Protein AF-A0A975G8X7-F1 (afdb_monomer_lite)

Secondary structure (DSSP, 8-state):
-PPPPPPP-----------------EEEEE-TT-TT-GGGSTTHHHHHHHHHHHHHHHB------B-GGGS-TT-EEEEEEE-TTT--EEEEET--B-TTEEEEEEEEE--SS-SEEEEE-EEEEES-HHHHHHHHHTT-HHHHSSS-------EEEEEEETTS-EE--SS---TTSEEHHHHHHHHHHHHTTTTTSHHHHTTEETTEE--HHHHHHHSSPEEB-TTSSSB---S---TTTS--TT-SSS-EEEB-SBTTBPTT-EEE-TTSSS----TTSPPPPBHHHHHHHHHTT--B-----EEEET--SSSS-EEEEEE--TT-EEEEEEESSSSTT-PEEEEEEE--SSEEEEEESSPPSS--EEEEEEESPPPGGG-------S---------------------

Foldseek 3Di:
DDDDDDDDDDPPPPPPPPPDQQDFQAAAEDAPLQPVPLVVDPLLVVLLVQLRVVCSLWFRDKFAKDACVVDDPQKWKWWWALRQAPRHIDTHTRDTQHISYAYEHEHEEAPPPAQKAAAFIDMDMDDDPVNVCCQQARPPPQSVDVQRFAGHGSYYYMYGHSVFAADSQLAWDDPVGQDSNLVSNLRVLRHLPQLNGSLQVVQDDPQFGNQPLLCQQQVHTFGHPPSSRAGFDPQDQPPDFSDDVVPPRFRKFFAPDTSNHHFRDIWGASRHSYPRGGPTGRRHHGLSSSSSSVRSHTDTDWQQDKDWPPPDLDWFKIKIKTFFRQNKKKWKWKAQDPDPPRIDTPDIGRHRRGIDMDIPGTADRDGMDIGMAMVVGDPPSSPDPPPPDPDPPPPDDDDPDDDDDDDDDDD

Organism: NCBI:txid2824561

Radius of gyration: 26.36 Å; chains: 1; bounding box: 58×77×92 Å

InterPro domains:
  IPR024079 Metallopeptidase, catalytic domain superfamily [G3DSA:3.40.390.10] (116-296)

Structure (mmCIF, N/CA/C/O backbone):
data_AF-A0A975G8X7-F1
#
_entry.id   AF-A0A975G8X7-F1
#
loop_
_atom_site.group_PDB
_atom_site.id
_atom_site.type_symbol
_atom_site.label_atom_id
_atom_site.label_alt_id
_atom_site.label_comp_id
_atom_site.label_asym_id
_atom_site.label_entity_id
_atom_site.label_seq_id
_atom_site.pdbx_PDB_ins_code
_atom_site.Cartn_x
_atom_site.Cartn_y
_atom_site.Cartn_z
_atom_site.occupancy
_atom_site.B_iso_or_equiv
_atom_site.auth_seq_id
_atom_site.auth_comp_id
_atom_site.auth_asym_id
_atom_site.auth_atom_id
_atom_site.pdbx_PDB_model_num
ATOM 1 N N . MET A 1 1 ? 13.993 -31.970 72.430 1.00 41.78 1 MET A N 1
ATOM 2 C CA . MET A 1 1 ? 15.033 -31.721 71.409 1.00 41.78 1 MET A CA 1
ATOM 3 C C . MET A 1 1 ? 14.487 -32.218 70.080 1.00 41.78 1 MET A C 1
ATOM 5 O O . MET A 1 1 ? 14.297 -33.414 69.926 1.00 41.78 1 MET A O 1
ATOM 9 N N . HIS A 1 2 ? 14.051 -31.298 69.218 1.00 37.53 2 HIS A N 1
ATOM 10 C CA . HIS A 1 2 ? 13.406 -31.596 67.932 1.00 37.53 2 HIS A CA 1
ATOM 11 C C . HIS A 1 2 ? 14.463 -31.815 66.835 1.00 37.53 2 HIS A C 1
ATOM 13 O O . HIS A 1 2 ? 15.456 -31.085 66.831 1.00 37.53 2 HIS A O 1
ATOM 19 N N . PRO A 1 3 ? 14.273 -32.768 65.904 1.00 41.47 3 PRO A N 1
ATOM 20 C CA . PRO A 1 3 ? 15.209 -32.988 64.812 1.00 41.47 3 PRO A CA 1
ATOM 21 C C . PRO A 1 3 ? 15.055 -31.927 63.711 1.00 41.47 3 PRO A C 1
ATOM 23 O O . PRO A 1 3 ? 13.951 -31.579 63.290 1.00 41.47 3 PRO A O 1
ATOM 26 N N . TYR A 1 4 ? 16.205 -31.433 63.259 1.00 29.48 4 TYR A N 1
ATOM 27 C CA . TYR A 1 4 ? 16.406 -30.526 62.130 1.00 29.48 4 TYR A CA 1
ATOM 28 C C . TYR A 1 4 ? 15.891 -31.152 60.818 1.00 29.48 4 TYR A C 1
ATOM 30 O O . TYR A 1 4 ? 16.275 -32.269 60.474 1.00 29.48 4 TYR A O 1
ATOM 38 N N . LYS A 1 5 ? 15.065 -30.422 60.056 1.00 35.03 5 LYS A N 1
ATOM 39 C CA . LYS A 1 5 ? 14.773 -30.717 58.639 1.00 35.03 5 LYS A CA 1
ATOM 40 C C . LYS A 1 5 ? 15.732 -29.904 57.756 1.00 35.03 5 LYS A C 1
ATOM 42 O O . LYS A 1 5 ? 15.833 -28.699 57.982 1.00 35.03 5 LYS A O 1
ATOM 47 N N . PRO A 1 6 ? 16.405 -30.496 56.753 1.00 35.22 6 PRO A N 1
ATOM 48 C CA . PRO A 1 6 ? 17.194 -29.725 55.801 1.00 35.22 6 PRO A CA 1
ATOM 49 C C . PRO A 1 6 ? 16.273 -29.009 54.802 1.00 35.22 6 PRO A C 1
ATOM 51 O O . PRO A 1 6 ? 15.314 -29.590 54.289 1.00 35.22 6 PRO A O 1
ATOM 54 N N . ALA A 1 7 ? 16.563 -27.734 54.547 1.00 34.34 7 ALA A N 1
ATOM 55 C CA . ALA A 1 7 ? 15.899 -26.927 53.533 1.00 34.34 7 ALA A CA 1
ATOM 56 C C . ALA A 1 7 ? 16.358 -27.361 52.132 1.00 34.34 7 ALA A C 1
ATOM 58 O O . ALA A 1 7 ? 17.554 -27.406 51.850 1.00 34.34 7 ALA A O 1
ATOM 59 N N . VAL A 1 8 ? 15.403 -27.671 51.255 1.00 35.44 8 VAL A N 1
ATOM 60 C CA . VAL A 1 8 ? 15.646 -27.875 49.822 1.00 35.44 8 VAL A CA 1
ATOM 61 C C . VAL A 1 8 ? 15.748 -26.492 49.166 1.00 35.44 8 VAL A C 1
ATOM 63 O O . VAL A 1 8 ? 14.810 -25.705 49.310 1.00 35.44 8 VAL A O 1
ATOM 66 N N . PRO A 1 9 ? 16.842 -26.154 48.462 1.00 35.00 9 PRO A N 1
ATOM 67 C CA . PRO A 1 9 ? 16.932 -24.890 47.746 1.00 35.00 9 PRO A CA 1
ATOM 68 C C . PRO A 1 9 ? 16.003 -24.938 46.528 1.00 35.00 9 PRO A C 1
ATOM 70 O O . PRO A 1 9 ? 16.197 -25.727 45.604 1.00 35.00 9 PRO A O 1
ATOM 73 N N . GLY A 1 10 ? 14.962 -24.105 46.546 1.00 32.22 10 GLY A N 1
ATOM 74 C CA . GLY A 1 10 ? 14.088 -23.893 45.398 1.00 32.22 10 GLY A CA 1
ATOM 75 C C . GLY A 1 10 ? 14.862 -23.206 44.277 1.00 32.22 10 GLY A C 1
ATOM 76 O O . GLY A 1 10 ? 15.321 -22.077 44.436 1.00 32.22 10 GLY A O 1
ATOM 77 N N . ILE A 1 11 ? 15.009 -23.894 43.147 1.00 31.52 11 ILE A N 1
ATOM 78 C CA . ILE A 1 11 ? 15.525 -23.317 41.907 1.00 31.52 11 ILE A CA 1
ATOM 79 C C . ILE A 1 11 ? 14.488 -22.302 41.417 1.00 31.52 11 ILE A C 1
ATOM 81 O O . ILE A 1 11 ? 13.421 -22.667 40.923 1.00 31.52 11 ILE A O 1
ATOM 85 N N . LEU A 1 12 ? 14.796 -21.016 41.579 1.00 30.45 12 LEU A N 1
ATOM 86 C CA . LEU A 1 12 ? 14.077 -19.929 40.929 1.00 30.45 12 LEU A CA 1
ATOM 87 C C . LEU A 1 12 ? 14.455 -19.964 39.442 1.00 30.45 12 LEU A C 1
ATOM 89 O O . LEU A 1 12 ? 15.479 -19.419 39.035 1.00 30.45 12 LEU A O 1
ATOM 93 N N . ALA A 1 13 ? 13.655 -20.658 38.635 1.00 28.09 13 ALA A N 1
ATOM 94 C CA . ALA A 1 13 ? 13.765 -20.599 37.186 1.00 28.09 13 ALA A CA 1
ATOM 95 C C . ALA A 1 13 ? 13.314 -19.206 36.725 1.00 28.09 13 ALA A C 1
ATOM 97 O O . ALA A 1 13 ? 12.130 -18.951 36.508 1.00 28.09 13 ALA A O 1
ATOM 98 N N . VAL A 1 14 ? 14.266 -18.281 36.609 1.00 29.86 14 VAL A N 1
ATOM 99 C CA . VAL A 1 14 ? 14.056 -17.031 35.883 1.00 29.86 14 VAL A CA 1
ATOM 100 C C . VAL A 1 14 ? 14.011 -17.397 34.402 1.00 29.86 14 VAL A C 1
ATOM 102 O O . VAL A 1 14 ? 15.040 -17.559 33.752 1.00 29.86 14 VAL A O 1
ATOM 105 N N . LEU A 1 15 ? 12.800 -17.563 33.872 1.00 28.48 15 LEU A N 1
ATOM 106 C CA . LEU A 1 15 ? 12.552 -17.499 32.436 1.00 28.48 15 LEU A CA 1
ATOM 107 C C . LEU A 1 15 ? 12.853 -16.062 31.988 1.00 28.48 15 LEU A C 1
ATOM 109 O O . LEU A 1 15 ? 11.967 -15.210 31.952 1.00 28.48 15 LEU A O 1
ATOM 113 N N . LEU A 1 16 ? 14.120 -15.782 31.662 1.00 33.28 16 LEU A N 1
ATOM 114 C CA . LEU A 1 16 ? 14.447 -14.701 30.739 1.00 33.28 16 LEU A CA 1
ATOM 115 C C . LEU A 1 16 ? 13.831 -15.097 29.393 1.00 33.28 16 LEU A C 1
ATOM 117 O O . LEU A 1 16 ? 14.442 -15.806 28.596 1.00 33.28 16 LEU A O 1
ATOM 121 N N . GLY A 1 17 ? 12.591 -14.674 29.154 1.00 29.55 17 GLY A N 1
ATOM 122 C CA . GLY A 1 17 ? 12.087 -14.573 27.797 1.00 29.55 17 GLY A CA 1
ATOM 123 C C . GLY A 1 17 ? 12.971 -13.562 27.085 1.00 29.55 17 GLY A C 1
ATOM 124 O O . GLY A 1 17 ? 12.869 -12.367 27.352 1.00 29.55 17 GLY A O 1
ATOM 125 N N . ALA A 1 18 ? 13.881 -14.034 26.235 1.00 30.86 18 ALA A N 1
ATOM 126 C CA . ALA A 1 18 ? 14.530 -13.168 25.271 1.00 30.86 18 ALA A CA 1
ATOM 127 C C . ALA A 1 18 ? 13.408 -12.565 24.420 1.00 30.86 18 ALA A C 1
ATOM 129 O O . ALA A 1 18 ? 12.797 -13.260 23.609 1.00 30.86 18 ALA A O 1
ATOM 130 N N . ALA A 1 19 ? 13.078 -11.296 24.661 1.00 34.66 19 ALA A N 1
ATOM 131 C CA . ALA A 1 19 ? 12.323 -10.522 23.699 1.00 34.66 19 ALA A CA 1
ATOM 132 C C . ALA A 1 19 ? 13.203 -10.474 22.448 1.00 34.66 19 ALA A C 1
ATOM 134 O O . ALA A 1 19 ? 14.216 -9.774 22.428 1.00 34.66 19 ALA A O 1
ATOM 135 N N . LEU A 1 20 ? 12.883 -11.305 21.454 1.00 36.19 20 LEU A N 1
ATOM 136 C CA . LEU A 1 20 ? 13.474 -11.164 20.132 1.00 36.19 20 LEU A CA 1
ATOM 137 C C . LEU A 1 20 ? 13.218 -9.716 19.695 1.00 36.19 20 LEU A C 1
ATOM 139 O O . LEU A 1 20 ? 12.106 -9.222 19.922 1.00 36.19 20 LEU A O 1
ATOM 143 N N . PRO A 1 21 ? 14.216 -9.011 19.135 1.00 36.91 21 PRO A N 1
ATOM 144 C CA . PRO A 1 21 ? 13.961 -7.706 18.558 1.00 36.91 21 PRO A CA 1
ATOM 145 C C . PRO A 1 21 ? 12.833 -7.871 17.539 1.00 36.91 21 PRO A C 1
ATOM 147 O O . PRO A 1 21 ? 12.926 -8.672 16.611 1.00 36.91 21 PRO A O 1
ATOM 150 N N . SER A 1 22 ? 11.732 -7.162 17.771 1.00 45.69 22 SER A N 1
ATOM 151 C CA . SER A 1 22 ? 10.729 -6.944 16.741 1.00 45.69 22 SER A CA 1
ATOM 152 C C . SER A 1 22 ? 11.396 -6.101 15.668 1.00 45.69 22 SER A C 1
ATOM 154 O O . SER A 1 22 ? 11.611 -4.905 15.871 1.00 45.69 22 SER A O 1
ATOM 156 N N . HIS A 1 23 ? 11.819 -6.728 14.577 1.00 54.19 23 HIS A N 1
ATOM 157 C CA . HIS A 1 23 ? 12.183 -5.988 13.385 1.00 54.19 23 HIS A CA 1
ATOM 158 C C . HIS A 1 23 ? 10.885 -5.723 12.627 1.00 54.19 23 HIS A C 1
ATOM 160 O O . HIS A 1 23 ? 10.213 -6.649 12.183 1.00 54.19 23 HIS A O 1
ATOM 166 N N . ALA A 1 24 ? 10.485 -4.454 12.581 1.00 74.12 24 ALA A N 1
ATOM 167 C CA . ALA A 1 24 ? 9.399 -4.017 11.719 1.00 74.12 24 ALA A CA 1
ATOM 168 C C . ALA A 1 24 ? 9.864 -4.099 10.261 1.00 74.12 24 ALA A C 1
ATOM 170 O O . ALA A 1 24 ? 11.036 -3.833 9.980 1.00 74.12 24 ALA A O 1
ATOM 171 N N . LEU A 1 25 ? 8.941 -4.424 9.354 1.00 88.94 25 LEU A N 1
ATOM 172 C CA . LEU A 1 25 ? 9.177 -4.359 7.915 1.00 88.94 25 LEU A CA 1
ATOM 173 C C . LEU A 1 25 ? 9.788 -2.992 7.547 1.00 88.94 25 LEU A C 1
ATOM 175 O O . LEU A 1 25 ? 9.277 -1.946 7.947 1.00 88.94 25 LEU A O 1
ATOM 179 N N . GLU A 1 26 ? 10.867 -2.992 6.771 1.00 94.56 26 GLU A N 1
ATOM 180 C CA . GLU A 1 26 ? 11.534 -1.809 6.237 1.00 94.56 26 GLU A CA 1
ATOM 181 C C . GLU A 1 26 ? 11.259 -1.692 4.736 1.00 94.56 26 GLU A C 1
ATOM 183 O O . GLU A 1 26 ? 11.665 -2.532 3.939 1.00 94.56 26 GLU A O 1
ATOM 188 N N . ILE A 1 27 ? 10.636 -0.599 4.318 1.00 97.75 27 ILE A N 1
ATOM 189 C CA . ILE A 1 27 ? 10.619 -0.158 2.928 1.00 97.75 27 ILE A CA 1
ATOM 190 C C . ILE A 1 27 ? 11.823 0.766 2.741 1.00 97.75 27 ILE A C 1
ATOM 192 O O . ILE A 1 27 ? 11.816 1.941 3.130 1.00 97.75 27 ILE A O 1
ATOM 196 N N . LYS A 1 28 ? 12.886 0.210 2.159 1.00 98.44 28 LYS A N 1
ATOM 197 C CA . LYS A 1 28 ? 14.140 0.909 1.895 1.00 98.44 28 LYS A CA 1
ATOM 198 C C . LYS A 1 28 ? 14.052 1.640 0.560 1.00 98.44 28 LYS A C 1
ATOM 200 O O . LYS A 1 28 ? 14.126 1.023 -0.502 1.00 98.44 28 LYS A O 1
ATOM 205 N N . LEU A 1 29 ? 13.938 2.962 0.630 1.00 98.81 29 LEU A N 1
ATOM 206 C CA . LEU A 1 29 ? 13.933 3.839 -0.539 1.00 98.81 29 LEU A CA 1
ATOM 207 C C . LEU A 1 29 ? 15.363 4.047 -1.052 1.00 98.81 29 LEU A C 1
ATOM 209 O O . LEU A 1 29 ? 16.228 4.528 -0.318 1.00 98.81 29 LEU A O 1
ATOM 213 N N . ASP A 1 30 ? 15.598 3.702 -2.313 1.00 98.75 30 ASP A N 1
ATOM 214 C CA . ASP A 1 30 ? 16.886 3.830 -2.988 1.00 98.75 30 ASP A CA 1
ATOM 215 C C . ASP A 1 30 ? 16.751 4.743 -4.215 1.00 98.75 30 ASP A C 1
ATOM 217 O O . ASP A 1 30 ? 15.988 4.470 -5.138 1.00 98.75 30 ASP A O 1
ATOM 221 N N . TYR A 1 31 ? 17.501 5.845 -4.226 1.00 98.81 31 TYR A N 1
ATOM 222 C CA . TYR A 1 31 ? 17.433 6.872 -5.273 1.00 98.81 31 TYR A CA 1
ATOM 223 C C . TYR A 1 31 ? 18.543 6.733 -6.327 1.00 98.81 31 TYR A C 1
ATOM 225 O O . TYR A 1 31 ? 18.760 7.651 -7.113 1.00 98.81 31 TYR A O 1
ATOM 233 N N . THR A 1 32 ? 19.261 5.603 -6.360 1.00 98.50 32 THR A N 1
ATOM 234 C CA . THR A 1 32 ? 20.384 5.365 -7.290 1.00 98.50 32 THR A CA 1
ATOM 235 C C . THR A 1 32 ? 19.989 5.559 -8.759 1.00 98.50 32 THR A C 1
ATOM 237 O O . THR A 1 32 ? 20.817 5.969 -9.570 1.00 98.50 32 THR A O 1
ATOM 240 N N . TYR A 1 33 ? 18.724 5.304 -9.104 1.00 98.50 33 TYR A N 1
ATOM 241 C CA . TYR A 1 33 ? 18.202 5.396 -10.471 1.00 98.50 33 TYR A CA 1
ATOM 242 C C . TYR A 1 33 ? 17.322 6.633 -10.730 1.00 98.50 33 TYR A C 1
ATOM 244 O O . TYR A 1 33 ? 16.646 6.705 -11.763 1.00 98.50 33 TYR A O 1
ATOM 252 N N . ASP A 1 34 ? 17.347 7.632 -9.842 1.00 98.62 34 ASP A N 1
ATOM 253 C CA . ASP A 1 34 ? 16.718 8.940 -10.064 1.00 98.62 34 ASP A CA 1
ATOM 254 C C . ASP A 1 34 ? 17.572 9.827 -10.992 1.00 98.62 34 ASP A C 1
ATOM 256 O O . ASP A 1 34 ? 18.060 10.895 -10.623 1.00 98.62 34 ASP A O 1
ATOM 260 N N . THR A 1 35 ? 17.796 9.368 -12.225 1.00 98.44 35 THR A N 1
ATOM 261 C CA . THR A 1 35 ? 18.725 10.009 -13.173 1.00 98.44 35 THR A CA 1
ATOM 262 C C . THR A 1 35 ? 18.259 11.375 -13.675 1.00 98.44 35 THR A C 1
ATOM 264 O O . THR A 1 35 ? 19.078 12.133 -14.186 1.00 98.44 35 THR A O 1
ATOM 267 N N . ASN A 1 36 ? 16.972 11.702 -13.519 1.00 98.25 36 ASN A N 1
ATOM 268 C CA . ASN A 1 36 ? 16.422 13.021 -13.850 1.00 98.25 36 ASN A CA 1
ATOM 269 C C . ASN A 1 36 ? 16.327 13.950 -12.628 1.00 98.25 36 ASN A C 1
ATOM 271 O O . ASN A 1 36 ? 15.884 15.087 -12.767 1.00 98.25 36 ASN A O 1
ATOM 275 N N . GLY A 1 37 ? 16.730 13.488 -11.438 1.00 98.06 37 GLY A N 1
ATOM 276 C CA . GLY A 1 37 ? 16.732 14.292 -10.219 1.00 98.06 37 GLY A CA 1
ATOM 277 C C . GLY A 1 37 ? 15.341 14.695 -9.727 1.00 98.06 37 GLY A C 1
ATOM 278 O O . GLY A 1 37 ? 15.212 15.758 -9.120 1.00 98.06 37 GLY A O 1
ATOM 279 N N . PHE A 1 38 ? 14.311 13.875 -9.965 1.00 98.62 38 PHE A N 1
ATOM 280 C CA . PHE A 1 38 ? 12.948 14.140 -9.494 1.00 98.62 38 PHE A CA 1
ATOM 281 C C . PHE A 1 38 ? 12.920 14.374 -7.978 1.00 98.62 38 PHE A C 1
ATOM 283 O O . PHE A 1 38 ? 12.264 15.294 -7.492 1.00 98.62 38 PHE A O 1
ATOM 290 N N . PHE A 1 39 ? 13.696 13.592 -7.226 1.00 98.62 39 PHE A N 1
ATOM 291 C CA . PHE A 1 39 ? 13.783 13.662 -5.770 1.00 98.62 39 PHE A CA 1
ATOM 292 C C . PHE A 1 39 ? 14.786 14.701 -5.252 1.00 98.62 39 PHE A C 1
ATOM 294 O O . PHE A 1 39 ? 15.063 14.742 -4.050 1.00 98.62 39 PHE A O 1
ATOM 301 N N . ASN A 1 40 ? 15.319 15.560 -6.125 1.00 98.06 40 ASN A N 1
ATOM 302 C CA . ASN A 1 40 ? 16.018 16.777 -5.708 1.00 98.06 40 ASN A CA 1
ATOM 303 C C . ASN A 1 40 ? 15.045 17.926 -5.407 1.00 98.06 40 ASN A C 1
ATOM 305 O O . ASN A 1 40 ? 15.453 18.932 -4.827 1.00 98.06 40 ASN A O 1
ATOM 309 N N . GLN A 1 41 ? 13.767 17.774 -5.767 1.00 97.69 41 GLN A N 1
ATOM 310 C CA . GLN A 1 41 ? 12.724 18.733 -5.425 1.00 97.69 41 GLN A CA 1
ATOM 311 C C . GLN A 1 41 ? 12.533 18.825 -3.899 1.00 97.69 41 GLN A C 1
ATOM 313 O O . GLN A 1 41 ? 12.544 17.795 -3.209 1.00 97.69 41 GLN A O 1
ATOM 318 N N . PRO A 1 42 ? 12.341 20.037 -3.345 1.00 97.31 42 PRO A N 1
ATOM 319 C CA . PRO A 1 42 ? 12.062 20.211 -1.925 1.00 97.31 42 PRO A CA 1
ATOM 320 C C . PRO A 1 42 ? 10.838 19.400 -1.484 1.00 97.31 42 PRO A C 1
ATOM 322 O O . PRO A 1 42 ? 9.785 19.453 -2.106 1.00 97.31 42 PRO A O 1
ATOM 325 N N . GLY A 1 43 ? 10.974 18.639 -0.397 1.00 96.94 43 GLY A N 1
ATOM 326 C CA . GLY A 1 43 ? 9.879 17.847 0.174 1.00 96.94 43 GLY A CA 1
ATOM 327 C C . GLY A 1 43 ? 9.664 16.464 -0.452 1.00 96.94 43 GLY A C 1
ATOM 328 O O . GLY A 1 43 ? 9.208 15.574 0.259 1.00 96.94 43 GLY A O 1
ATOM 329 N N . ALA A 1 44 ? 10.084 16.212 -1.698 1.00 98.44 44 ALA A N 1
ATOM 330 C CA . ALA A 1 44 ? 9.793 14.957 -2.410 1.00 98.44 44 ALA A CA 1
ATOM 331 C C . ALA A 1 44 ? 10.248 13.687 -1.666 1.00 98.44 44 ALA A C 1
ATOM 333 O O . ALA A 1 44 ? 9.478 12.744 -1.483 1.00 98.44 44 ALA A O 1
ATOM 334 N N . LYS A 1 45 ? 11.491 13.671 -1.162 1.00 98.62 45 LYS A N 1
ATOM 335 C CA . LYS A 1 45 ? 12.016 12.534 -0.377 1.00 98.62 45 LYS A CA 1
ATOM 336 C C . LYS A 1 45 ? 11.278 12.346 0.947 1.00 98.62 45 LYS A C 1
ATOM 338 O O . LYS A 1 45 ? 11.075 11.212 1.371 1.00 98.62 45 LYS A O 1
ATOM 343 N N . ALA A 1 46 ? 10.896 13.444 1.601 1.00 98.50 46 ALA A N 1
ATOM 344 C CA . ALA A 1 46 ? 10.164 13.399 2.863 1.00 98.50 46 ALA A CA 1
ATOM 345 C C . ALA A 1 46 ? 8.742 12.864 2.652 1.00 98.50 46 ALA A C 1
ATOM 347 O O . ALA A 1 46 ? 8.285 12.033 3.431 1.00 98.50 46 ALA A O 1
ATOM 348 N N . ALA A 1 47 ? 8.085 13.271 1.565 1.00 98.50 47 ALA A N 1
ATOM 349 C CA . ALA A 1 47 ? 6.766 12.782 1.198 1.00 98.50 47 ALA A CA 1
ATOM 350 C C . ALA A 1 47 ? 6.788 11.274 0.881 1.00 98.50 47 ALA A C 1
ATOM 352 O O . ALA A 1 47 ? 6.010 10.516 1.459 1.00 98.50 47 ALA A O 1
ATOM 353 N N . LEU A 1 48 ? 7.734 10.797 0.057 1.00 98.81 48 LEU A N 1
ATOM 354 C CA . LEU A 1 48 ? 7.825 9.361 -0.251 1.00 98.81 48 LEU A CA 1
ATOM 355 C C . LEU A 1 48 ? 8.183 8.529 0.988 1.00 98.81 48 LEU A C 1
ATOM 357 O O . LEU A 1 48 ? 7.624 7.453 1.192 1.00 98.81 48 LEU A O 1
ATOM 361 N N . ARG A 1 49 ? 9.075 9.039 1.850 1.00 98.50 49 ARG A N 1
ATOM 362 C CA . ARG A 1 49 ? 9.380 8.419 3.148 1.00 98.50 49 ARG A CA 1
ATOM 363 C C . ARG A 1 49 ? 8.131 8.315 4.021 1.00 98.50 49 ARG A C 1
ATOM 365 O O . ARG A 1 49 ? 7.905 7.254 4.585 1.00 98.50 49 ARG A O 1
ATOM 372 N N . ALA A 1 50 ? 7.300 9.354 4.080 1.00 97.94 50 ALA A N 1
ATOM 373 C CA . ALA A 1 50 ? 6.069 9.331 4.864 1.00 97.94 50 ALA A CA 1
ATOM 374 C C . ALA A 1 50 ? 5.061 8.290 4.335 1.00 97.94 50 ALA A C 1
ATOM 376 O O . ALA A 1 50 ? 4.475 7.552 5.128 1.00 97.94 50 ALA A O 1
ATOM 377 N N . ALA A 1 51 ? 4.908 8.163 3.011 1.00 98.38 51 ALA A N 1
ATOM 378 C CA . ALA A 1 51 ? 4.091 7.109 2.398 1.00 98.38 51 ALA A CA 1
ATOM 379 C C . ALA A 1 51 ? 4.638 5.698 2.698 1.00 98.38 51 ALA A C 1
ATOM 381 O O . ALA A 1 51 ? 3.880 4.790 3.029 1.00 98.38 51 ALA A O 1
ATOM 382 N N . ALA A 1 52 ? 5.959 5.510 2.655 1.00 97.75 52 ALA A N 1
ATOM 383 C CA . ALA A 1 52 ? 6.593 4.250 3.035 1.00 97.75 52 ALA A CA 1
ATOM 384 C C . ALA A 1 52 ? 6.423 3.941 4.537 1.00 97.75 52 ALA A C 1
ATOM 386 O O . ALA A 1 52 ? 6.108 2.810 4.903 1.00 97.75 52 ALA A O 1
ATOM 387 N N . ASP A 1 53 ? 6.568 4.942 5.411 1.00 95.00 53 ASP A N 1
ATOM 388 C CA . ASP A 1 53 ? 6.365 4.805 6.858 1.00 95.00 53 ASP A CA 1
ATOM 389 C C . ASP A 1 53 ? 4.942 4.371 7.189 1.00 95.00 53 ASP A C 1
ATOM 391 O O . ASP A 1 53 ? 4.762 3.515 8.051 1.00 95.00 53 ASP A O 1
ATOM 395 N N . PHE A 1 54 ? 3.937 4.886 6.473 1.00 94.44 54 PHE A N 1
ATOM 396 C CA . PHE A 1 54 ? 2.562 4.415 6.613 1.00 94.44 54 PHE A CA 1
ATOM 397 C C . PHE A 1 54 ? 2.484 2.886 6.487 1.00 94.44 54 PHE A C 1
ATOM 399 O O . PHE A 1 54 ? 2.009 2.223 7.410 1.00 94.44 54 PHE A O 1
ATOM 406 N N . TYR A 1 55 ? 3.029 2.313 5.410 1.00 95.19 55 TYR A N 1
ATOM 407 C CA . TYR A 1 55 ? 3.017 0.864 5.209 1.00 95.19 55 TYR A CA 1
ATOM 408 C C . TYR A 1 55 ? 3.803 0.111 6.283 1.00 95.19 55 TYR A C 1
ATOM 410 O O . TYR A 1 55 ? 3.314 -0.886 6.801 1.00 95.19 55 TYR A O 1
ATOM 418 N N . GLN A 1 56 ? 4.966 0.616 6.696 1.00 91.44 56 GLN A N 1
ATOM 419 C CA . GLN A 1 56 ? 5.741 0.001 7.779 1.00 91.44 56 GLN A CA 1
ATOM 420 C C . GLN A 1 56 ? 5.017 0.016 9.135 1.00 91.44 56 GLN A C 1
ATOM 422 O O . GLN A 1 56 ? 5.296 -0.819 9.990 1.00 91.44 56 GLN A O 1
ATOM 427 N N . THR A 1 57 ? 4.097 0.961 9.366 1.00 85.50 57 THR A N 1
ATOM 428 C CA . THR A 1 57 ? 3.290 0.962 10.598 1.00 85.50 57 THR A CA 1
ATOM 429 C C . THR A 1 57 ? 2.179 -0.084 10.571 1.00 85.50 57 THR A C 1
ATOM 431 O O . THR A 1 57 ? 1.830 -0.633 11.621 1.00 85.50 57 THR A O 1
ATOM 434 N N . VAL A 1 58 ? 1.619 -0.369 9.392 1.00 87.38 58 VAL A N 1
ATOM 435 C CA . VAL A 1 58 ? 0.471 -1.274 9.245 1.00 87.38 58 VAL A CA 1
ATOM 436 C C . VAL A 1 58 ? 0.872 -2.705 8.897 1.00 87.38 58 VAL A C 1
ATOM 438 O O . VAL A 1 58 ? 0.118 -3.606 9.245 1.00 87.38 58 VAL A O 1
ATOM 441 N N . LEU A 1 59 ? 2.026 -2.933 8.263 1.00 89.69 59 LEU A N 1
ATOM 442 C CA . LEU A 1 59 ? 2.518 -4.247 7.835 1.00 89.69 59 LEU A CA 1
ATOM 443 C C . LEU A 1 59 ? 3.584 -4.799 8.780 1.00 89.69 59 LEU A C 1
ATOM 445 O O . LEU A 1 59 ? 4.467 -4.074 9.230 1.00 89.69 59 LEU A O 1
ATOM 449 N N . HIS A 1 60 ? 3.517 -6.102 9.043 1.00 84.50 60 HIS A N 1
ATOM 450 C CA . HIS A 1 60 ? 4.366 -6.775 10.032 1.00 84.50 60 HIS A CA 1
ATOM 451 C C . HIS A 1 60 ? 4.737 -8.203 9.620 1.00 84.50 60 HIS A C 1
ATOM 453 O O . HIS A 1 60 ? 4.910 -9.083 10.466 1.00 84.50 60 HIS A O 1
ATOM 459 N N . ASP A 1 61 ? 4.824 -8.441 8.318 1.00 88.38 61 ASP A N 1
ATOM 460 C CA . ASP A 1 61 ? 5.373 -9.683 7.788 1.00 88.38 61 ASP A CA 1
ATOM 461 C C . ASP A 1 61 ? 6.821 -9.898 8.221 1.00 88.38 61 ASP A C 1
ATOM 463 O O . ASP A 1 61 ? 7.576 -8.945 8.417 1.00 88.38 61 ASP A O 1
ATOM 467 N N . ASN A 1 62 ? 7.212 -11.171 8.296 1.00 90.69 62 ASN A N 1
ATOM 468 C CA . ASN A 1 62 ? 8.610 -11.565 8.407 1.00 90.69 62 ASN A CA 1
ATOM 469 C C . ASN A 1 62 ? 9.109 -12.048 7.043 1.00 90.69 62 ASN A C 1
ATOM 471 O O . ASN A 1 62 ? 8.617 -13.043 6.511 1.00 90.69 62 ASN A O 1
ATOM 475 N N . LEU A 1 63 ? 10.091 -11.359 6.471 1.00 95.56 63 LEU A N 1
ATOM 476 C CA . LEU A 1 63 ? 10.637 -11.692 5.161 1.00 95.56 63 LEU A CA 1
ATOM 477 C C . LEU A 1 63 ? 12.064 -12.215 5.293 1.00 95.56 63 LEU A C 1
ATOM 479 O O . LEU A 1 63 ? 12.980 -11.519 5.720 1.00 95.56 63 LEU A O 1
ATOM 483 N N . SER A 1 64 ? 12.298 -13.430 4.811 1.00 97.06 64 SER A N 1
ATOM 484 C CA . SER A 1 64 ? 13.628 -14.042 4.807 1.00 97.06 64 SER A CA 1
ATOM 485 C C . SER A 1 64 ? 14.606 -13.255 3.934 1.00 97.06 64 SER A C 1
ATOM 487 O O . SER A 1 64 ? 14.268 -12.818 2.831 1.00 97.06 64 SER A O 1
ATOM 489 N N . ARG A 1 65 ? 15.843 -13.093 4.406 1.00 97.44 65 ARG A N 1
ATOM 490 C CA . ARG A 1 65 ? 16.953 -12.474 3.665 1.00 97.44 65 ARG A CA 1
ATOM 491 C C . ARG A 1 65 ? 17.207 -13.181 2.325 1.00 97.44 65 ARG A C 1
ATOM 493 O O . ARG A 1 65 ? 17.159 -14.405 2.260 1.00 97.44 65 ARG A O 1
ATOM 500 N N . ILE A 1 66 ? 17.545 -12.423 1.281 1.00 98.38 66 ILE A N 1
ATOM 501 C CA . ILE A 1 66 ? 18.103 -12.949 0.026 1.00 98.38 66 ILE A CA 1
ATOM 502 C C . ILE A 1 66 ? 19.565 -12.514 -0.064 1.00 98.38 66 ILE A C 1
ATOM 504 O O . ILE A 1 66 ? 19.865 -11.340 -0.275 1.00 98.38 66 ILE A O 1
ATOM 508 N N . ASP A 1 67 ? 20.481 -13.467 0.066 1.00 97.50 67 ASP A N 1
ATOM 509 C CA . ASP A 1 67 ? 21.903 -13.266 -0.201 1.00 97.50 67 ASP A CA 1
ATOM 510 C C . ASP A 1 67 ? 22.475 -14.518 -0.866 1.00 97.50 67 ASP A C 1
ATOM 512 O O . ASP A 1 67 ? 22.547 -15.593 -0.272 1.00 97.50 67 ASP A O 1
ATOM 516 N N . LYS A 1 68 ? 22.900 -14.386 -2.127 1.00 95.50 68 LYS A N 1
ATOM 517 C CA . LYS A 1 68 ? 23.465 -15.509 -2.880 1.00 95.50 68 LYS A CA 1
ATOM 518 C C . LYS A 1 68 ? 24.756 -16.040 -2.246 1.00 95.50 68 LYS A C 1
ATOM 520 O O . LYS A 1 68 ? 25.061 -17.222 -2.426 1.00 95.50 68 LYS A O 1
ATOM 525 N N . SER A 1 69 ? 25.521 -15.219 -1.531 1.00 95.62 69 SER A N 1
ATOM 526 C CA . SER A 1 69 ? 26.774 -15.654 -0.902 1.00 95.62 69 SER A CA 1
ATOM 527 C C . SER A 1 69 ? 26.564 -16.714 0.188 1.00 95.62 69 SER A C 1
ATOM 529 O O . SER A 1 69 ? 27.460 -17.517 0.428 1.00 95.62 69 SER A O 1
ATOM 531 N N . GLU A 1 70 ? 25.357 -16.803 0.756 1.00 95.56 70 GLU A N 1
ATOM 532 C CA . GLU A 1 70 ? 24.970 -17.812 1.753 1.00 95.56 70 GLU A CA 1
ATOM 533 C C . GLU A 1 70 ? 24.587 -19.170 1.138 1.00 95.56 70 GLU A C 1
ATOM 535 O O . GLU A 1 70 ? 24.289 -20.127 1.851 1.00 95.56 70 GLU A O 1
ATOM 540 N N . TRP A 1 71 ? 24.583 -19.275 -0.193 1.00 94.56 71 TRP A N 1
ATOM 541 C CA . TRP A 1 71 ? 24.123 -20.455 -0.924 1.00 94.56 71 TRP A CA 1
ATOM 542 C C . TRP A 1 71 ? 25.232 -21.075 -1.789 1.00 94.56 71 TRP A C 1
ATOM 544 O O . TRP A 1 71 ? 26.148 -20.368 -2.215 1.00 94.56 71 TRP A O 1
ATOM 554 N N . PRO A 1 72 ? 25.146 -22.374 -2.149 1.00 92.44 72 PRO A N 1
ATOM 555 C CA . PRO A 1 72 ? 26.137 -23.038 -3.003 1.00 92.44 72 PRO A CA 1
ATOM 556 C C . PRO A 1 72 ? 26.414 -22.301 -4.322 1.00 92.44 72 PRO A C 1
ATOM 558 O O . PRO A 1 72 ? 25.532 -21.638 -4.874 1.00 92.44 72 PRO A O 1
ATOM 561 N N . ALA A 1 73 ? 27.633 -22.428 -4.856 1.00 85.00 73 ALA A N 1
ATOM 562 C CA . ALA A 1 73 ? 28.094 -21.685 -6.038 1.00 85.00 73 ALA A CA 1
ATOM 563 C C . ALA A 1 73 ? 27.254 -21.913 -7.314 1.00 85.00 73 ALA A C 1
ATOM 565 O O . ALA A 1 73 ? 27.245 -21.053 -8.184 1.00 85.00 73 ALA A O 1
ATOM 566 N N . GLY A 1 74 ? 26.522 -23.030 -7.412 1.00 90.50 74 GLY A N 1
ATOM 567 C CA . GLY A 1 74 ? 25.658 -23.346 -8.558 1.00 90.50 74 GLY A CA 1
ATOM 568 C C . GLY A 1 74 ? 24.332 -22.576 -8.624 1.00 90.50 74 GLY A C 1
ATOM 569 O O . GLY A 1 74 ? 23.604 -22.735 -9.597 1.00 90.50 74 GLY A O 1
ATOM 570 N N . ASN A 1 75 ? 23.999 -21.766 -7.615 1.00 95.44 75 ASN A N 1
ATOM 571 C CA . ASN A 1 75 ? 22.805 -20.918 -7.655 1.00 95.44 75 ASN A CA 1
ATOM 572 C C . ASN A 1 75 ? 23.115 -19.567 -8.325 1.00 95.44 75 ASN A C 1
ATOM 574 O O . ASN A 1 75 ? 24.232 -19.061 -8.240 1.00 95.44 75 ASN A O 1
ATOM 578 N N . SER A 1 76 ? 22.121 -18.931 -8.933 1.00 96.31 76 SER A N 1
ATOM 579 C CA . SER A 1 76 ? 22.226 -17.564 -9.446 1.00 96.31 76 SER A CA 1
ATOM 580 C C . SER A 1 76 ? 20.919 -16.811 -9.249 1.00 96.31 76 SER A C 1
ATOM 582 O O . SER A 1 76 ? 19.843 -17.416 -9.194 1.00 96.31 76 SER A O 1
ATOM 584 N N . TRP A 1 77 ? 21.010 -15.487 -9.141 1.00 98.00 77 TRP A N 1
ATOM 585 C CA . TRP A 1 77 ? 19.846 -14.630 -9.292 1.00 98.00 77 TRP A CA 1
ATOM 586 C C . TRP A 1 77 ? 20.211 -13.229 -9.768 1.00 98.00 77 TRP A C 1
ATOM 588 O O . TRP A 1 77 ? 21.344 -12.758 -9.636 1.00 98.00 77 TRP A O 1
ATOM 598 N N . THR A 1 78 ? 19.233 -12.560 -10.354 1.00 98.62 78 THR A N 1
ATOM 599 C CA . THR A 1 78 ? 19.329 -11.176 -10.801 1.00 98.62 78 THR A CA 1
ATOM 600 C C . THR A 1 78 ? 17.966 -10.540 -10.611 1.00 98.62 78 THR A C 1
ATOM 602 O O . THR A 1 78 ? 16.988 -11.033 -11.172 1.00 98.62 78 THR A O 1
ATOM 605 N N . ALA A 1 79 ? 17.912 -9.479 -9.808 1.00 98.75 79 ALA A N 1
ATOM 606 C CA . ALA A 1 79 ? 16.735 -8.627 -9.706 1.00 98.75 79 ALA A CA 1
ATOM 607 C C . ALA A 1 79 ? 16.569 -7.839 -11.006 1.00 98.75 79 ALA A C 1
ATOM 609 O O . ALA A 1 79 ? 17.556 -7.452 -11.637 1.00 98.75 79 ALA A O 1
ATOM 610 N N . VAL A 1 80 ? 15.324 -7.603 -11.402 1.00 98.75 80 VAL A N 1
ATOM 611 C CA . VAL A 1 80 ? 14.988 -6.876 -12.624 1.00 98.75 80 VAL A CA 1
ATOM 612 C C . VAL A 1 80 ? 13.990 -5.779 -12.289 1.00 98.75 80 VAL A C 1
ATOM 614 O O . VAL A 1 80 ? 12.944 -6.039 -11.699 1.00 98.75 80 VAL A O 1
ATOM 617 N N . ILE A 1 81 ? 14.301 -4.554 -12.696 1.00 98.62 81 ILE A N 1
ATOM 618 C CA . ILE A 1 81 ? 13.396 -3.407 -12.599 1.00 98.62 81 ILE A CA 1
ATOM 619 C C . ILE A 1 81 ? 13.222 -2.759 -13.965 1.00 98.62 81 ILE A C 1
ATOM 621 O O . ILE A 1 81 ? 14.085 -2.870 -14.834 1.00 98.62 81 ILE A O 1
ATOM 625 N N . VAL A 1 82 ? 12.137 -2.013 -14.131 1.00 98.50 82 VAL A N 1
ATOM 626 C CA . VAL A 1 82 ? 12.079 -0.953 -15.138 1.00 98.50 82 VAL A CA 1
ATOM 627 C C . VAL A 1 82 ? 12.713 0.281 -14.505 1.00 98.50 82 VAL A C 1
ATOM 629 O O . VAL A 1 82 ? 12.264 0.738 -13.460 1.00 98.50 82 VAL A O 1
ATOM 632 N N . HIS A 1 83 ? 13.793 0.793 -15.088 1.00 98.56 83 HIS A N 1
ATOM 633 C CA . HIS A 1 83 ? 14.562 1.888 -14.506 1.00 98.56 83 HIS A CA 1
ATOM 634 C C . HIS A 1 83 ? 13.684 3.138 -14.338 1.00 98.56 83 HIS A C 1
ATOM 636 O O . HIS A 1 83 ? 13.205 3.674 -15.344 1.00 98.56 83 HIS A O 1
ATOM 642 N N . PRO A 1 84 ? 13.507 3.674 -13.117 1.00 98.62 84 PRO A N 1
ATOM 643 C CA . PRO A 1 84 ? 12.525 4.727 -12.875 1.00 98.62 84 PRO A CA 1
ATOM 644 C C . PRO A 1 84 ? 12.835 6.018 -13.649 1.00 98.62 84 PRO A C 1
ATOM 646 O O . PRO A 1 84 ? 11.921 6.631 -14.188 1.00 98.62 84 PRO A O 1
ATOM 649 N N . GLY A 1 85 ? 14.110 6.383 -13.825 1.00 98.38 85 GLY A N 1
ATOM 650 C CA . GLY A 1 85 ? 14.501 7.550 -14.628 1.00 98.38 85 GLY A CA 1
ATOM 651 C C . GLY A 1 85 ? 14.516 7.390 -16.161 1.00 98.38 85 GLY A C 1
ATOM 652 O O . GLY A 1 85 ? 14.600 8.394 -16.860 1.00 98.38 85 GLY A O 1
ATOM 653 N N . THR A 1 86 ? 14.446 6.177 -16.728 1.00 98.19 86 THR A N 1
ATOM 654 C CA . THR A 1 86 ? 14.618 5.983 -18.192 1.00 98.19 86 THR A CA 1
ATOM 655 C C . THR A 1 86 ? 13.565 5.089 -18.839 1.00 98.19 86 THR A C 1
ATOM 657 O O . THR A 1 86 ? 13.417 5.116 -20.055 1.00 98.19 86 THR A O 1
ATOM 660 N N . GLY A 1 87 ? 12.828 4.294 -18.060 1.00 97.75 87 GLY A N 1
ATOM 661 C CA . GLY A 1 87 ? 11.859 3.326 -18.575 1.00 97.75 87 GLY A CA 1
ATOM 662 C C . GLY A 1 87 ? 12.487 2.060 -19.168 1.00 97.75 87 GLY A C 1
ATOM 663 O O . GLY A 1 87 ? 11.765 1.204 -19.668 1.00 97.75 87 GLY A O 1
ATOM 664 N N . VAL A 1 88 ? 13.814 1.909 -19.115 1.00 98.00 88 VAL A N 1
ATOM 665 C CA . VAL A 1 88 ? 14.525 0.754 -19.684 1.00 98.00 88 VAL A CA 1
ATOM 666 C C . VAL A 1 88 ? 14.702 -0.344 -18.637 1.00 98.00 88 VAL A C 1
ATOM 668 O O . VAL A 1 88 ? 15.026 -0.067 -17.482 1.00 98.00 88 VAL A O 1
ATOM 671 N N . GLN A 1 89 ? 14.531 -1.607 -19.033 1.00 98.50 89 GLN A N 1
ATOM 672 C CA . GLN A 1 89 ? 14.798 -2.740 -18.147 1.00 98.50 89 GLN A CA 1
ATOM 673 C C . GLN A 1 89 ? 16.255 -2.723 -17.658 1.00 98.50 89 GLN A C 1
ATOM 675 O O . GLN A 1 89 ? 17.192 -2.646 -18.449 1.00 98.50 89 GLN A O 1
ATOM 680 N N . THR A 1 90 ? 16.440 -2.825 -16.345 1.00 98.50 90 THR A N 1
ATOM 681 C CA . THR A 1 90 ? 17.742 -2.833 -15.677 1.00 98.50 90 THR A CA 1
ATOM 682 C C . THR A 1 90 ? 17.880 -4.074 -14.810 1.00 98.50 90 THR A C 1
ATOM 684 O O . THR A 1 90 ? 16.983 -4.419 -14.040 1.00 98.50 90 THR A O 1
ATOM 687 N N . ASN A 1 91 ? 19.031 -4.731 -14.940 1.00 98.56 91 ASN A N 1
ATOM 688 C CA . ASN A 1 91 ? 19.376 -5.952 -14.225 1.00 98.56 91 ASN A CA 1
ATOM 689 C C . ASN A 1 91 ? 20.331 -5.631 -13.072 1.00 98.56 91 ASN A C 1
ATOM 691 O O . ASN A 1 91 ? 21.349 -4.971 -13.275 1.00 98.56 91 ASN A O 1
ATOM 695 N N . ILE A 1 92 ? 20.032 -6.150 -11.885 1.00 98.56 92 ILE A N 1
ATOM 696 C CA . ILE A 1 92 ? 20.813 -5.954 -10.663 1.00 98.56 92 ILE A CA 1
ATOM 697 C C . ILE A 1 92 ? 21.298 -7.336 -10.198 1.00 98.56 92 ILE A C 1
ATOM 699 O O . ILE A 1 92 ? 20.585 -8.049 -9.479 1.00 98.56 92 ILE A O 1
ATOM 703 N N . PRO A 1 93 ? 22.468 -7.790 -10.685 1.00 97.94 93 PRO A N 1
ATOM 704 C CA . PRO A 1 93 ? 22.962 -9.131 -10.405 1.00 97.94 93 PRO A CA 1
ATOM 705 C C . PRO A 1 93 ? 23.353 -9.270 -8.935 1.00 97.94 93 PRO A C 1
ATOM 707 O O . PRO A 1 93 ? 24.015 -8.394 -8.382 1.00 97.94 93 PRO A O 1
ATOM 710 N N . ASN A 1 94 ? 22.989 -10.400 -8.321 1.00 96.06 94 ASN A N 1
ATOM 711 C CA . ASN A 1 94 ? 23.332 -10.724 -6.933 1.00 96.06 94 ASN A CA 1
ATOM 712 C C . ASN A 1 94 ? 22.987 -9.612 -5.928 1.00 96.06 94 ASN A C 1
ATOM 714 O O . ASN A 1 94 ? 23.742 -9.387 -4.980 1.00 96.06 94 ASN A O 1
ATOM 718 N N . LEU A 1 95 ? 21.853 -8.929 -6.124 1.00 98.56 95 LEU A N 1
ATOM 719 C CA . LEU A 1 95 ? 21.338 -7.994 -5.129 1.00 98.56 95 LEU A CA 1
ATOM 720 C C . LEU A 1 95 ? 21.263 -8.703 -3.760 1.00 98.56 95 LEU A C 1
ATOM 722 O O . LEU A 1 95 ? 20.959 -9.895 -3.666 1.00 98.56 95 LEU A O 1
ATOM 726 N N . VAL A 1 96 ? 21.600 -7.979 -2.698 1.00 98.44 96 VAL A N 1
ATOM 727 C CA . VAL A 1 96 ? 21.449 -8.457 -1.322 1.00 98.44 96 VAL A CA 1
ATOM 728 C C . VAL A 1 96 ? 20.235 -7.760 -0.739 1.00 98.44 96 VAL A C 1
ATOM 730 O O . VAL A 1 96 ? 20.210 -6.534 -0.636 1.00 98.44 96 VAL A O 1
ATOM 733 N N . VAL A 1 97 ? 19.237 -8.546 -0.354 1.00 98.56 97 VAL A N 1
ATOM 734 C CA . VAL A 1 97 ? 17.991 -8.060 0.240 1.00 98.56 97 VAL A CA 1
ATOM 735 C C . VAL A 1 97 ? 17.990 -8.494 1.700 1.00 98.56 97 VAL A C 1
ATOM 737 O O . VAL A 1 97 ? 17.913 -9.697 1.961 1.00 98.56 97 VAL A O 1
ATOM 740 N N . PRO A 1 98 ? 18.134 -7.570 2.665 1.00 97.81 98 PRO A N 1
ATOM 741 C CA . PRO A 1 98 ? 18.110 -7.923 4.080 1.00 97.81 98 PRO A CA 1
ATOM 742 C C . PRO A 1 98 ? 16.786 -8.583 4.493 1.00 97.81 98 PRO A C 1
ATOM 744 O O . PRO A 1 98 ? 15.776 -8.485 3.787 1.00 97.81 98 PRO A O 1
ATOM 747 N N . ALA A 1 99 ? 16.805 -9.286 5.628 1.00 96.19 99 ALA A N 1
ATOM 748 C CA . ALA A 1 99 ? 15.568 -9.766 6.235 1.00 96.19 99 ALA A CA 1
ATOM 749 C C . ALA A 1 99 ? 14.638 -8.580 6.526 1.00 96.19 99 ALA A C 1
ATOM 751 O O . ALA A 1 99 ? 15.121 -7.485 6.798 1.00 96.19 99 ALA A O 1
ATOM 752 N N . ASP A 1 100 ? 13.331 -8.801 6.410 1.00 95.31 100 ASP A N 1
ATOM 753 C CA . ASP A 1 100 ? 12.292 -7.807 6.694 1.00 95.31 100 ASP A CA 1
ATOM 754 C C . ASP A 1 100 ? 12.424 -6.508 5.880 1.00 95.31 100 ASP A C 1
ATOM 756 O O . ASP A 1 100 ? 11.861 -5.490 6.249 1.00 95.31 100 ASP A O 1
ATOM 760 N N . THR A 1 101 ? 13.138 -6.516 4.747 1.00 97.38 101 THR A N 1
ATOM 761 C CA . THR A 1 101 ? 13.323 -5.327 3.897 1.00 97.38 101 THR A CA 1
ATOM 762 C C . THR A 1 101 ? 12.711 -5.505 2.514 1.00 97.38 101 THR A C 1
ATOM 764 O O . THR A 1 101 ? 12.998 -6.486 1.833 1.00 97.38 101 THR A O 1
ATOM 767 N N . ILE A 1 102 ? 11.957 -4.515 2.048 1.00 98.56 102 ILE A N 1
ATOM 768 C CA . ILE A 1 102 ? 11.526 -4.319 0.663 1.00 98.56 102 ILE A CA 1
ATOM 769 C C . ILE A 1 102 ? 12.333 -3.156 0.080 1.00 98.56 102 ILE A C 1
ATOM 771 O O . ILE A 1 102 ? 12.258 -2.033 0.575 1.00 98.56 102 ILE A O 1
ATOM 775 N N . ILE A 1 103 ? 13.119 -3.410 -0.967 1.00 98.88 103 ILE A N 1
ATOM 776 C CA . ILE A 1 103 ? 13.918 -2.364 -1.629 1.00 98.88 103 ILE A CA 1
ATOM 777 C C . ILE A 1 103 ? 13.085 -1.703 -2.727 1.00 98.88 103 ILE A C 1
ATOM 779 O O . ILE A 1 103 ? 12.581 -2.388 -3.613 1.00 98.88 103 ILE A O 1
ATOM 783 N N . VAL A 1 104 ? 12.972 -0.378 -2.705 1.00 98.94 104 VAL A N 1
ATOM 784 C CA . VAL A 1 104 ? 12.212 0.389 -3.698 1.00 98.94 104 VAL A CA 1
ATOM 785 C C . VAL A 1 104 ? 13.138 1.373 -4.393 1.00 98.94 104 VAL A C 1
ATOM 787 O O . VAL A 1 104 ? 13.569 2.358 -3.795 1.00 98.94 104 VAL A O 1
ATOM 790 N N . TYR A 1 105 ? 13.424 1.117 -5.668 1.00 98.94 105 TYR A N 1
ATOM 791 C CA . TYR A 1 105 ? 14.174 2.048 -6.503 1.00 98.94 105 TYR A CA 1
ATOM 792 C C . TYR A 1 105 ? 13.262 3.169 -7.001 1.00 98.94 105 TYR A C 1
ATOM 794 O O . TYR A 1 105 ? 12.343 2.922 -7.781 1.00 98.94 105 TYR A O 1
ATOM 802 N N . ALA A 1 106 ? 13.518 4.393 -6.553 1.00 98.88 106 ALA A N 1
ATOM 803 C CA . ALA A 1 106 ? 12.686 5.556 -6.825 1.00 98.88 106 ALA A CA 1
ATOM 804 C C . ALA A 1 106 ? 13.334 6.499 -7.850 1.00 98.88 106 ALA A C 1
ATOM 806 O O . ALA A 1 106 ? 14.552 6.680 -7.865 1.00 98.88 106 ALA A O 1
ATOM 807 N N . GLY A 1 107 ? 12.516 7.129 -8.691 1.00 98.75 107 GLY A N 1
ATOM 808 C CA . GLY A 1 107 ? 12.938 8.206 -9.590 1.00 98.75 107 GLY A CA 1
ATOM 809 C C . GLY A 1 107 ? 11.755 8.871 -10.289 1.00 98.75 107 GLY A C 1
ATOM 810 O O . GLY A 1 107 ? 10.606 8.629 -9.932 1.00 98.75 107 GLY A O 1
ATOM 811 N N . GLY A 1 108 ? 12.017 9.669 -11.318 1.00 98.50 108 GLY A N 1
ATOM 812 C CA . GLY A 1 108 ? 10.962 10.231 -12.164 1.00 98.50 108 GLY A CA 1
ATOM 813 C C . GLY A 1 108 ? 11.400 10.399 -13.610 1.00 98.50 108 GLY A C 1
ATOM 814 O O . GLY A 1 108 ? 12.594 10.517 -13.892 1.00 98.50 108 GLY A O 1
ATOM 815 N N . ARG A 1 109 ? 10.438 10.373 -14.530 1.00 98.50 109 ARG A N 1
ATOM 816 C CA . ARG A 1 109 ? 10.620 10.576 -15.977 1.00 98.50 109 ARG A CA 1
ATOM 817 C C . ARG A 1 109 ? 9.277 10.981 -16.603 1.00 98.50 109 ARG A C 1
ATOM 819 O O . ARG A 1 109 ? 8.264 10.758 -15.953 1.00 98.50 109 ARG A O 1
ATOM 826 N N . PRO A 1 110 ? 9.229 11.468 -17.852 1.00 98.12 110 PRO A N 1
ATOM 827 C CA . PRO A 1 110 ? 7.952 11.693 -18.526 1.00 98.12 110 PRO A CA 1
ATOM 828 C C . PRO A 1 110 ? 7.196 10.369 -18.702 1.00 98.12 110 PRO A C 1
ATOM 830 O O . PRO A 1 110 ? 7.781 9.400 -19.202 1.00 98.12 110 PRO A O 1
ATOM 833 N N . LEU A 1 111 ? 5.924 10.306 -18.293 1.00 97.38 111 LEU A N 1
ATOM 834 C CA . LEU A 1 111 ? 5.125 9.070 -18.332 1.00 97.38 111 LEU A CA 1
ATOM 835 C C . LEU A 1 111 ? 4.027 9.083 -19.398 1.00 97.38 111 LEU A C 1
ATOM 837 O O . LEU A 1 111 ? 3.532 8.016 -19.762 1.00 97.38 111 LEU A O 1
ATOM 841 N N . GLY A 1 112 ? 3.690 10.251 -19.949 1.00 90.00 112 GLY A N 1
ATOM 842 C CA . GLY A 1 112 ? 2.829 10.357 -21.131 1.00 90.00 112 GLY A CA 1
ATOM 843 C C . GLY A 1 112 ? 1.371 9.963 -20.882 1.00 90.00 112 GLY A C 1
ATOM 844 O O . GLY A 1 112 ? 0.705 9.515 -21.813 1.00 90.00 112 GLY A O 1
ATOM 845 N N . GLY A 1 113 ? 0.891 10.109 -19.643 1.00 87.50 113 GLY A N 1
ATOM 846 C CA . GLY A 1 113 ? -0.522 9.930 -19.293 1.00 87.50 113 GLY A CA 1
ATOM 847 C C . GLY A 1 113 ? -0.769 9.499 -17.847 1.00 87.50 113 GLY A C 1
ATOM 848 O O . GLY A 1 113 ? -1.762 9.913 -17.262 1.00 87.50 113 GLY A O 1
ATOM 849 N N . ALA A 1 114 ? 0.133 8.712 -17.257 1.00 93.94 114 ALA A N 1
ATOM 850 C CA . ALA A 1 114 ? 0.051 8.322 -15.848 1.00 93.94 114 ALA A CA 1
ATOM 851 C C . ALA A 1 114 ? 0.819 9.306 -14.959 1.00 93.94 114 ALA A C 1
ATOM 853 O O . ALA A 1 114 ? 1.871 9.794 -15.359 1.00 93.94 114 ALA A O 1
ATOM 854 N N . ALA A 1 115 ? 0.345 9.552 -13.737 1.00 96.31 115 ALA A N 1
ATOM 855 C CA . ALA A 1 115 ? 1.078 10.378 -12.774 1.00 96.31 115 ALA A CA 1
ATOM 856 C C . ALA A 1 115 ? 2.201 9.597 -12.065 1.00 96.31 115 ALA A C 1
ATOM 858 O O . ALA A 1 115 ? 3.209 10.177 -11.654 1.00 96.31 115 ALA A O 1
ATOM 859 N N . GLY A 1 116 ? 2.062 8.276 -11.963 1.00 97.69 116 GLY A N 1
ATOM 860 C CA . GLY A 1 116 ? 3.065 7.384 -11.403 1.00 97.69 116 GLY A CA 1
ATOM 861 C C . GLY A 1 116 ? 2.978 5.977 -11.984 1.00 97.69 116 GLY A C 1
ATOM 862 O O . GLY A 1 116 ? 2.016 5.629 -12.660 1.00 97.69 116 GLY A O 1
ATOM 863 N N . TYR A 1 117 ? 4.028 5.193 -11.749 1.00 97.88 117 TYR A N 1
ATOM 864 C CA . TYR A 1 117 ? 3.986 3.736 -11.844 1.00 97.88 117 TYR A CA 1
ATOM 865 C C . TYR A 1 117 ? 4.799 3.134 -10.702 1.00 97.88 117 TYR A C 1
ATOM 867 O O . TYR A 1 117 ? 5.952 3.510 -10.480 1.00 97.88 117 TYR A O 1
ATOM 875 N N . GLY A 1 118 ? 4.242 2.139 -10.034 1.00 97.88 118 GLY A N 1
ATOM 876 C CA . GLY A 1 118 ? 4.892 1.329 -9.023 1.00 97.88 118 GLY A CA 1
ATOM 877 C C . GLY A 1 118 ? 4.564 -0.138 -9.214 1.00 97.88 118 GLY A C 1
ATOM 878 O O . GLY A 1 118 ? 3.557 -0.523 -9.803 1.00 97.88 118 GLY A O 1
ATOM 879 N N . GLY A 1 119 ? 5.459 -0.992 -8.741 1.00 98.06 119 GLY A N 1
ATOM 880 C CA . GLY A 1 119 ? 5.228 -2.421 -8.838 1.00 98.06 119 GLY A CA 1
ATOM 881 C C . GLY A 1 119 ? 6.394 -3.251 -8.331 1.00 98.06 119 GLY A C 1
ATOM 882 O O . GLY A 1 119 ? 7.517 -2.744 -8.196 1.00 98.06 119 GLY A O 1
ATOM 883 N N . PRO A 1 120 ? 6.139 -4.539 -8.054 1.00 98.44 120 PRO A N 1
ATOM 884 C CA . PRO A 1 120 ? 7.192 -5.465 -7.697 1.00 98.44 120 PRO A CA 1
ATOM 885 C C . PRO A 1 120 ? 8.139 -5.652 -8.883 1.00 98.44 120 PRO A C 1
ATOM 887 O O . PRO A 1 120 ? 7.734 -5.701 -10.046 1.00 98.44 120 PRO A O 1
ATOM 890 N N . GLY A 1 121 ? 9.425 -5.771 -8.584 1.00 98.06 121 GLY A N 1
ATOM 891 C CA . GLY A 1 121 ? 10.432 -6.073 -9.584 1.00 98.06 121 GLY A CA 1
ATOM 892 C C . GLY A 1 121 ? 10.409 -7.549 -9.973 1.00 98.06 121 GLY A C 1
ATOM 893 O O . GLY A 1 121 ? 10.132 -8.436 -9.162 1.00 98.06 121 GLY A O 1
ATOM 894 N N . GLY A 1 122 ? 10.755 -7.823 -11.227 1.00 98.19 122 GLY A N 1
ATOM 895 C CA . GLY A 1 122 ? 10.977 -9.180 -11.707 1.00 98.19 122 GLY A CA 1
ATOM 896 C C . GLY A 1 122 ? 12.300 -9.758 -11.205 1.00 98.19 122 GLY A C 1
ATOM 897 O O . GLY A 1 122 ? 13.075 -9.113 -10.493 1.00 98.19 122 GLY A O 1
ATOM 898 N N . TYR A 1 123 ? 12.583 -10.991 -11.606 1.00 98.38 123 TYR A N 1
ATOM 899 C CA . TYR A 1 123 ? 13.885 -11.615 -11.409 1.00 98.38 123 TYR A CA 1
ATOM 900 C C . TYR A 1 123 ? 14.103 -12.748 -12.411 1.00 98.38 123 TYR A C 1
ATOM 902 O O . TYR A 1 123 ? 13.160 -13.336 -12.938 1.00 98.38 123 TYR A O 1
ATOM 910 N N . SER A 1 124 ? 15.367 -13.095 -12.625 1.00 98.00 124 SER A N 1
ATOM 911 C CA . SER A 1 124 ? 15.771 -14.381 -13.196 1.00 98.00 124 SER A CA 1
ATOM 912 C C . SER A 1 124 ? 16.594 -15.141 -12.165 1.00 98.00 124 SER A C 1
ATOM 914 O O . SER A 1 124 ? 17.429 -14.531 -11.492 1.00 98.00 124 SER A O 1
ATOM 916 N N . LEU A 1 125 ? 16.401 -16.454 -12.053 1.00 97.12 125 LEU A N 1
ATOM 917 C CA . LEU A 1 125 ? 17.153 -17.302 -11.128 1.00 97.12 125 LEU A CA 1
ATOM 918 C C . LEU A 1 125 ? 17.460 -18.670 -11.735 1.00 97.12 125 LEU A C 1
ATOM 920 O O . LEU A 1 125 ? 16.764 -19.138 -12.634 1.00 97.12 125 LEU A O 1
ATOM 924 N N . SER A 1 126 ? 18.487 -19.327 -11.206 1.00 97.06 126 SER A N 1
ATOM 925 C CA . SER A 1 126 ? 18.754 -20.752 -11.416 1.00 97.06 126 SER A CA 1
ATOM 926 C C . SER A 1 126 ? 19.363 -21.350 -10.149 1.00 97.06 126 SER A C 1
ATOM 928 O O . SER A 1 126 ? 19.883 -20.615 -9.307 1.00 97.06 126 SER A O 1
ATOM 930 N N . GLY A 1 127 ? 19.285 -22.669 -9.978 1.00 95.50 127 GLY A N 1
ATOM 931 C CA . GLY A 1 127 ? 19.868 -23.340 -8.819 1.00 95.50 127 GLY A CA 1
ATOM 932 C C . GLY A 1 127 ? 18.961 -24.390 -8.191 1.00 95.50 127 GLY A C 1
ATOM 933 O O . GLY A 1 127 ? 18.080 -24.949 -8.842 1.00 95.50 127 GLY A O 1
ATOM 934 N N . SER A 1 128 ? 19.197 -24.669 -6.910 1.00 96.69 128 SER A N 1
ATOM 935 C CA . SER A 1 128 ? 18.424 -25.644 -6.140 1.00 96.69 128 SER A CA 1
ATOM 936 C C . SER A 1 128 ? 16.969 -25.212 -5.915 1.00 96.69 128 SER A C 1
ATOM 938 O O . SER A 1 128 ? 16.639 -24.026 -5.907 1.00 96.69 128 SER A O 1
ATOM 940 N N . SER A 1 129 ? 16.092 -26.183 -5.645 1.00 96.50 129 SER A N 1
ATOM 941 C CA . SER A 1 129 ? 14.689 -25.922 -5.289 1.00 96.50 129 SER A CA 1
ATOM 942 C C . SER A 1 129 ? 14.552 -25.055 -4.034 1.00 96.50 129 SER A C 1
ATOM 944 O O . SER A 1 129 ? 13.698 -24.176 -3.991 1.00 96.50 129 SER A O 1
ATOM 946 N N . GLY A 1 130 ? 15.421 -25.244 -3.035 1.00 96.81 130 GLY A N 1
ATOM 947 C CA . GLY A 1 130 ? 15.454 -24.400 -1.839 1.00 96.81 130 GLY A CA 1
ATOM 948 C C . GLY A 1 130 ? 15.754 -22.932 -2.156 1.00 96.81 130 GLY A C 1
ATOM 949 O O . GLY A 1 130 ? 15.117 -22.048 -1.592 1.00 96.81 130 GLY A O 1
ATOM 950 N N . TRP A 1 131 ? 16.667 -22.671 -3.097 1.00 97.44 131 TRP A N 1
ATOM 951 C CA . TRP A 1 131 ? 16.989 -21.312 -3.537 1.00 97.44 131 TRP A CA 1
ATOM 952 C C . TRP A 1 131 ? 15.831 -20.669 -4.292 1.00 97.44 131 TRP A C 1
ATOM 954 O O . TRP A 1 131 ? 15.450 -19.542 -3.986 1.00 97.44 131 TRP A O 1
ATOM 964 N N . ALA A 1 132 ? 15.228 -21.409 -5.225 1.00 97.19 132 ALA A N 1
ATOM 965 C CA . ALA A 1 132 ? 14.038 -20.949 -5.931 1.00 97.19 132 ALA A CA 1
ATOM 966 C C . ALA A 1 132 ? 12.902 -20.624 -4.946 1.00 97.19 132 ALA A C 1
ATOM 968 O O . ALA A 1 132 ? 12.299 -19.561 -5.031 1.00 97.19 132 ALA A O 1
ATOM 969 N N . ASN A 1 133 ? 12.660 -21.490 -3.958 1.00 97.75 133 ASN A N 1
ATOM 970 C CA . ASN A 1 133 ? 11.650 -21.255 -2.930 1.00 97.75 133 ASN A CA 1
ATOM 971 C C . ASN A 1 133 ? 11.942 -19.991 -2.113 1.00 97.75 133 ASN A C 1
ATOM 973 O O . ASN A 1 133 ? 11.024 -19.202 -1.898 1.00 97.75 133 ASN A O 1
ATOM 977 N N . LEU A 1 134 ? 13.193 -19.765 -1.695 1.00 97.94 134 LEU A N 1
ATOM 978 C CA . LEU A 1 134 ? 13.578 -18.554 -0.967 1.00 97.94 134 LEU A CA 1
ATOM 979 C C . LEU A 1 134 ? 13.301 -17.288 -1.789 1.00 97.94 134 LEU A C 1
ATOM 981 O O . LEU A 1 134 ? 12.642 -16.385 -1.285 1.00 97.94 134 LEU A O 1
ATOM 985 N N . VAL A 1 135 ? 13.765 -17.222 -3.040 1.00 97.62 135 VAL A N 1
ATOM 986 C CA . VAL A 1 135 ? 13.593 -16.025 -3.886 1.00 97.62 135 VAL A CA 1
ATOM 987 C C . VAL A 1 135 ? 12.116 -15.781 -4.218 1.00 97.62 135 VAL A C 1
ATOM 989 O O . VAL A 1 135 ? 11.671 -14.639 -4.205 1.00 97.62 135 VAL A O 1
ATOM 992 N N . ASN A 1 136 ? 11.342 -16.844 -4.457 1.00 96.75 136 ASN A N 1
ATOM 993 C CA . ASN A 1 136 ? 9.931 -16.738 -4.840 1.00 96.75 136 ASN A CA 1
ATOM 994 C C . ASN A 1 136 ? 8.994 -16.363 -3.683 1.00 96.75 136 ASN A C 1
ATOM 996 O O . ASN A 1 136 ? 7.890 -15.888 -3.936 1.00 96.75 136 ASN A O 1
ATOM 1000 N N . SER A 1 137 ? 9.373 -16.664 -2.438 1.00 97.19 137 SER A N 1
ATOM 1001 C CA . SER A 1 137 ? 8.455 -16.568 -1.292 1.00 97.19 137 SER A CA 1
ATOM 1002 C C . SER A 1 137 ? 8.968 -15.759 -0.124 1.00 97.19 137 SER A C 1
ATOM 1004 O O . SER A 1 137 ? 8.179 -15.340 0.712 1.00 97.19 137 SER A O 1
ATOM 1006 N N . ARG A 1 138 ? 10.287 -15.614 -0.000 1.00 97.25 138 ARG A N 1
ATOM 1007 C CA . ARG A 1 138 ? 10.936 -15.037 1.177 1.00 97.25 138 ARG A CA 1
ATOM 1008 C C . ARG A 1 138 ? 10.450 -15.640 2.498 1.00 97.25 138 ARG A C 1
ATOM 1010 O O . ARG A 1 138 ? 10.351 -14.947 3.501 1.00 97.25 138 ARG A O 1
ATOM 1017 N N . GLY A 1 139 ? 10.185 -16.946 2.502 1.00 95.75 139 GLY A N 1
ATOM 1018 C CA . GLY A 1 139 ? 9.719 -17.678 3.684 1.00 95.75 139 GLY A CA 1
ATOM 1019 C C . GLY A 1 139 ? 8.197 -17.731 3.835 1.00 95.75 139 GLY A C 1
ATOM 1020 O O . GLY A 1 139 ? 7.710 -18.467 4.690 1.00 95.75 139 GLY A O 1
ATOM 1021 N N . GLN A 1 140 ? 7.445 -17.042 2.973 1.00 95.25 140 GLN A N 1
ATOM 1022 C CA . GLN A 1 140 ? 5.985 -17.039 2.994 1.00 95.25 140 GLN A CA 1
ATOM 1023 C C . GLN A 1 140 ? 5.420 -18.312 2.360 1.00 95.25 140 GLN A C 1
ATOM 1025 O O . GLN A 1 140 ? 5.406 -18.485 1.138 1.00 95.25 140 GLN A O 1
ATOM 1030 N N . ALA A 1 141 ? 4.928 -19.236 3.185 1.00 95.56 141 ALA A N 1
ATOM 1031 C CA . ALA A 1 141 ? 4.439 -20.531 2.707 1.00 95.56 141 ALA A CA 1
ATOM 1032 C C . ALA A 1 141 ? 3.314 -20.390 1.660 1.00 95.56 141 ALA A C 1
ATOM 1034 O O . ALA A 1 141 ? 3.295 -21.123 0.667 1.00 95.56 141 ALA A O 1
ATOM 1035 N N . GLY A 1 142 ? 2.412 -19.416 1.825 1.00 97.12 142 GLY A N 1
ATOM 1036 C CA . GLY A 1 142 ? 1.323 -19.184 0.874 1.00 97.12 142 GLY A CA 1
ATOM 1037 C C . GLY A 1 142 ? 1.775 -18.612 -0.479 1.00 97.12 142 GLY A C 1
ATOM 1038 O O . GLY A 1 142 ? 1.072 -18.783 -1.477 1.00 97.12 142 GLY A O 1
ATOM 1039 N N . ALA A 1 143 ? 2.984 -18.045 -0.567 1.00 97.56 143 ALA A N 1
ATOM 1040 C CA . ALA A 1 143 ? 3.586 -17.602 -1.824 1.00 97.56 143 ALA A CA 1
ATOM 1041 C C . ALA A 1 143 ? 4.144 -18.794 -2.623 1.00 97.56 143 ALA A C 1
ATOM 1043 O O . ALA A 1 143 ? 4.413 -18.692 -3.821 1.00 97.56 143 ALA A O 1
ATOM 1044 N N . LEU A 1 144 ? 4.263 -19.974 -2.003 1.00 97.31 144 LEU A N 1
ATOM 1045 C CA . LEU A 1 144 ? 4.575 -21.238 -2.675 1.00 97.31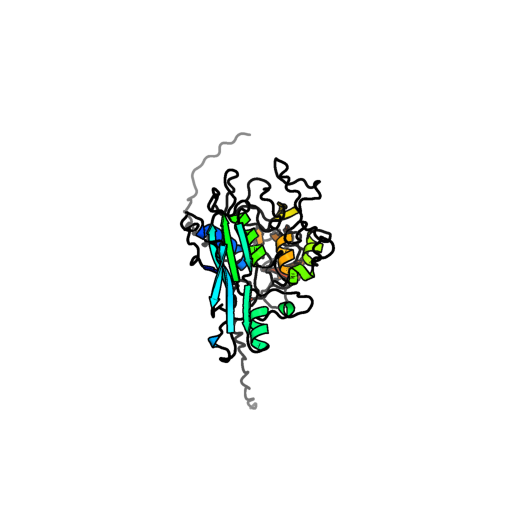 144 LEU A CA 1
ATOM 1046 C C . LEU A 1 144 ? 3.324 -22.071 -2.991 1.00 97.31 144 LEU A C 1
ATOM 1048 O O . LEU A 1 144 ? 3.399 -22.930 -3.867 1.00 97.31 144 LEU A O 1
ATOM 1052 N N . ALA A 1 145 ? 2.175 -21.767 -2.383 1.00 97.69 145 ALA A N 1
ATOM 1053 C CA . ALA A 1 145 ? 0.924 -22.505 -2.563 1.00 97.69 145 ALA A CA 1
ATOM 1054 C C . ALA A 1 145 ? 0.355 -22.454 -4.000 1.00 97.69 145 ALA A C 1
ATOM 1056 O O . ALA A 1 145 ? 0.800 -21.680 -4.855 1.00 97.69 145 ALA A O 1
ATOM 1057 N N . SER A 1 146 ? -0.635 -23.311 -4.266 1.00 96.38 146 SER A N 1
ATOM 1058 C CA . SER A 1 146 ? -1.435 -23.318 -5.494 1.00 96.38 146 SER A CA 1
ATOM 1059 C C . SER A 1 146 ? -2.918 -23.540 -5.136 1.00 96.38 146 SER A C 1
ATOM 1061 O O . SER A 1 146 ? -3.250 -24.622 -4.649 1.00 96.38 146 SER A O 1
ATOM 1063 N N . PRO A 1 147 ? -3.806 -22.542 -5.326 1.00 96.75 147 PRO A N 1
ATOM 1064 C CA . PRO A 1 147 ? -3.491 -21.170 -5.729 1.00 96.75 147 PRO A CA 1
ATOM 1065 C C . PRO A 1 147 ? -2.634 -20.438 -4.682 1.00 96.75 147 PRO A C 1
ATOM 1067 O O . PRO A 1 147 ? -2.525 -20.864 -3.534 1.00 96.75 147 PRO A O 1
ATOM 1070 N N . LYS A 1 148 ? -2.000 -19.340 -5.099 1.00 98.19 148 LYS A N 1
ATOM 1071 C CA . LYS A 1 148 ? -1.175 -18.497 -4.226 1.00 98.19 148 LYS A CA 1
ATOM 1072 C C . LYS A 1 148 ? -2.077 -17.778 -3.227 1.00 98.19 148 LYS A C 1
ATOM 1074 O O . LYS A 1 148 ? -3.138 -17.288 -3.602 1.00 98.19 148 LYS A O 1
ATOM 1079 N N . THR A 1 149 ? -1.659 -17.714 -1.971 1.00 97.88 149 THR A N 1
ATOM 1080 C CA . THR A 1 149 ? -2.411 -17.041 -0.894 1.00 97.88 149 THR A CA 1
ATOM 1081 C C . THR A 1 149 ? -1.574 -16.014 -0.149 1.00 97.88 149 THR A C 1
ATOM 1083 O O . THR A 1 149 ? -2.052 -15.448 0.825 1.00 97.88 149 THR A O 1
ATOM 1086 N N . ASP A 1 150 ? -0.323 -15.831 -0.567 1.00 97.38 150 ASP A N 1
ATOM 1087 C CA . ASP A 1 150 ? 0.626 -14.941 0.084 1.00 97.38 150 ASP A CA 1
ATOM 1088 C C . ASP A 1 150 ? 1.579 -14.312 -0.931 1.00 97.38 150 ASP A C 1
ATOM 1090 O O . ASP A 1 150 ? 1.683 -14.789 -2.071 1.00 97.38 150 ASP A O 1
ATOM 1094 N N . PHE A 1 151 ? 2.277 -13.261 -0.514 1.00 97.19 151 PHE A N 1
ATOM 1095 C CA . PHE A 1 151 ? 3.177 -12.492 -1.353 1.00 97.19 151 PHE A CA 1
ATOM 1096 C C . PHE A 1 151 ? 4.413 -12.034 -0.573 1.00 97.19 151 PHE A C 1
ATOM 1098 O O . PHE A 1 151 ? 4.317 -11.323 0.416 1.00 97.19 151 PHE A O 1
ATOM 1105 N N . GLY A 1 152 ? 5.598 -12.423 -1.050 1.00 96.25 152 GLY A N 1
ATOM 1106 C CA . GLY A 1 152 ? 6.878 -12.050 -0.443 1.00 96.25 152 GLY A CA 1
ATOM 1107 C C . GLY A 1 152 ? 7.827 -11.445 -1.474 1.00 96.25 152 GLY A C 1
ATOM 1108 O O . GLY A 1 152 ? 8.747 -12.138 -1.913 1.00 96.25 152 GLY A O 1
ATOM 1109 N N . PRO A 1 153 ? 7.621 -10.190 -1.913 1.00 97.56 153 PRO A N 1
ATOM 1110 C CA . PRO A 1 153 ? 8.482 -9.563 -2.906 1.00 97.56 153 PRO A CA 1
ATOM 1111 C C . PRO A 1 153 ? 9.868 -9.251 -2.323 1.00 97.56 153 PRO A C 1
ATOM 1113 O O . PRO A 1 153 ? 10.040 -8.968 -1.134 1.00 97.56 153 PRO A O 1
ATOM 1116 N N . TRP A 1 154 ? 10.888 -9.258 -3.181 1.00 98.50 154 TRP A N 1
ATOM 1117 C CA . TRP A 1 154 ? 12.206 -8.727 -2.821 1.00 98.50 154 TRP A CA 1
ATOM 1118 C C . TRP A 1 154 ? 12.205 -7.191 -2.769 1.00 98.50 154 TRP A C 1
ATOM 1120 O O . TRP A 1 154 ? 12.978 -6.577 -2.031 1.00 98.50 154 TRP A O 1
ATOM 1130 N N . GLY A 1 155 ? 11.341 -6.575 -3.572 1.00 98.56 155 GLY A N 1
ATOM 1131 C CA . GLY A 1 155 ? 11.324 -5.148 -3.828 1.00 98.56 155 GLY A CA 1
ATOM 1132 C C . GLY A 1 155 ? 10.844 -4.840 -5.236 1.00 98.56 155 GLY A C 1
ATOM 1133 O O . GLY A 1 155 ? 10.205 -5.677 -5.874 1.00 98.56 155 GLY A O 1
ATOM 1134 N N . GLY A 1 156 ? 11.143 -3.641 -5.716 1.00 98.75 156 GLY A N 1
ATOM 1135 C CA . GLY A 1 156 ? 10.713 -3.175 -7.023 1.00 98.75 156 GLY A CA 1
ATOM 1136 C C . GLY A 1 156 ? 11.125 -1.740 -7.296 1.00 98.75 156 GLY A C 1
ATOM 1137 O O . GLY A 1 156 ? 12.196 -1.292 -6.878 1.00 98.75 156 GLY A O 1
ATOM 1138 N N . MET A 1 157 ? 10.278 -1.027 -8.026 1.00 98.75 157 MET A N 1
ATOM 1139 C CA . MET A 1 157 ? 10.527 0.359 -8.401 1.00 98.75 157 MET A CA 1
ATOM 1140 C C . MET A 1 157 ? 9.269 1.205 -8.266 1.00 98.75 157 MET A C 1
ATOM 1142 O O . MET A 1 157 ? 8.154 0.683 -8.275 1.00 98.75 157 MET A O 1
ATOM 1146 N N . ILE A 1 158 ? 9.486 2.509 -8.153 1.00 98.88 158 ILE A N 1
ATOM 1147 C CA . ILE A 1 158 ? 8.448 3.527 -8.228 1.00 98.88 158 ILE A CA 1
ATOM 1148 C C . ILE A 1 158 ? 8.961 4.702 -9.060 1.00 98.88 158 ILE A C 1
ATOM 1150 O O . ILE A 1 158 ? 10.110 5.136 -8.930 1.00 98.88 158 ILE A O 1
ATOM 1154 N N . THR A 1 159 ? 8.122 5.209 -9.949 1.00 98.88 159 THR A N 1
ATOM 1155 C CA . THR A 1 159 ? 8.433 6.335 -10.822 1.00 98.88 159 THR A CA 1
ATOM 1156 C C . THR A 1 159 ? 7.276 7.318 -10.841 1.00 98.88 159 THR A C 1
ATOM 1158 O O . THR A 1 159 ? 6.123 6.907 -10.773 1.00 98.88 159 THR A O 1
ATOM 1161 N N . PHE A 1 160 ? 7.593 8.603 -10.939 1.00 98.81 160 PHE A N 1
ATOM 1162 C CA . PHE A 1 160 ? 6.617 9.685 -11.002 1.00 98.81 160 PHE A CA 1
ATOM 1163 C C . PHE A 1 160 ? 6.822 10.507 -12.269 1.00 98.81 160 PHE A C 1
ATOM 1165 O O . PHE A 1 160 ? 7.960 10.650 -12.740 1.00 98.81 160 PHE A O 1
ATOM 1172 N N . ASP A 1 161 ? 5.731 11.046 -12.812 1.00 98.50 161 ASP A N 1
ATOM 1173 C CA . ASP A 1 161 ? 5.804 11.923 -13.973 1.00 98.50 161 ASP A CA 1
ATOM 1174 C C . ASP A 1 161 ? 6.494 13.239 -13.597 1.00 98.50 161 ASP A C 1
ATOM 1176 O O . ASP A 1 161 ? 5.993 14.040 -12.807 1.00 98.50 161 ASP A O 1
ATOM 1180 N N . ASN A 1 162 ? 7.679 13.468 -14.157 1.00 97.69 162 ASN A N 1
ATOM 1181 C CA . ASN A 1 162 ? 8.452 14.680 -13.897 1.00 97.69 162 ASN A CA 1
ATOM 1182 C C . ASN A 1 162 ? 7.996 15.896 -14.727 1.00 97.69 162 ASN A C 1
ATOM 1184 O O . ASN A 1 162 ? 8.672 16.922 -14.700 1.00 97.69 162 ASN A O 1
ATOM 1188 N N . THR A 1 163 ? 6.890 15.774 -15.465 1.00 97.31 163 THR A N 1
ATOM 1189 C CA . THR A 1 163 ? 6.244 16.865 -16.211 1.00 97.31 163 THR A CA 1
ATOM 1190 C C . THR A 1 163 ? 5.042 17.470 -15.482 1.00 97.31 163 THR A C 1
ATOM 1192 O O . THR A 1 163 ? 4.521 18.486 -15.935 1.00 97.31 163 THR A O 1
ATOM 1195 N N . LEU A 1 164 ? 4.619 16.879 -14.359 1.00 96.50 164 LEU A N 1
ATOM 1196 C CA . LEU A 1 164 ? 3.546 17.401 -13.514 1.00 96.50 164 LEU A CA 1
ATOM 1197 C C . LEU A 1 164 ? 4.086 18.352 -12.441 1.00 96.50 164 LEU A C 1
ATOM 1199 O O . LEU A 1 164 ? 5.208 18.186 -11.958 1.00 96.50 164 LEU A O 1
ATOM 1203 N N . ASP A 1 165 ? 3.243 19.293 -12.019 1.00 95.88 165 ASP A N 1
ATOM 1204 C CA . ASP A 1 165 ? 3.470 20.097 -10.821 1.00 95.88 165 ASP A CA 1
ATOM 1205 C C . ASP A 1 165 ? 2.949 19.340 -9.591 1.00 95.88 165 ASP A C 1
ATOM 1207 O O . ASP A 1 165 ? 1.814 18.857 -9.578 1.00 95.88 165 ASP A O 1
ATOM 1211 N N . TRP A 1 166 ? 3.788 19.204 -8.561 1.00 97.38 166 TRP A N 1
ATOM 1212 C CA . TRP A 1 166 ? 3.554 18.291 -7.438 1.00 97.38 166 TRP A CA 1
ATOM 1213 C C . TRP A 1 166 ? 3.332 19.007 -6.109 1.00 97.38 166 TRP A C 1
ATOM 1215 O O . TRP A 1 166 ? 4.116 19.866 -5.704 1.00 97.38 166 TRP A O 1
ATOM 1225 N N . ASN A 1 167 ? 2.333 18.543 -5.360 1.00 96.00 167 ASN A N 1
ATOM 1226 C CA . ASN A 1 167 ? 2.176 18.849 -3.947 1.00 96.00 167 ASN A CA 1
ATOM 1227 C C . ASN A 1 167 ? 2.856 17.771 -3.090 1.00 96.00 167 ASN A C 1
ATOM 1229 O O . ASN A 1 167 ? 2.355 16.653 -2.962 1.00 96.00 167 ASN A O 1
ATOM 1233 N N . PHE A 1 168 ? 3.981 18.129 -2.464 1.00 97.56 168 PHE A N 1
ATOM 1234 C CA . PHE A 1 168 ? 4.726 17.264 -1.537 1.00 97.56 168 PHE A CA 1
ATOM 1235 C C . PHE A 1 168 ? 4.332 17.439 -0.061 1.00 97.56 168 PHE A C 1
ATOM 1237 O O . PHE A 1 168 ? 4.993 16.884 0.823 1.00 97.56 168 PHE A O 1
ATOM 1244 N N . SER A 1 169 ? 3.292 18.222 0.239 1.00 95.25 169 SER A N 1
ATOM 1245 C CA . SER A 1 169 ? 2.742 18.302 1.590 1.00 95.25 169 SER A CA 1
ATOM 1246 C C . SER A 1 169 ? 2.290 16.921 2.059 1.00 95.25 169 SER A C 1
ATOM 1248 O O . SER A 1 169 ? 1.805 16.101 1.286 1.00 95.25 169 SER A O 1
ATOM 1250 N N . THR A 1 170 ? 2.464 16.657 3.353 1.00 93.44 170 THR A N 1
ATOM 1251 C CA . THR A 1 170 ? 2.005 15.407 3.979 1.00 93.44 170 THR A CA 1
ATOM 1252 C C . THR A 1 170 ? 0.682 15.575 4.710 1.00 93.44 170 THR A C 1
ATOM 1254 O O . THR A 1 170 ? 0.178 14.610 5.270 1.00 93.44 170 THR A O 1
ATOM 1257 N N . THR A 1 171 ? 0.124 16.784 4.760 1.00 89.62 171 THR A N 1
ATOM 1258 C CA . THR A 1 171 ? -1.052 17.092 5.591 1.00 89.62 171 THR A CA 1
ATOM 1259 C C . THR A 1 171 ? -2.109 17.924 4.888 1.00 89.62 171 THR A C 1
ATOM 1261 O O . THR A 1 171 ? -3.235 17.982 5.373 1.00 89.62 171 THR A O 1
ATOM 1264 N N . THR A 1 172 ? -1.746 18.603 3.803 1.00 89.25 172 THR A N 1
ATOM 1265 C CA . THR A 1 172 ? -2.595 19.604 3.158 1.00 89.25 172 THR A CA 1
ATOM 1266 C C . THR A 1 172 ? -2.656 19.296 1.680 1.00 89.25 172 THR A C 1
ATOM 1268 O O . THR A 1 172 ? -1.633 19.389 1.000 1.00 89.25 172 THR A O 1
ATOM 1271 N N . ASN A 1 173 ? -3.848 18.963 1.194 1.00 87.06 173 ASN A N 1
ATOM 1272 C CA . ASN A 1 173 ? -4.077 18.859 -0.233 1.00 87.06 173 ASN A CA 1
ATOM 1273 C C . ASN A 1 173 ? -4.120 20.260 -0.851 1.00 87.06 173 ASN A C 1
ATOM 1275 O O . ASN A 1 173 ? -4.633 21.196 -0.241 1.00 87.06 173 ASN A O 1
ATOM 1279 N N . ASP A 1 174 ? -3.561 20.379 -2.044 1.00 88.94 174 ASP A N 1
ATOM 1280 C CA . ASP A 1 174 ? -3.579 21.586 -2.861 1.00 88.94 174 ASP A CA 1
ATOM 1281 C C . ASP A 1 174 ? -4.158 21.128 -4.192 1.00 88.94 174 ASP A C 1
ATOM 1283 O O . ASP A 1 174 ? -3.542 20.308 -4.870 1.00 88.94 174 ASP A O 1
ATOM 1287 N N . GLU A 1 175 ? -5.390 21.544 -4.474 1.00 83.75 175 GLU A N 1
ATOM 1288 C CA . GLU A 1 175 ? -6.180 21.043 -5.602 1.00 83.75 175 GLU A CA 1
ATOM 1289 C C . GLU A 1 175 ? -5.636 21.521 -6.955 1.00 83.75 175 GLU A C 1
ATOM 1291 O O . GLU A 1 175 ? -5.942 20.912 -7.979 1.00 83.75 175 GLU A O 1
ATOM 1296 N N . ASP A 1 176 ? -4.784 22.552 -6.958 1.00 87.81 176 ASP A N 1
ATOM 1297 C CA . ASP A 1 176 ? -4.118 23.057 -8.162 1.00 87.81 176 ASP A CA 1
ATOM 1298 C C . ASP A 1 176 ? -2.865 22.236 -8.529 1.00 87.81 176 ASP A C 1
ATOM 1300 O O . ASP A 1 176 ? -2.270 22.436 -9.591 1.00 87.81 176 ASP A O 1
ATOM 1304 N N . LEU A 1 177 ? -2.445 21.307 -7.662 1.00 92.56 177 LEU A N 1
ATOM 1305 C CA . LEU A 1 177 ? -1.226 20.515 -7.802 1.00 92.56 177 LEU A CA 1
ATOM 1306 C C . LEU A 1 177 ? -1.518 19.009 -7.756 1.00 92.56 177 LEU A C 1
ATOM 1308 O O . LEU A 1 177 ? -2.470 18.535 -7.141 1.00 92.56 177 LEU A O 1
ATOM 1312 N N . SER A 1 178 ? -0.628 18.213 -8.346 1.00 93.81 178 SER A N 1
ATOM 1313 C CA . SER A 1 178 ? -0.743 16.751 -8.317 1.00 93.81 178 SER A CA 1
ATOM 1314 C C . SER A 1 178 ? -0.485 16.211 -6.899 1.00 93.81 178 SER A C 1
ATOM 1316 O O . SER A 1 178 ? 0.566 16.511 -6.316 1.00 93.81 178 SER A O 1
ATOM 1318 N N . PRO A 1 179 ? -1.383 15.386 -6.321 1.00 94.06 179 PRO A N 1
ATOM 1319 C CA . PRO A 1 179 ? -1.295 14.957 -4.924 1.00 94.06 179 PRO A CA 1
ATOM 1320 C C . PRO A 1 179 ? -0.268 13.827 -4.745 1.00 94.06 179 PRO A C 1
ATOM 1322 O O . PRO A 1 179 ? -0.610 12.641 -4.752 1.00 94.06 179 PRO A O 1
ATOM 1325 N N . PHE A 1 180 ? 1.008 14.184 -4.550 1.00 97.19 180 PHE A N 1
ATOM 1326 C CA . PHE A 1 180 ? 2.118 13.223 -4.517 1.00 97.19 180 PHE A CA 1
ATOM 1327 C C . PHE A 1 180 ? 1.905 12.088 -3.514 1.00 97.19 180 PHE A C 1
ATOM 1329 O O . PHE A 1 180 ? 2.150 10.931 -3.838 1.00 97.19 180 PHE A O 1
ATOM 1336 N N . ILE A 1 181 ? 1.443 12.400 -2.300 1.00 96.50 181 ILE A N 1
ATOM 1337 C CA . ILE A 1 181 ? 1.243 11.396 -1.246 1.00 96.50 181 ILE A CA 1
ATOM 1338 C C . ILE A 1 181 ? 0.207 10.346 -1.640 1.00 96.50 181 ILE A C 1
ATOM 1340 O O . ILE A 1 181 ? 0.450 9.159 -1.436 1.00 96.50 181 ILE A O 1
ATOM 1344 N N . SER A 1 182 ? -0.919 10.761 -2.218 1.00 96.12 182 SER A N 1
ATOM 1345 C CA . SER A 1 182 ? -1.972 9.837 -2.643 1.00 96.12 182 SER A CA 1
ATOM 1346 C C . SER A 1 182 ? -1.472 8.899 -3.737 1.00 96.12 182 SER A C 1
ATOM 1348 O O . SER A 1 182 ? -1.661 7.690 -3.637 1.00 96.12 182 SER A O 1
ATOM 1350 N N . ILE A 1 183 ? -0.747 9.438 -4.721 1.00 97.50 183 ILE A N 1
ATOM 1351 C CA . ILE A 1 183 ? -0.160 8.644 -5.807 1.00 97.50 183 ILE A CA 1
ATOM 1352 C C . ILE A 1 183 ? 0.938 7.721 -5.262 1.00 97.50 183 ILE A C 1
ATOM 1354 O O . ILE A 1 183 ? 0.951 6.533 -5.553 1.00 97.50 183 ILE A O 1
ATOM 1358 N N . ALA A 1 184 ? 1.826 8.207 -4.393 1.00 98.62 184 ALA A N 1
ATOM 1359 C CA . ALA A 1 184 ? 2.876 7.385 -3.796 1.00 98.62 184 ALA A CA 1
ATOM 1360 C C . ALA A 1 184 ? 2.311 6.218 -2.970 1.00 98.62 184 ALA A C 1
ATOM 1362 O O . ALA A 1 184 ? 2.833 5.107 -3.039 1.00 98.62 184 ALA A O 1
ATOM 1363 N N . LEU A 1 185 ? 1.246 6.452 -2.199 1.00 98.44 185 LEU A N 1
ATOM 1364 C CA . LEU A 1 185 ? 0.549 5.398 -1.465 1.00 98.44 185 LEU A CA 1
ATOM 1365 C C . LEU A 1 185 ? -0.079 4.368 -2.415 1.00 98.44 185 LEU A C 1
ATOM 1367 O O . LEU A 1 185 ? 0.069 3.174 -2.159 1.00 98.44 185 LEU A O 1
ATOM 1371 N N . HIS A 1 186 ? -0.725 4.819 -3.494 1.00 98.44 186 HIS A N 1
ATOM 1372 C CA . HIS A 1 186 ? -1.313 3.964 -4.530 1.00 98.44 186 HIS A CA 1
ATOM 1373 C C . HIS A 1 186 ? -0.251 3.066 -5.187 1.00 98.44 186 HIS A C 1
ATOM 1375 O O . HIS A 1 186 ? -0.344 1.840 -5.155 1.00 98.44 186 HIS A O 1
ATOM 1381 N N . GLU A 1 187 ? 0.833 3.661 -5.686 1.00 98.75 187 GLU A N 1
ATOM 1382 C CA . GLU A 1 187 ? 1.904 2.930 -6.370 1.00 98.75 187 GLU A CA 1
ATOM 1383 C C . GLU A 1 187 ? 2.664 1.969 -5.442 1.00 98.75 187 GLU A C 1
ATOM 1385 O O . GLU A 1 187 ? 3.079 0.879 -5.849 1.00 98.75 187 GLU A O 1
ATOM 1390 N N . LEU A 1 188 ? 2.830 2.329 -4.165 1.00 98.81 188 LEU A N 1
ATOM 1391 C CA . LEU A 1 188 ? 3.347 1.400 -3.159 1.00 98.81 188 LEU A CA 1
ATOM 1392 C C . LEU A 1 188 ? 2.360 0.253 -2.885 1.00 98.81 188 LEU A C 1
ATOM 1394 O O . LEU A 1 188 ? 2.803 -0.866 -2.640 1.00 98.81 188 LEU A O 1
ATOM 1398 N N . GLY A 1 189 ? 1.048 0.483 -2.988 1.00 98.62 189 GLY A N 1
ATOM 1399 C CA . GLY A 1 189 ? 0.026 -0.565 -2.924 1.00 98.62 189 GLY A CA 1
ATOM 1400 C C . GLY A 1 189 ? 0.181 -1.591 -4.050 1.00 98.62 189 GLY A C 1
ATOM 1401 O O . GLY A 1 189 ? 0.158 -2.799 -3.793 1.00 98.62 189 GLY A O 1
ATOM 1402 N N . HIS A 1 190 ? 0.456 -1.130 -5.275 1.00 98.81 190 HIS A N 1
ATOM 1403 C CA . HIS A 1 190 ? 0.823 -2.010 -6.388 1.00 98.81 190 HIS A CA 1
ATOM 1404 C C . HIS A 1 190 ? 2.129 -2.755 -6.149 1.00 98.81 190 HIS A C 1
ATOM 1406 O O . HIS A 1 190 ? 2.199 -3.958 -6.405 1.00 98.81 190 HIS A O 1
ATOM 1412 N N . LEU A 1 191 ? 3.157 -2.086 -5.622 1.00 98.75 191 LEU A N 1
ATOM 1413 C CA . LEU A 1 191 ? 4.424 -2.727 -5.262 1.00 98.75 191 LEU A CA 1
ATOM 1414 C C . LEU A 1 191 ? 4.234 -3.845 -4.229 1.00 98.75 191 LEU A C 1
ATOM 1416 O O . LEU A 1 191 ? 4.886 -4.887 -4.311 1.00 98.75 191 LEU A O 1
ATOM 1420 N N . LEU A 1 192 ? 3.306 -3.642 -3.296 1.00 98.62 192 LEU A N 1
ATOM 1421 C CA . LEU A 1 192 ? 2.929 -4.595 -2.259 1.00 98.62 192 LEU A CA 1
ATOM 1422 C C . LEU A 1 192 ? 1.928 -5.655 -2.737 1.00 98.62 192 LEU A C 1
ATOM 1424 O O . LEU A 1 192 ? 1.583 -6.541 -1.964 1.00 98.62 192 LEU A O 1
ATOM 1428 N N . GLY A 1 193 ? 1.500 -5.648 -3.998 1.00 98.44 193 GLY A N 1
ATOM 1429 C CA . GLY A 1 193 ? 0.787 -6.784 -4.581 1.00 98.44 193 GLY A CA 1
ATOM 1430 C C . GLY A 1 193 ? -0.682 -6.559 -4.917 1.00 98.44 193 GLY A C 1
ATOM 1431 O O . GLY A 1 193 ? -1.284 -7.448 -5.520 1.00 98.44 193 GLY A O 1
ATOM 1432 N N . ILE A 1 194 ? -1.275 -5.411 -4.576 1.00 98.69 194 ILE A N 1
ATOM 1433 C CA . ILE A 1 194 ? -2.633 -5.089 -5.036 1.00 98.69 194 ILE A CA 1
ATOM 1434 C C . ILE A 1 194 ? -2.589 -4.957 -6.561 1.00 98.69 194 ILE A C 1
ATOM 1436 O O . ILE A 1 194 ? -1.733 -4.260 -7.103 1.00 98.69 194 ILE A O 1
ATOM 1440 N N . GLY A 1 195 ? -3.436 -5.695 -7.273 1.00 98.31 195 GLY A N 1
ATOM 1441 C CA . GLY A 1 195 ? -3.399 -5.778 -8.737 1.00 98.31 195 GLY A CA 1
ATOM 1442 C C . GLY A 1 195 ? -2.270 -6.647 -9.305 1.00 98.31 195 GLY A C 1
ATOM 1443 O O . GLY A 1 195 ? -2.449 -7.304 -10.327 1.00 98.31 195 GLY A O 1
ATOM 1444 N N . THR A 1 196 ? -1.109 -6.710 -8.654 1.00 98.31 196 THR A N 1
ATOM 1445 C CA . THR A 1 196 ? 0.117 -7.262 -9.260 1.00 98.31 196 THR A CA 1
ATOM 1446 C C . THR A 1 196 ? 0.501 -8.655 -8.755 1.00 98.31 196 THR A C 1
ATOM 1448 O O . THR A 1 196 ? 1.149 -9.412 -9.482 1.00 98.31 196 THR A O 1
ATOM 1451 N N . ALA A 1 197 ? 0.119 -9.031 -7.529 1.00 98.38 197 ALA A N 1
ATOM 1452 C CA . ALA A 1 197 ? 0.570 -10.278 -6.922 1.00 98.38 197 ALA A CA 1
ATOM 1453 C C . ALA A 1 197 ? -0.149 -11.510 -7.500 1.00 98.38 197 ALA A C 1
ATOM 1455 O O . ALA A 1 197 ? -1.353 -11.483 -7.762 1.00 98.38 197 ALA A O 1
ATOM 1456 N N . PRO A 1 198 ? 0.529 -12.667 -7.582 1.00 98.25 198 PRO A N 1
ATOM 1457 C CA . PRO A 1 198 ? -0.140 -13.929 -7.892 1.00 98.25 198 PRO A CA 1
ATOM 1458 C C . PRO A 1 198 ? -1.271 -14.291 -6.912 1.00 98.25 198 PRO A C 1
ATOM 1460 O O . PRO A 1 198 ? -2.257 -14.909 -7.312 1.00 98.25 198 PRO A O 1
ATOM 1463 N N . SER A 1 199 ? -1.153 -13.910 -5.634 1.00 98.62 199 SER A N 1
ATOM 1464 C CA . SER A 1 199 ? -2.208 -14.095 -4.628 1.00 98.62 199 SER A CA 1
ATOM 1465 C C . SER A 1 199 ? -3.406 -13.166 -4.841 1.00 98.62 199 SER A C 1
ATOM 1467 O O . SER A 1 199 ? -4.528 -13.571 -4.545 1.00 98.62 199 SER A O 1
ATOM 1469 N N . TRP A 1 200 ? -3.208 -11.980 -5.430 1.00 98.75 200 TRP A N 1
ATOM 1470 C CA . TRP A 1 200 ? -4.303 -11.139 -5.923 1.00 98.75 200 TRP A CA 1
ATOM 1471 C C . TRP A 1 200 ? -5.027 -11.818 -7.084 1.00 98.75 200 TRP A C 1
ATOM 1473 O O . TRP A 1 200 ? -6.236 -12.025 -7.025 1.00 98.75 200 TRP A O 1
ATOM 1483 N N . GLN A 1 201 ? -4.285 -12.238 -8.112 1.00 98.25 201 GLN A N 1
ATOM 1484 C CA . GLN A 1 201 ? -4.854 -12.874 -9.308 1.00 98.25 201 GLN A CA 1
ATOM 1485 C C . GLN A 1 201 ? -5.654 -14.137 -8.971 1.00 98.25 201 GLN A C 1
ATOM 1487 O O . GLN A 1 201 ? -6.707 -14.379 -9.553 1.00 98.25 201 GLN A O 1
ATOM 1492 N N . ALA A 1 202 ? -5.209 -14.908 -7.975 1.00 98.25 202 ALA A N 1
ATOM 1493 C CA . ALA A 1 202 ? -5.938 -16.062 -7.452 1.00 98.25 202 ALA A CA 1
ATOM 1494 C C . ALA A 1 202 ? -7.336 -15.732 -6.888 1.00 98.25 202 ALA A C 1
ATOM 1496 O O . ALA A 1 202 ? -8.147 -16.639 -6.691 1.00 98.25 202 ALA A O 1
ATOM 1497 N N . LYS A 1 203 ? -7.609 -14.458 -6.595 1.00 98.44 203 LYS A N 1
ATOM 1498 C CA . LYS A 1 203 ? -8.883 -13.945 -6.081 1.00 98.44 203 LYS A CA 1
ATOM 1499 C C . LYS A 1 203 ? -9.679 -13.175 -7.130 1.00 98.44 203 LYS A C 1
ATOM 1501 O O . LYS A 1 203 ? -10.803 -12.779 -6.831 1.00 98.44 203 LYS A O 1
ATOM 1506 N N . VAL A 1 204 ? -9.154 -12.987 -8.337 1.00 98.50 204 VAL A N 1
ATOM 1507 C CA . VAL A 1 204 ? -9.885 -12.339 -9.427 1.00 98.50 204 VAL A CA 1
ATOM 1508 C C . VAL A 1 204 ? -10.708 -13.382 -10.176 1.00 98.50 204 VAL A C 1
ATOM 1510 O O . VAL A 1 204 ? -10.183 -14.381 -10.668 1.00 98.50 204 VAL A O 1
ATOM 1513 N N . SER A 1 205 ? -12.015 -13.161 -10.278 1.00 97.62 205 SER A N 1
ATOM 1514 C CA . SER A 1 205 ? -12.909 -14.019 -11.055 1.00 97.62 205 SER A CA 1
ATOM 1515 C C . SER A 1 205 ? -14.092 -13.214 -11.576 1.00 97.62 205 SER A C 1
ATOM 1517 O O . SER A 1 205 ? -14.715 -12.489 -10.813 1.00 97.62 205 SER A O 1
ATOM 1519 N N . GLY A 1 206 ? -14.408 -13.319 -12.870 1.00 96.31 206 GLY A N 1
ATOM 1520 C CA . GLY A 1 206 ? -15.594 -12.673 -13.448 1.00 96.31 206 GLY A CA 1
ATOM 1521 C C . GLY A 1 206 ? -15.636 -11.143 -13.317 1.00 96.31 206 GLY A C 1
ATOM 1522 O O . GLY A 1 206 ? -16.719 -10.593 -13.156 1.00 96.31 206 GLY A O 1
ATOM 1523 N N . GLY A 1 207 ? -14.482 -10.464 -13.351 1.00 96.38 207 GLY A N 1
ATOM 1524 C CA . GLY A 1 207 ? -14.399 -8.999 -13.219 1.00 96.38 207 GLY A CA 1
ATOM 1525 C C . GLY A 1 207 ? -14.552 -8.475 -11.786 1.00 96.38 207 GLY A C 1
ATOM 1526 O O . GLY A 1 207 ? -14.741 -7.278 -11.589 1.00 96.38 207 GLY A O 1
ATOM 1527 N N . VAL A 1 208 ? -14.481 -9.354 -10.782 1.00 98.12 208 VAL A N 1
ATOM 1528 C CA . VAL A 1 208 ? -14.528 -8.977 -9.365 1.00 98.12 208 VAL A CA 1
ATOM 1529 C C . VAL A 1 208 ? -13.371 -9.597 -8.580 1.00 98.12 208 VAL A C 1
ATOM 1531 O O . VAL A 1 208 ? -12.848 -10.658 -8.933 1.00 98.12 208 VAL A O 1
ATOM 1534 N N . PHE A 1 209 ? -13.001 -8.953 -7.479 1.00 98.62 209 PHE A N 1
ATOM 1535 C CA . PHE A 1 209 ? -12.099 -9.465 -6.459 1.00 98.62 209 PHE A CA 1
ATOM 1536 C C . PHE A 1 209 ? -12.890 -10.172 -5.354 1.00 98.62 209 PHE A C 1
ATOM 1538 O O . PHE A 1 209 ? -13.823 -9.621 -4.770 1.00 98.62 209 PHE A O 1
ATOM 1545 N N . THR A 1 210 ? -12.502 -11.410 -5.061 1.00 98.44 210 THR A N 1
ATOM 1546 C CA . THR A 1 210 ? -13.228 -12.349 -4.183 1.00 98.44 210 THR A CA 1
ATOM 1547 C C . THR A 1 210 ? -12.515 -12.596 -2.849 1.00 98.44 210 THR A C 1
ATOM 1549 O O . THR A 1 210 ? -12.720 -13.618 -2.191 1.00 98.44 210 THR A O 1
ATOM 1552 N N . GLY A 1 211 ? -11.630 -11.681 -2.446 1.00 98.19 211 GLY A N 1
ATOM 1553 C CA . GLY A 1 211 ? -10.973 -11.725 -1.142 1.00 98.19 211 GLY A CA 1
ATOM 1554 C C . GLY A 1 211 ? -11.989 -11.660 0.002 1.00 98.19 211 GLY A C 1
ATOM 1555 O O . GLY A 1 211 ? -12.939 -10.878 -0.048 1.00 98.19 211 GLY A O 1
ATOM 1556 N N . THR A 1 212 ? -11.831 -12.508 1.021 1.00 97.31 212 THR A N 1
ATOM 1557 C CA . THR A 1 212 ? -12.809 -12.645 2.111 1.00 97.31 212 THR A CA 1
ATOM 1558 C C . THR A 1 212 ? -12.902 -11.375 2.951 1.00 97.31 212 THR A C 1
ATOM 1560 O O . THR A 1 212 ? -13.999 -10.986 3.350 1.00 97.31 212 THR A O 1
ATOM 1563 N N . ASN A 1 213 ? -11.766 -10.733 3.236 1.00 96.75 213 ASN A N 1
ATOM 1564 C CA . ASN A 1 213 ? -11.729 -9.506 4.021 1.00 96.75 213 ASN A CA 1
ATOM 1565 C C . ASN A 1 213 ? -12.326 -8.350 3.210 1.00 96.75 213 ASN A C 1
ATOM 1567 O O . ASN A 1 213 ? -13.259 -7.718 3.691 1.00 96.75 213 ASN A O 1
ATOM 1571 N N . SER A 1 214 ? -11.881 -8.134 1.969 1.00 98.00 214 SER A N 1
ATOM 1572 C CA . SER A 1 214 ? -12.421 -7.103 1.077 1.00 98.00 214 SER A CA 1
ATOM 1573 C C . SER A 1 214 ? -13.918 -7.280 0.833 1.00 98.00 214 SER A C 1
ATOM 1575 O O . SER A 1 214 ? -14.662 -6.305 0.879 1.00 98.00 214 SER A O 1
ATOM 1577 N N . THR A 1 215 ? -14.388 -8.521 0.667 1.00 97.38 215 THR A N 1
ATOM 1578 C CA . THR A 1 215 ? -15.820 -8.828 0.517 1.00 97.38 215 THR A CA 1
ATOM 1579 C C . THR A 1 215 ? -16.616 -8.450 1.761 1.00 97.38 215 THR A C 1
ATOM 1581 O O . THR A 1 215 ? -17.705 -7.888 1.658 1.00 97.38 215 THR A O 1
ATOM 1584 N N . ALA A 1 216 ? -16.079 -8.725 2.952 1.00 95.19 216 ALA A N 1
ATOM 1585 C CA . ALA A 1 216 ? -16.717 -8.338 4.206 1.00 95.19 216 ALA A CA 1
ATOM 1586 C C . ALA A 1 216 ? -16.721 -6.813 4.412 1.00 95.19 216 ALA A C 1
ATOM 1588 O O . ALA A 1 216 ? -17.701 -6.276 4.925 1.00 95.19 216 ALA A O 1
ATOM 1589 N N . THR A 1 217 ? -15.653 -6.121 4.003 1.00 95.25 217 THR A N 1
ATOM 1590 C CA . THR A 1 217 ? -15.529 -4.659 4.094 1.00 95.25 217 THR A CA 1
ATOM 1591 C C . THR A 1 217 ? -16.472 -3.941 3.130 1.00 95.25 217 THR A C 1
ATOM 1593 O O . THR A 1 217 ? -17.147 -2.996 3.532 1.00 95.25 217 THR A O 1
ATOM 1596 N N . TYR A 1 218 ? -16.533 -4.392 1.875 1.00 94.56 218 TYR A N 1
ATOM 1597 C CA . TYR A 1 218 ? -17.355 -3.786 0.824 1.00 94.56 218 TYR A CA 1
ATOM 1598 C C . TYR A 1 218 ? -18.829 -4.221 0.896 1.00 94.56 218 TYR A C 1
ATOM 1600 O O . TYR A 1 218 ? -19.724 -3.489 0.484 1.00 94.56 218 TYR A O 1
ATOM 1608 N N . GLY A 1 219 ? -19.102 -5.409 1.444 1.00 94.06 219 GLY A N 1
ATOM 1609 C CA . GLY A 1 219 ? -20.438 -6.009 1.536 1.00 94.06 219 GLY A CA 1
ATOM 1610 C C . GLY A 1 219 ? -20.785 -6.958 0.382 1.00 94.06 219 GLY A C 1
ATOM 1611 O O . GLY A 1 219 ? -21.828 -7.611 0.417 1.00 94.06 219 GLY A O 1
ATOM 1612 N N . SER A 1 220 ? -19.918 -7.069 -0.624 1.00 95.25 220 SER A N 1
ATOM 1613 C CA . SER A 1 220 ? -19.998 -8.027 -1.734 1.00 95.25 220 SER A CA 1
ATOM 1614 C C . SER A 1 220 ? -18.612 -8.214 -2.367 1.00 95.25 220 SER A C 1
ATOM 1616 O O . SER A 1 220 ? -17.662 -7.560 -1.941 1.00 95.25 220 SER A O 1
ATOM 1618 N N . ASN A 1 221 ? -18.461 -9.108 -3.351 1.00 97.69 221 ASN A N 1
ATOM 1619 C CA . ASN A 1 221 ? -17.205 -9.183 -4.109 1.00 97.69 221 ASN A CA 1
ATOM 1620 C C . ASN A 1 221 ? -16.941 -7.826 -4.774 1.00 97.69 221 ASN A C 1
ATOM 1622 O O . ASN A 1 221 ? -17.851 -7.257 -5.377 1.00 97.69 221 ASN A O 1
ATOM 1626 N N . VAL A 1 222 ? -15.714 -7.320 -4.673 1.00 97.56 222 VAL A N 1
ATOM 1627 C CA . VAL A 1 222 ? -15.395 -5.946 -5.082 1.00 97.56 222 VAL A CA 1
ATOM 1628 C C . VAL A 1 222 ? -15.243 -5.882 -6.597 1.00 97.56 222 VAL A C 1
ATOM 1630 O O . VAL A 1 222 ? -14.425 -6.622 -7.145 1.00 97.56 222 VAL A O 1
ATOM 1633 N N . PRO A 1 223 ? -15.983 -5.024 -7.302 1.00 96.69 223 PRO A N 1
ATOM 1634 C CA . PRO A 1 223 ? -15.784 -4.845 -8.726 1.00 96.69 223 PRO A CA 1
ATOM 1635 C C . PRO A 1 223 ? -14.415 -4.280 -9.083 1.00 96.69 223 PRO A C 1
ATOM 1637 O O . PRO A 1 223 ? -13.874 -3.422 -8.385 1.00 96.69 223 PRO A O 1
ATOM 1640 N N . LEU A 1 224 ? -13.881 -4.765 -10.197 1.00 96.75 224 LEU A N 1
ATOM 1641 C CA . LEU A 1 224 ? -12.608 -4.331 -10.748 1.00 96.75 224 LEU A CA 1
ATOM 1642 C C . LEU A 1 224 ? -12.823 -3.613 -12.075 1.00 96.75 224 LEU A C 1
ATOM 1644 O O . LEU A 1 224 ? -13.813 -3.846 -12.775 1.00 96.75 224 LEU A O 1
ATOM 1648 N N . GLU A 1 225 ? -11.863 -2.771 -12.437 1.00 93.94 225 GLU A N 1
ATOM 1649 C CA . GLU A 1 225 ? -11.747 -2.298 -13.812 1.00 93.94 225 GLU A CA 1
ATOM 1650 C C . GLU A 1 225 ? -11.389 -3.456 -14.772 1.00 93.94 225 GLU A C 1
ATOM 1652 O O . GLU A 1 225 ? -11.055 -4.567 -14.352 1.00 93.94 225 GLU A O 1
ATOM 1657 N N . SER A 1 226 ? -11.494 -3.218 -16.081 1.00 91.62 226 SER A N 1
ATOM 1658 C CA . SER A 1 226 ? -11.383 -4.248 -17.129 1.00 91.62 226 SER A CA 1
ATOM 1659 C C . SER A 1 226 ? -10.095 -5.094 -17.118 1.00 91.62 226 SER A C 1
ATOM 1661 O O . SER A 1 226 ? -10.137 -6.272 -17.474 1.00 91.62 226 SER A O 1
ATOM 1663 N N . GLY A 1 227 ? -8.965 -4.515 -16.717 1.00 92.12 227 GLY A N 1
ATOM 1664 C CA . GLY A 1 227 ? -7.662 -5.154 -16.556 1.00 92.12 227 GLY A CA 1
ATOM 1665 C C . GLY A 1 227 ? -7.516 -5.946 -15.256 1.00 92.12 227 GLY A C 1
ATOM 1666 O O . GLY A 1 227 ? -6.639 -6.804 -15.160 1.00 92.12 227 GLY A O 1
ATOM 1667 N N . GLY A 1 228 ? -8.400 -5.735 -14.278 1.00 96.12 228 GLY A N 1
ATOM 1668 C CA . GLY A 1 228 ? -8.388 -6.439 -12.999 1.00 96.12 228 GLY A CA 1
ATOM 1669 C C . GLY A 1 228 ? -7.277 -5.999 -12.039 1.00 96.12 228 GLY A C 1
ATOM 1670 O O . GLY A 1 228 ? -6.984 -6.732 -11.088 1.00 96.12 228 GLY A O 1
ATOM 1671 N N . TYR A 1 229 ? -6.641 -4.851 -12.285 1.00 95.88 229 TYR A N 1
ATOM 1672 C CA . TYR A 1 229 ? -5.501 -4.354 -11.506 1.00 95.88 229 TYR A CA 1
ATOM 1673 C C . TYR A 1 229 ? -5.900 -3.335 -10.440 1.00 95.88 229 TYR A C 1
ATOM 1675 O O . TYR A 1 229 ? -5.197 -3.187 -9.442 1.00 95.88 229 TYR A O 1
ATOM 1683 N N . HIS A 1 230 ? -7.040 -2.684 -10.639 1.00 97.12 230 HIS A N 1
ATOM 1684 C CA . HIS A 1 230 ? -7.556 -1.639 -9.769 1.00 97.12 230 HIS A CA 1
ATOM 1685 C C . HIS A 1 230 ? -8.995 -1.939 -9.374 1.00 97.12 230 HIS A C 1
ATOM 1687 O O . HIS A 1 230 ? -9.693 -2.731 -10.022 1.00 97.12 230 HIS A O 1
ATOM 1693 N N . TRP A 1 231 ? -9.459 -1.252 -8.336 1.00 96.50 231 TRP A N 1
ATOM 1694 C CA . TRP A 1 231 ? -10.892 -1.125 -8.120 1.00 96.50 231 TRP A CA 1
ATOM 1695 C C . TRP A 1 231 ? -11.555 -0.484 -9.337 1.00 96.50 231 TRP A C 1
ATOM 1697 O O . TRP A 1 231 ? -10.913 0.243 -10.096 1.00 96.50 231 TRP A O 1
ATOM 1707 N N . ARG A 1 232 ? -12.827 -0.814 -9.560 1.00 93.06 232 ARG A N 1
ATOM 1708 C CA . ARG A 1 232 ? -13.582 -0.204 -10.652 1.00 93.06 232 ARG A CA 1
ATOM 1709 C C . ARG A 1 232 ? -13.674 1.315 -10.457 1.00 93.06 232 ARG A C 1
ATOM 1711 O O . ARG A 1 232 ? -13.882 1.775 -9.339 1.00 93.06 232 ARG A O 1
ATOM 1718 N N . ASP A 1 233 ? -13.545 2.011 -11.576 1.00 87.06 233 ASP A N 1
ATOM 1719 C CA . ASP A 1 233 ? -13.677 3.455 -11.745 1.00 87.06 233 ASP A CA 1
ATOM 1720 C C . ASP A 1 233 ? -14.424 3.694 -13.060 1.00 87.06 233 ASP A C 1
ATOM 1722 O O . ASP A 1 233 ? -14.261 2.923 -14.019 1.00 87.06 233 ASP A O 1
ATOM 1726 N N . ASP A 1 234 ? -15.249 4.733 -13.110 1.00 77.00 234 ASP A N 1
ATOM 1727 C CA . ASP A 1 234 ? -15.916 5.188 -14.333 1.00 77.00 234 ASP A CA 1
ATOM 1728 C C . ASP A 1 234 ? -15.246 6.400 -14.988 1.00 77.00 234 ASP A C 1
ATOM 1730 O O . ASP A 1 234 ? -15.721 6.892 -16.015 1.00 77.00 234 ASP A O 1
ATOM 1734 N N . ALA A 1 235 ? -14.123 6.853 -14.427 1.00 70.44 235 ALA A N 1
ATOM 1735 C CA . ALA A 1 235 ? -13.357 8.015 -14.846 1.00 70.44 235 ALA A CA 1
ATOM 1736 C C . ALA A 1 235 ? -14.147 9.336 -14.790 1.00 70.44 235 ALA A C 1
ATOM 1738 O O . ALA A 1 235 ? -13.742 10.328 -15.410 1.00 70.44 235 ALA A O 1
ATOM 1739 N N . THR A 1 236 ? -15.261 9.385 -14.051 1.00 69.81 236 THR A N 1
ATOM 1740 C CA . THR A 1 236 ? -16.045 10.602 -13.844 1.00 69.81 236 THR A CA 1
ATOM 1741 C C . THR A 1 236 ? -15.832 11.153 -12.436 1.00 69.81 236 THR A C 1
ATOM 1743 O O . THR A 1 236 ? -16.270 10.605 -11.427 1.00 69.81 236 THR A O 1
ATOM 1746 N N . CYS A 1 237 ? -15.165 12.307 -12.355 1.00 68.75 237 CYS A N 1
ATOM 1747 C CA . CYS A 1 237 ? -15.125 13.079 -11.119 1.00 68.75 237 CYS A CA 1
ATOM 1748 C C . CYS A 1 237 ? -16.371 13.977 -11.065 1.00 68.75 237 CYS A C 1
ATOM 17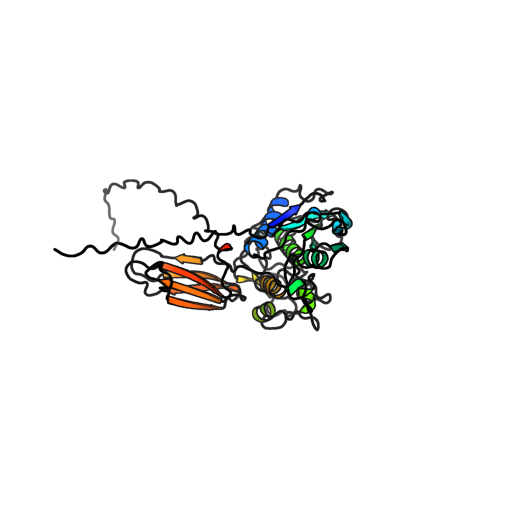50 O O . CYS A 1 237 ? -16.348 15.100 -11.577 1.00 68.75 237 CYS A O 1
ATOM 1752 N N . GLU A 1 238 ? -17.476 13.510 -10.479 1.00 60.09 238 GLU A N 1
ATOM 1753 C CA . GLU A 1 238 ? -18.620 14.394 -10.229 1.00 60.09 238 GLU A CA 1
ATOM 1754 C C . GLU A 1 238 ? -18.302 15.373 -9.081 1.00 60.09 238 GLU A C 1
ATOM 1756 O O . GLU A 1 238 ? -18.148 15.011 -7.911 1.00 60.09 238 GLU A O 1
ATOM 1761 N N . TYR A 1 239 ? -18.158 16.650 -9.442 1.00 48.75 239 TYR A N 1
ATOM 1762 C CA . TYR A 1 239 ? -18.038 17.791 -8.529 1.00 48.75 239 TYR A CA 1
ATOM 1763 C C . TYR A 1 239 ? -19.315 17.931 -7.665 1.00 48.75 239 TYR A C 1
ATOM 1765 O O . TYR A 1 239 ? -20.408 17.750 -8.208 1.00 48.75 239 TYR A O 1
ATOM 1773 N N . PRO A 1 240 ? -19.245 18.305 -6.365 1.00 49.16 240 PRO A N 1
ATOM 1774 C CA . PRO A 1 240 ? -18.124 18.972 -5.688 1.00 49.16 240 PRO A CA 1
ATOM 1775 C C . PRO A 1 240 ? -17.131 18.069 -4.974 1.00 49.16 240 PRO A C 1
ATOM 1777 O O . PRO A 1 240 ? -16.066 18.545 -4.609 1.00 49.16 240 PRO A O 1
ATOM 1780 N N . ASP A 1 241 ? -17.461 16.797 -4.773 1.00 53.12 241 ASP A N 1
ATOM 1781 C CA . ASP A 1 241 ? -16.760 15.999 -3.773 1.00 53.12 241 ASP A CA 1
ATOM 1782 C C . ASP A 1 241 ? -16.463 14.567 -4.216 1.00 53.12 241 ASP A C 1
ATOM 1784 O O . ASP A 1 241 ? -16.059 13.803 -3.361 1.00 53.12 241 ASP A O 1
ATOM 1788 N N . GLY A 1 242 ? -16.692 14.121 -5.460 1.00 55.56 242 GLY A N 1
ATOM 1789 C CA . GLY A 1 242 ? -16.378 12.741 -5.899 1.00 55.56 242 GLY A CA 1
ATOM 1790 C C . GLY A 1 242 ? -17.055 11.608 -5.093 1.00 55.56 242 GLY A C 1
ATOM 1791 O O . GLY A 1 242 ? -16.885 10.428 -5.386 1.00 55.56 242 GLY A O 1
ATOM 1792 N N . TYR A 1 243 ? -17.822 11.957 -4.062 1.00 55.25 243 TYR A N 1
ATOM 1793 C CA . TYR A 1 243 ? -18.626 11.100 -3.218 1.00 55.25 243 TYR A CA 1
ATOM 1794 C C . TYR A 1 243 ? -20.049 11.179 -3.748 1.00 55.25 243 TYR A C 1
ATOM 1796 O O . TYR A 1 243 ? -20.890 11.913 -3.229 1.00 55.25 243 TYR A O 1
ATOM 1804 N N . ASP A 1 244 ? -20.308 10.420 -4.803 1.00 62.00 244 ASP A N 1
ATOM 1805 C CA . ASP A 1 244 ? -21.668 10.051 -5.144 1.00 62.00 244 ASP A CA 1
ATOM 1806 C C . ASP A 1 244 ? -21.924 8.627 -4.623 1.00 62.00 244 ASP A C 1
ATOM 1808 O O . ASP A 1 244 ? -21.507 7.656 -5.252 1.00 62.00 244 ASP A O 1
ATOM 1812 N N . PRO A 1 245 ? -22.604 8.455 -3.472 1.00 59.69 245 PRO A N 1
ATOM 1813 C CA . PRO A 1 245 ? -22.961 7.129 -2.974 1.00 59.69 245 PRO A CA 1
ATOM 1814 C C . PRO A 1 245 ? -23.990 6.420 -3.869 1.00 59.69 245 PRO A C 1
ATOM 1816 O O . PRO A 1 245 ? -24.316 5.260 -3.616 1.00 59.69 245 PRO A O 1
ATOM 1819 N N . THR A 1 246 ? -24.550 7.121 -4.860 1.00 64.56 246 THR A N 1
ATOM 1820 C CA . THR A 1 246 ? -25.484 6.581 -5.846 1.00 64.56 246 THR A CA 1
ATOM 1821 C C . THR A 1 246 ? -24.807 6.165 -7.144 1.00 64.56 246 THR A C 1
ATOM 1823 O O . THR A 1 246 ? -25.409 5.381 -7.877 1.00 64.56 246 THR A O 1
ATOM 1826 N N . ASN A 1 247 ? -23.560 6.590 -7.380 1.00 69.06 247 ASN A N 1
ATOM 1827 C CA . ASN A 1 247 ? -22.747 6.120 -8.487 1.00 69.06 247 ASN A CA 1
ATOM 1828 C C . ASN A 1 247 ? -22.196 4.726 -8.139 1.00 69.06 247 ASN A C 1
ATOM 1830 O O . ASN A 1 247 ? -21.317 4.597 -7.281 1.00 69.06 247 ASN A O 1
ATOM 1834 N N . PRO A 1 248 ? -22.714 3.652 -8.762 1.00 66.69 248 PRO A N 1
ATOM 1835 C CA . PRO A 1 248 ? -22.274 2.302 -8.450 1.00 66.69 248 PRO A CA 1
ATOM 1836 C C . PRO A 1 248 ? -20.869 2.012 -8.987 1.00 66.69 248 PRO A C 1
ATOM 1838 O O . PRO A 1 248 ? -20.298 0.980 -8.625 1.00 66.69 248 PRO A O 1
ATOM 1841 N N . ASP A 1 249 ? -20.330 2.854 -9.867 1.00 74.25 249 ASP A N 1
ATOM 1842 C CA . ASP A 1 249 ? -19.131 2.554 -10.629 1.00 74.25 249 ASP A CA 1
ATOM 1843 C C . ASP A 1 249 ? -17.839 2.984 -9.924 1.00 74.25 249 ASP A C 1
ATOM 1845 O O . ASP A 1 249 ? -16.824 2.328 -10.150 1.00 74.25 249 ASP A O 1
ATOM 1849 N N . ASN A 1 250 ? -17.910 3.908 -8.956 1.00 79.88 250 ASN A N 1
ATOM 1850 C CA . ASN A 1 250 ? -16.795 4.267 -8.074 1.00 79.88 250 ASN A CA 1
ATOM 1851 C C . ASN A 1 250 ? -16.791 3.434 -6.785 1.00 79.88 250 ASN A C 1
ATOM 1853 O O . ASN A 1 250 ? -17.749 3.419 -6.004 1.00 79.88 250 ASN A O 1
ATOM 1857 N N . ILE A 1 251 ? -15.684 2.740 -6.516 1.00 89.19 251 ILE A N 1
ATOM 1858 C CA . ILE A 1 251 ? -15.563 1.914 -5.310 1.00 89.19 251 ILE A CA 1
ATOM 1859 C C . ILE A 1 251 ? -15.259 2.791 -4.094 1.00 89.19 251 ILE A C 1
ATOM 1861 O O . ILE A 1 251 ? -14.144 3.267 -3.891 1.00 89.19 251 ILE A O 1
ATOM 1865 N N . LEU A 1 252 ? -16.268 2.982 -3.243 1.00 88.50 252 LEU A N 1
ATOM 1866 C CA . LEU A 1 252 ? -16.168 3.790 -2.028 1.00 88.50 252 LEU A CA 1
ATOM 1867 C C . LEU A 1 252 ? -15.734 2.976 -0.807 1.00 88.50 252 LEU A C 1
ATOM 1869 O O . LEU A 1 252 ? -16.075 1.803 -0.640 1.00 88.50 252 LEU A O 1
ATOM 1873 N N . SER A 1 253 ? -15.013 3.639 0.095 1.00 93.12 253 SER A N 1
ATOM 1874 C CA . SER A 1 253 ? -14.530 3.057 1.343 1.00 93.12 253 SER A CA 1
ATOM 1875 C C . SER A 1 253 ? -14.204 4.153 2.369 1.00 93.12 253 SER A C 1
ATOM 1877 O O . SER A 1 253 ? -14.411 5.346 2.142 1.00 93.12 253 SER A O 1
ATOM 1879 N N . LYS A 1 254 ? -13.737 3.750 3.550 1.00 93.69 254 LYS A N 1
ATOM 1880 C CA . LYS A 1 254 ? -13.421 4.645 4.668 1.00 93.69 254 LYS A CA 1
ATOM 1881 C C . LYS A 1 254 ? -11.920 4.819 4.815 1.00 93.69 254 LYS A C 1
ATOM 1883 O O . LYS A 1 254 ? -11.206 3.830 4.954 1.00 93.69 254 LYS A O 1
ATOM 1888 N N . ALA A 1 255 ? -11.451 6.058 4.837 1.00 93.56 255 ALA A N 1
ATOM 1889 C CA . ALA A 1 255 ? -10.050 6.408 5.001 1.00 93.56 255 ALA A CA 1
ATOM 1890 C C . ALA A 1 255 ? -9.470 5.826 6.297 1.00 93.56 255 ALA A C 1
ATOM 1892 O O . ALA A 1 255 ? -10.020 6.005 7.392 1.00 93.56 255 ALA A O 1
ATOM 1893 N N . TYR A 1 256 ? -8.306 5.191 6.187 1.00 93.50 256 TYR A N 1
ATOM 1894 C CA . TYR A 1 256 ? -7.454 4.924 7.329 1.00 93.50 256 TYR A CA 1
ATOM 1895 C C . TYR A 1 256 ? -6.722 6.217 7.686 1.00 93.50 256 TYR A C 1
ATOM 1897 O O . TYR A 1 256 ? -5.794 6.638 6.996 1.00 93.50 256 TYR A O 1
ATOM 1905 N N . GLY A 1 257 ? -7.171 6.855 8.769 1.00 92.50 257 GLY A N 1
ATOM 1906 C CA . GLY A 1 257 ? -6.766 8.216 9.124 1.00 92.50 257 GLY A CA 1
ATOM 1907 C C . GLY A 1 257 ? -5.257 8.450 9.084 1.00 92.50 257 GLY A C 1
ATOM 1908 O O . GLY A 1 257 ? -4.514 7.928 9.917 1.00 92.50 257 GLY A O 1
ATOM 1909 N N . SER A 1 258 ? -4.831 9.233 8.100 1.00 93.06 258 SER A N 1
ATOM 1910 C CA . SER A 1 258 ? -3.444 9.552 7.780 1.00 93.06 258 SER A CA 1
ATOM 1911 C C . SER A 1 258 ? -3.416 10.740 6.814 1.00 93.06 258 SER A C 1
ATOM 1913 O O . SER A 1 258 ? -4.422 11.064 6.192 1.00 93.06 258 SER A O 1
ATOM 1915 N N . PHE A 1 259 ? -2.279 11.430 6.733 1.00 93.38 259 PHE A N 1
ATOM 1916 C CA . PHE A 1 259 ? -2.043 12.516 5.773 1.00 93.38 259 PHE A CA 1
ATOM 1917 C C . PHE A 1 259 ? -3.115 13.623 5.728 1.00 93.38 259 PHE A C 1
ATOM 1919 O O . PHE A 1 259 ? -3.501 14.109 4.671 1.00 93.38 259 PHE A O 1
ATOM 1926 N N . GLY A 1 260 ? -3.634 14.004 6.897 1.00 90.62 260 GLY A N 1
ATOM 1927 C CA . GLY A 1 260 ? -4.707 14.995 7.032 1.00 90.62 260 GLY A CA 1
ATOM 1928 C C . GLY A 1 260 ? -6.121 14.411 6.945 1.00 90.62 260 GLY A C 1
ATOM 1929 O O . GLY A 1 260 ? -7.017 14.955 7.586 1.00 90.62 260 GLY A O 1
ATOM 1930 N N . ALA A 1 261 ? -6.320 13.274 6.267 1.00 91.06 261 ALA A N 1
ATOM 1931 C CA . ALA A 1 261 ? -7.615 12.603 6.189 1.00 91.06 261 ALA A CA 1
ATOM 1932 C C . ALA A 1 261 ? -8.029 12.018 7.558 1.00 91.06 261 ALA A C 1
ATOM 1934 O O . ALA A 1 261 ? -7.271 11.243 8.160 1.00 91.06 261 ALA A O 1
ATOM 1935 N N . PRO A 1 262 ? -9.225 12.345 8.083 1.00 92.44 262 PRO A N 1
ATOM 1936 C CA . PRO A 1 262 ? -9.730 11.751 9.318 1.00 92.44 262 PRO A CA 1
ATOM 1937 C C . PRO A 1 262 ? -10.016 10.252 9.167 1.00 92.44 262 PRO A C 1
ATOM 1939 O O . PRO A 1 262 ? -10.523 9.797 8.144 1.00 92.44 262 PRO A O 1
ATOM 1942 N N . HIS A 1 263 ? -9.766 9.469 10.219 1.00 93.25 263 HIS A N 1
ATOM 1943 C CA . HIS A 1 263 ? -10.113 8.046 10.205 1.00 93.25 263 HIS A CA 1
ATOM 1944 C C . HIS A 1 263 ? -11.633 7.860 10.118 1.00 93.25 263 HIS A C 1
ATOM 1946 O O . HIS A 1 263 ? -12.373 8.396 10.945 1.00 93.25 263 HIS A O 1
ATOM 1952 N N . GLY A 1 264 ? -12.094 7.074 9.148 1.00 92.50 264 GLY A N 1
ATOM 1953 C CA . GLY A 1 264 ? -13.518 6.885 8.878 1.00 92.50 264 GLY A CA 1
ATOM 1954 C C . GLY A 1 264 ? -14.139 7.896 7.919 1.00 92.50 264 GLY A C 1
ATOM 1955 O O . GLY A 1 264 ? -15.334 7.779 7.650 1.00 92.50 264 GLY A O 1
ATOM 1956 N N . PHE A 1 265 ? -13.364 8.855 7.402 1.00 91.19 265 PHE A N 1
ATOM 1957 C CA . PHE A 1 265 ? -13.813 9.740 6.330 1.00 91.19 265 PHE A CA 1
ATOM 1958 C C . PHE A 1 265 ? -14.136 8.922 5.074 1.00 91.19 265 PHE A C 1
ATOM 1960 O O . PHE A 1 265 ? -13.364 8.040 4.704 1.00 91.19 265 PHE A O 1
ATOM 1967 N N . ALA A 1 266 ? -15.285 9.166 4.448 1.00 89.00 266 ALA A N 1
ATOM 1968 C CA . ALA A 1 266 ? -15.665 8.454 3.234 1.00 89.00 266 ALA A CA 1
ATOM 1969 C C . ALA A 1 266 ? -14.930 9.051 2.02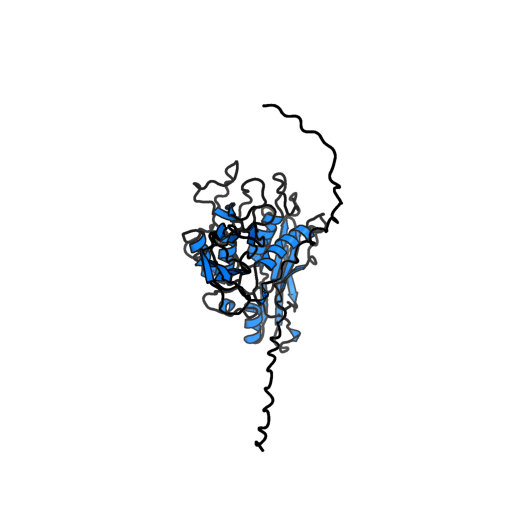9 1.00 89.00 266 ALA A C 1
ATOM 1971 O O . ALA A 1 266 ? -14.923 10.265 1.860 1.00 89.00 266 ALA A O 1
ATOM 1972 N N . GLN A 1 267 ? -14.323 8.202 1.206 1.00 88.94 267 GLN A N 1
ATOM 1973 C CA . GLN A 1 267 ? -13.652 8.595 -0.033 1.00 88.94 267 GLN A CA 1
ATOM 1974 C C . GLN A 1 267 ? -13.737 7.459 -1.058 1.00 88.94 267 GLN A C 1
ATOM 1976 O O . GLN A 1 267 ? -14.044 6.314 -0.708 1.00 88.94 267 GLN A O 1
ATOM 1981 N N . ILE A 1 268 ? -13.396 7.762 -2.308 1.00 89.56 268 ILE A N 1
ATOM 1982 C CA . ILE A 1 268 ? -13.045 6.738 -3.295 1.00 89.56 268 ILE A CA 1
ATOM 1983 C C . ILE A 1 268 ? -11.841 5.950 -2.755 1.00 89.56 268 ILE A C 1
ATOM 1985 O O . ILE A 1 268 ? -10.891 6.540 -2.217 1.00 89.56 268 ILE A O 1
ATOM 1989 N N . ALA A 1 269 ? -11.909 4.619 -2.834 1.00 93.44 269 ALA A N 1
ATOM 1990 C CA . ALA A 1 269 ? -10.830 3.727 -2.426 1.00 93.44 269 ALA A CA 1
ATOM 1991 C C . ALA A 1 269 ? -9.525 4.127 -3.125 1.00 93.44 269 ALA A C 1
ATOM 1993 O O . ALA A 1 269 ? -9.538 4.606 -4.256 1.00 93.44 269 ALA A O 1
ATOM 1994 N N . LEU A 1 270 ? -8.384 4.012 -2.442 1.00 95.31 270 LEU A N 1
ATOM 1995 C CA . LEU A 1 270 ? -7.159 4.586 -2.988 1.00 95.31 270 LEU A CA 1
ATOM 1996 C C . LEU A 1 270 ? -6.677 3.827 -4.217 1.00 95.31 270 LEU A C 1
ATOM 1998 O O . LEU A 1 270 ? -6.124 4.455 -5.109 1.00 95.31 270 LEU A O 1
ATOM 2002 N N . MET A 1 271 ? -6.904 2.512 -4.273 1.00 96.81 271 MET A N 1
ATOM 2003 C CA . MET A 1 271 ? -6.479 1.663 -5.394 1.00 96.81 271 MET A CA 1
ATOM 2004 C C . MET A 1 271 ? -7.429 1.729 -6.598 1.00 96.81 271 MET A C 1
ATOM 2006 O O . MET A 1 271 ? -7.433 0.834 -7.436 1.00 96.81 271 MET A O 1
ATOM 2010 N N . ASP A 1 272 ? -8.250 2.769 -6.651 1.00 91.81 272 ASP A N 1
ATOM 2011 C CA . ASP A 1 272 ? -8.932 3.266 -7.840 1.00 91.81 272 ASP A CA 1
ATOM 2012 C C . ASP A 1 272 ? -7.911 3.970 -8.766 1.00 91.81 272 ASP A C 1
ATOM 2014 O O . ASP A 1 272 ? -7.038 4.679 -8.253 1.00 91.81 272 ASP A O 1
ATOM 2018 N N . PRO A 1 273 ? -7.957 3.767 -10.097 1.00 88.00 273 PRO A N 1
ATOM 2019 C CA . PRO A 1 273 ? -6.992 4.341 -11.038 1.00 88.00 273 PRO A CA 1
ATOM 2020 C C . PRO A 1 273 ? -7.175 5.855 -11.267 1.00 88.00 273 PRO A C 1
ATOM 2022 O O . PRO A 1 273 ? -6.285 6.508 -11.817 1.00 88.00 273 PRO A O 1
ATOM 2025 N N . GLY A 1 274 ? -8.310 6.425 -10.864 1.00 84.62 274 GLY A N 1
ATOM 2026 C CA . GLY A 1 274 ? -8.646 7.829 -11.006 1.00 84.62 274 GLY A CA 1
ATOM 2027 C C . GLY A 1 274 ? -8.046 8.716 -9.909 1.00 84.62 274 GLY A C 1
ATOM 2028 O O . GLY A 1 274 ? -7.994 8.394 -8.714 1.00 84.62 274 GLY A O 1
ATOM 2029 N N . LEU A 1 275 ? -7.657 9.931 -10.305 1.00 78.50 275 LEU A N 1
ATOM 2030 C CA . LEU A 1 275 ? -7.183 10.977 -9.387 1.00 78.50 275 LEU A CA 1
ATOM 2031 C C . LEU A 1 275 ? -8.327 11.790 -8.754 1.00 78.50 275 LEU A C 1
ATOM 2033 O O . LEU A 1 275 ? -8.072 12.782 -8.068 1.00 78.50 275 LEU A O 1
ATOM 2037 N N . CYS A 1 276 ? -9.584 11.370 -8.951 1.00 77.38 276 CYS A N 1
ATOM 2038 C CA . CYS A 1 276 ? -10.745 12.021 -8.351 1.00 77.38 276 CYS A CA 1
ATOM 2039 C C . CYS A 1 276 ? -10.602 12.054 -6.827 1.00 77.38 276 CYS A C 1
ATOM 2041 O O . CYS A 1 276 ? -10.426 11.010 -6.190 1.00 77.38 276 CYS A O 1
ATOM 2043 N N . SER A 1 277 ? -10.672 13.255 -6.257 1.00 67.81 277 SER A N 1
ATOM 2044 C CA . SER A 1 277 ? -10.539 13.502 -4.821 1.00 67.81 277 SER A CA 1
ATOM 2045 C C . SER A 1 277 ? -11.897 13.802 -4.193 1.00 67.81 277 SER A C 1
ATOM 2047 O O . SER A 1 277 ? -12.802 14.296 -4.862 1.00 67.81 277 SER A O 1
ATOM 2049 N N . VAL A 1 278 ? -12.024 13.486 -2.902 1.00 65.75 278 VAL A N 1
ATOM 2050 C CA . VAL A 1 278 ? -13.222 13.758 -2.102 1.00 65.75 278 VAL A CA 1
ATOM 2051 C C . VAL A 1 278 ? -12.862 14.742 -0.997 1.00 65.75 278 VAL A C 1
ATOM 2053 O O . VAL A 1 278 ? -12.165 14.382 -0.045 1.00 65.75 278 VAL A O 1
ATOM 2056 N N . GLY A 1 279 ? -13.335 15.982 -1.120 1.00 71.19 279 GLY A N 1
ATOM 2057 C CA . GLY A 1 279 ? -13.046 17.068 -0.189 1.00 71.19 279 GLY A CA 1
ATOM 2058 C C . GLY A 1 279 ? -11.572 17.502 -0.141 1.00 71.19 279 GLY A C 1
ATOM 2059 O O . GLY A 1 279 ? -10.757 17.174 -0.995 1.00 71.19 279 GLY A O 1
ATOM 2060 N N . GLN A 1 280 ? -11.220 18.233 0.920 1.00 78.69 280 GLN A N 1
ATOM 2061 C CA . GLN A 1 280 ? -9.938 18.946 1.070 1.00 78.69 280 GLN A CA 1
ATOM 2062 C C . GLN A 1 280 ? -8.732 18.090 1.519 1.00 78.69 280 GLN A C 1
ATOM 2064 O O . GLN A 1 280 ? -7.660 18.626 1.810 1.00 78.69 280 GLN A O 1
ATOM 2069 N N . TYR A 1 281 ? -8.903 16.780 1.696 1.00 87.56 281 TYR A N 1
ATOM 2070 C CA . TYR A 1 281 ? -7.860 15.906 2.243 1.00 87.56 281 TYR A CA 1
ATOM 2071 C C . TYR A 1 281 ? -7.158 15.128 1.132 1.00 87.56 281 TYR A C 1
ATOM 2073 O O . TYR A 1 281 ? -7.752 14.832 0.100 1.00 87.56 281 TYR A O 1
ATOM 2081 N N . HIS A 1 282 ? -5.905 14.729 1.362 1.00 90.31 282 HIS A N 1
ATOM 2082 C CA . HIS A 1 282 ? -5.289 13.714 0.510 1.00 90.31 282 HIS A CA 1
ATOM 2083 C C . HIS A 1 282 ? -6.130 12.432 0.554 1.00 90.31 282 HIS A C 1
ATOM 2085 O O . HIS A 1 282 ? -6.528 12.001 1.640 1.00 90.31 282 HIS A O 1
ATOM 2091 N N . LYS A 1 283 ? -6.337 11.773 -0.596 1.00 91.00 283 LYS A N 1
ATOM 2092 C CA . LYS A 1 283 ? -6.809 10.382 -0.595 1.00 91.00 283 LYS A CA 1
ATOM 2093 C C . LYS A 1 283 ? -5.777 9.551 0.161 1.00 91.00 283 LYS A C 1
ATOM 2095 O O . LYS A 1 283 ? -4.607 9.505 -0.229 1.00 91.00 283 LYS A O 1
ATOM 2100 N N . ALA A 1 284 ? -6.210 8.912 1.237 1.00 93.44 284 ALA A N 1
ATOM 2101 C CA . ALA A 1 284 ? -5.404 7.977 2.005 1.00 93.44 284 ALA A CA 1
ATOM 2102 C C . ALA A 1 284 ? -5.807 6.539 1.668 1.00 93.44 284 ALA A C 1
ATOM 2104 O O . ALA A 1 284 ? -6.870 6.309 1.090 1.00 93.44 284 ALA A O 1
ATOM 2105 N N . MET A 1 285 ? -4.985 5.566 2.073 1.00 96.12 285 MET A N 1
ATOM 2106 C CA . MET A 1 285 ? -5.379 4.156 2.020 1.00 96.12 285 MET A CA 1
ATOM 2107 C C . MET A 1 285 ? -6.659 3.954 2.825 1.00 96.12 285 MET A C 1
ATOM 2109 O O . MET A 1 285 ? -6.789 4.466 3.938 1.00 96.12 285 MET A O 1
ATOM 2113 N N . THR A 1 286 ? -7.608 3.210 2.276 1.00 96.06 286 THR A N 1
ATOM 2114 C CA . THR A 1 286 ? -8.897 2.963 2.917 1.00 96.06 286 THR A CA 1
ATOM 2115 C C . THR A 1 286 ? -8.955 1.593 3.585 1.00 96.06 286 THR A C 1
ATOM 2117 O O . THR A 1 286 ? -8.122 0.723 3.342 1.00 96.06 286 THR A O 1
ATOM 2120 N N . ASP A 1 287 ? -9.969 1.376 4.421 1.00 96.12 287 ASP A N 1
ATOM 2121 C CA . ASP A 1 287 ? -10.229 0.092 5.076 1.00 96.12 287 ASP A CA 1
ATOM 2122 C C . ASP A 1 287 ? -10.329 -1.063 4.058 1.00 96.12 287 ASP A C 1
ATOM 2124 O O . ASP A 1 287 ? -9.826 -2.154 4.313 1.00 96.12 287 ASP A O 1
ATOM 2128 N N . LEU A 1 288 ? -10.900 -0.803 2.876 1.00 97.56 288 LEU A N 1
ATOM 2129 C CA . LEU A 1 288 ? -10.971 -1.752 1.760 1.00 97.56 288 LEU A CA 1
ATOM 2130 C C . LEU A 1 288 ? -9.603 -2.071 1.143 1.00 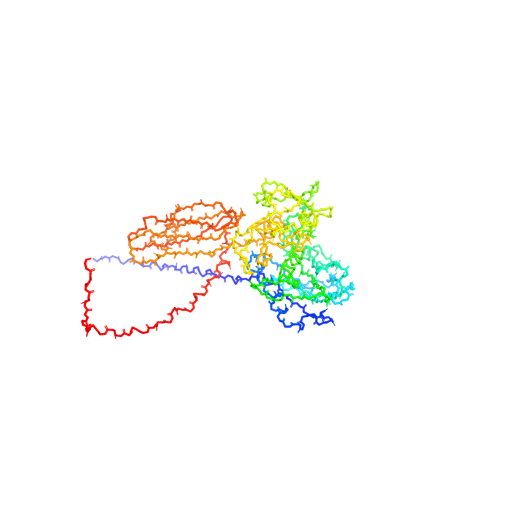97.56 288 LEU A C 1
ATOM 2132 O O . LEU A 1 288 ? -9.302 -3.241 0.904 1.00 97.56 288 LEU A O 1
ATOM 2136 N N . ASP A 1 289 ? -8.772 -1.054 0.909 1.00 98.06 289 ASP A N 1
ATOM 2137 C CA . ASP A 1 289 ? -7.432 -1.242 0.336 1.00 98.06 289 ASP A CA 1
ATOM 2138 C C . ASP A 1 289 ? -6.549 -2.068 1.286 1.00 98.06 289 ASP A C 1
ATOM 2140 O O . ASP A 1 289 ? -5.834 -2.982 0.879 1.00 98.06 289 ASP A O 1
ATOM 2144 N N . LEU A 1 290 ? -6.656 -1.799 2.589 1.00 96.56 290 LEU A N 1
ATOM 2145 C CA . LEU A 1 290 ? -5.977 -2.573 3.626 1.00 96.56 290 LEU A CA 1
ATOM 2146 C C . LEU A 1 290 ? -6.552 -3.993 3.757 1.00 96.56 290 LEU A C 1
ATOM 2148 O O . LEU A 1 290 ? -5.803 -4.950 3.950 1.00 96.56 290 LEU A O 1
ATOM 2152 N N . ALA A 1 291 ? -7.867 -4.170 3.611 1.00 97.25 291 ALA A N 1
ATOM 2153 C CA . ALA A 1 291 ? -8.475 -5.498 3.582 1.00 97.25 291 ALA A CA 1
ATOM 2154 C C . ALA A 1 291 ? -7.938 -6.352 2.423 1.00 97.25 291 ALA A C 1
ATOM 2156 O O . ALA A 1 291 ? -7.673 -7.541 2.621 1.00 97.25 291 ALA A O 1
ATOM 2157 N N . ALA A 1 292 ? -7.682 -5.737 1.265 1.00 98.31 292 ALA A N 1
ATOM 2158 C CA . ALA A 1 292 ? -7.075 -6.414 0.128 1.00 98.31 292 ALA A CA 1
ATOM 2159 C C . ALA A 1 292 ? -5.643 -6.880 0.414 1.00 98.31 292 ALA A C 1
ATOM 2161 O O . ALA A 1 292 ? -5.316 -8.021 0.094 1.00 98.31 292 ALA A O 1
ATOM 2162 N N . LEU A 1 293 ? -4.812 -6.062 1.075 1.00 97.69 293 LEU A N 1
ATOM 2163 C CA . LEU A 1 293 ? -3.464 -6.478 1.497 1.00 97.69 293 LEU A CA 1
ATOM 2164 C C . LEU A 1 293 ? -3.513 -7.732 2.376 1.00 97.69 293 LEU A C 1
ATOM 2166 O O . LEU A 1 293 ? -2.749 -8.674 2.166 1.00 97.69 293 LEU A O 1
ATOM 2170 N N . LYS A 1 294 ? -4.466 -7.785 3.309 1.00 95.88 294 LYS A N 1
ATOM 2171 C CA . LYS A 1 294 ? -4.680 -8.962 4.154 1.00 95.88 294 LYS A CA 1
ATOM 2172 C C . LYS A 1 294 ? -5.158 -10.183 3.360 1.00 95.88 294 LYS A C 1
ATOM 2174 O O . LYS A 1 294 ? -4.758 -11.304 3.665 1.00 95.88 294 LYS A O 1
ATOM 2179 N N . ASP A 1 295 ? -6.002 -9.993 2.347 1.00 98.06 295 ASP A N 1
ATOM 2180 C CA . ASP A 1 295 ? -6.478 -11.083 1.483 1.00 98.06 295 ASP A CA 1
ATOM 2181 C C . ASP A 1 295 ? -5.388 -11.692 0.598 1.00 98.06 295 ASP A C 1
ATOM 2183 O O . ASP A 1 295 ? -5.499 -12.863 0.219 1.00 98.06 295 ASP A O 1
ATOM 2187 N N . ILE A 1 296 ? -4.342 -10.924 0.285 1.00 98.19 296 ILE A N 1
ATOM 2188 C CA . ILE A 1 296 ? -3.214 -11.376 -0.538 1.00 98.19 296 ILE A CA 1
ATOM 2189 C C . ILE A 1 296 ? -2.011 -11.862 0.279 1.00 98.19 296 ILE A C 1
ATOM 2191 O O . ILE A 1 296 ? -1.002 -12.219 -0.332 1.00 98.19 296 ILE A O 1
ATOM 2195 N N . GLY A 1 297 ? -2.143 -11.915 1.612 1.00 96.06 297 GLY A N 1
ATOM 2196 C CA . GLY A 1 297 ? -1.219 -12.594 2.528 1.00 96.06 297 GLY A CA 1
ATOM 2197 C C . GLY A 1 297 ? -0.594 -11.735 3.616 1.00 96.06 297 GLY A C 1
ATOM 2198 O O . GLY A 1 297 ? -0.144 -12.283 4.625 1.00 96.06 297 GLY A O 1
ATOM 2199 N N . TRP A 1 298 ? -0.620 -10.407 3.462 1.00 95.62 298 TRP A N 1
ATOM 2200 C CA . TRP A 1 298 ? 0.086 -9.532 4.387 1.00 95.62 298 TRP A CA 1
ATOM 2201 C C . TRP A 1 298 ? -0.484 -9.619 5.801 1.00 95.62 298 TRP A C 1
ATOM 2203 O O . TRP A 1 298 ? -1.694 -9.497 6.032 1.00 95.62 298 TRP A O 1
ATOM 2213 N N . GLN A 1 299 ? 0.403 -9.768 6.778 1.00 90.81 299 GLN A N 1
ATOM 2214 C CA . GLN A 1 299 ? 0.055 -9.656 8.180 1.00 90.81 299 GLN A CA 1
ATOM 2215 C C . GLN A 1 299 ? 0.041 -8.193 8.591 1.00 90.81 299 GLN A C 1
ATOM 2217 O O . GLN A 1 299 ? 1.029 -7.465 8.485 1.00 90.81 299 GLN A O 1
ATOM 2222 N N . MET A 1 300 ? -1.115 -7.773 9.093 1.00 86.94 300 MET A N 1
ATOM 2223 C CA . MET A 1 300 ? -1.370 -6.382 9.423 1.00 86.94 300 MET A CA 1
ATOM 2224 C C . MET A 1 300 ? -1.560 -6.167 10.918 1.00 86.94 300 MET A C 1
ATOM 2226 O O . MET A 1 300 ? -2.099 -7.028 11.618 1.00 86.94 300 MET A O 1
ATOM 2230 N N . ALA A 1 301 ? -1.189 -4.979 11.388 1.00 79.06 301 ALA A N 1
ATOM 2231 C CA . ALA A 1 301 ? -1.570 -4.480 12.699 1.00 79.06 301 ALA A CA 1
ATOM 2232 C C . ALA A 1 301 ? -2.799 -3.557 12.597 1.00 79.06 301 ALA A C 1
ATOM 2234 O O . ALA A 1 301 ? -2.899 -2.747 11.673 1.00 79.06 301 ALA A O 1
ATOM 2235 N N . PRO A 1 302 ? -3.735 -3.634 13.557 1.00 76.75 302 PRO A N 1
ATOM 2236 C CA . PRO A 1 302 ? -4.827 -2.681 13.662 1.00 76.75 302 PRO A CA 1
ATOM 2237 C C . PRO A 1 302 ? -4.343 -1.331 14.223 1.00 76.75 302 PRO A C 1
ATOM 2239 O O . PRO A 1 302 ? -3.333 -1.274 14.931 1.00 76.75 302 PRO A O 1
ATOM 2242 N N . PRO A 1 303 ? -5.112 -0.243 14.030 1.00 71.38 303 PRO A N 1
ATOM 2243 C CA . PRO A 1 303 ? -4.843 1.042 14.666 1.00 71.38 303 PRO A CA 1
ATOM 2244 C C . PRO A 1 303 ? -5.127 0.952 16.175 1.00 71.38 303 PRO A C 1
ATOM 2246 O O . PRO A 1 303 ? -6.222 1.258 16.638 1.00 71.38 303 PRO A O 1
ATOM 2249 N N . LEU A 1 304 ? -4.146 0.536 16.979 1.00 67.25 304 LEU A N 1
ATOM 2250 C CA . LEU A 1 304 ? -4.307 0.386 18.436 1.00 67.25 304 LEU A CA 1
ATOM 2251 C C . LEU A 1 304 ? -4.216 1.704 19.227 1.00 67.25 304 LEU A C 1
ATOM 2253 O O . LEU A 1 304 ? -4.140 1.697 20.459 1.00 67.25 304 LEU A O 1
ATOM 2257 N N . LYS A 1 305 ? -4.250 2.858 18.554 1.00 68.81 305 LYS A N 1
ATOM 2258 C CA . LYS A 1 305 ? -4.279 4.154 19.235 1.00 68.81 305 LYS A CA 1
ATOM 2259 C C . LYS A 1 305 ? -5.689 4.420 19.769 1.00 68.81 305 LYS A C 1
ATOM 2261 O O . LYS A 1 305 ? -6.642 4.582 19.010 1.00 68.81 305 LYS A O 1
ATOM 2266 N N . TRP A 1 306 ? -5.800 4.493 21.090 1.00 67.62 306 TRP A N 1
ATOM 2267 C CA . TRP A 1 306 ? -7.036 4.756 21.820 1.00 67.62 306 TRP A CA 1
ATOM 2268 C C . TRP A 1 306 ? -6.852 5.959 22.739 1.00 67.62 306 TRP A C 1
ATOM 2270 O O . TRP A 1 306 ? -5.759 6.218 23.246 1.00 67.62 306 TRP A O 1
ATOM 2280 N N . ILE A 1 307 ? -7.928 6.713 22.930 1.00 69.31 307 ILE A N 1
ATOM 2281 C CA . ILE A 1 307 ? -7.973 7.880 23.803 1.00 69.31 307 ILE A CA 1
ATOM 2282 C C . ILE A 1 307 ? -8.955 7.565 24.923 1.00 69.31 307 ILE A C 1
ATOM 2284 O O . ILE A 1 307 ? -10.115 7.229 24.671 1.00 69.31 307 ILE A O 1
ATOM 2288 N N . ALA A 1 308 ? -8.481 7.695 26.158 1.00 65.00 308 ALA A N 1
ATOM 2289 C CA . ALA A 1 308 ? -9.299 7.587 27.353 1.00 65.00 308 ALA A CA 1
ATOM 2290 C C . ALA A 1 308 ? -9.437 8.979 27.980 1.00 65.00 308 ALA A C 1
ATOM 2292 O O . ALA A 1 308 ? -8.482 9.526 28.535 1.00 65.00 308 ALA A O 1
ATOM 2293 N N . ALA A 1 309 ? -10.622 9.572 27.865 1.00 60.88 309 ALA A N 1
ATOM 2294 C CA . ALA A 1 309 ? -10.920 10.845 28.503 1.00 60.88 309 ALA A CA 1
ATOM 2295 C C . ALA A 1 309 ? -11.327 10.616 29.965 1.00 60.88 309 ALA A C 1
ATOM 2297 O O . ALA A 1 309 ? -12.002 9.638 30.289 1.00 60.88 309 ALA A O 1
ATOM 2298 N N . ASN A 1 310 ? -10.958 11.552 30.843 1.00 57.47 310 ASN A N 1
ATOM 2299 C CA . ASN A 1 310 ? -11.319 11.543 32.266 1.00 57.47 310 ASN A CA 1
ATOM 2300 C C . ASN A 1 310 ? -10.770 10.353 33.072 1.00 57.47 310 ASN A C 1
ATOM 2302 O O . ASN A 1 310 ? -11.356 9.981 34.087 1.00 57.47 310 ASN A O 1
ATOM 2306 N N . VAL A 1 311 ? -9.610 9.802 32.691 1.00 58.72 311 VAL A N 1
ATOM 2307 C CA . VAL A 1 311 ? -8.856 8.871 33.549 1.00 58.72 311 VAL A CA 1
ATOM 2308 C C . VAL A 1 311 ? -8.249 9.663 34.712 1.00 58.72 311 VAL A C 1
ATOM 2310 O O . VAL A 1 311 ? -7.073 10.011 34.719 1.00 58.72 311 VAL A O 1
ATOM 2313 N N . LYS A 1 312 ? -9.083 10.032 35.684 1.00 56.09 312 LYS A N 1
ATOM 2314 C CA . LYS A 1 312 ? -8.664 10.661 36.937 1.00 56.09 312 LYS A CA 1
ATOM 2315 C C . LYS A 1 312 ? -8.844 9.660 38.078 1.00 56.09 312 LYS A C 1
ATOM 2317 O O . LYS A 1 312 ? -9.777 8.858 38.041 1.00 56.09 312 LYS A O 1
ATOM 2322 N N . PRO A 1 313 ? -7.999 9.705 39.121 1.00 51.75 313 PRO A N 1
ATOM 2323 C CA . PRO A 1 313 ? -8.189 8.911 40.328 1.00 51.75 313 PRO A CA 1
ATOM 2324 C C . PRO A 1 313 ? -9.369 9.465 41.149 1.00 51.75 313 PRO A C 1
ATOM 2326 O O . PRO A 1 313 ? -9.161 10.094 42.180 1.00 51.75 313 PRO A O 1
ATOM 2329 N N . LYS A 1 314 ? -10.609 9.309 40.663 1.00 55.06 314 LYS A N 1
ATOM 2330 C CA . LYS A 1 314 ? -11.870 9.428 41.418 1.00 55.06 314 LYS A CA 1
ATOM 2331 C C . LYS A 1 314 ? -13.080 9.066 40.546 1.00 55.06 314 LYS A C 1
ATOM 2333 O O . LYS A 1 314 ? -13.082 9.275 39.341 1.00 55.06 314 LYS A O 1
ATOM 2338 N N . THR A 1 315 ? -14.088 8.521 41.218 1.00 61.75 315 THR A N 1
ATOM 2339 C CA . THR A 1 315 ? -15.359 7.968 40.727 1.00 61.75 315 THR A CA 1
ATOM 2340 C C . THR A 1 315 ? -16.079 8.850 39.705 1.00 61.75 315 THR A C 1
ATOM 2342 O O . THR A 1 315 ? -16.493 9.962 40.028 1.00 61.75 315 THR A O 1
ATOM 2345 N N . GLY A 1 316 ? -16.278 8.317 38.502 1.00 72.88 316 GLY A N 1
ATOM 2346 C CA . GLY A 1 316 ? -17.076 8.909 37.430 1.00 72.88 316 GLY A CA 1
ATOM 2347 C C . GLY A 1 316 ? -16.928 8.093 36.141 1.00 72.88 316 GLY A C 1
ATOM 2348 O O . GLY A 1 316 ? -15.982 7.313 36.046 1.00 72.88 316 GLY A O 1
ATOM 2349 N N . PRO A 1 317 ? -17.836 8.225 35.163 1.00 84.00 317 PRO A N 1
ATOM 2350 C CA . PRO A 1 317 ? -17.737 7.483 33.911 1.00 84.00 317 PRO A CA 1
ATOM 2351 C C . PRO A 1 317 ? -16.416 7.739 33.169 1.00 84.00 317 PRO A C 1
ATOM 2353 O O . PRO A 1 317 ? -15.973 8.886 33.067 1.00 84.00 317 PRO A O 1
ATOM 2356 N N . VAL A 1 318 ? -15.816 6.686 32.608 1.00 84.25 318 VAL A N 1
ATOM 2357 C CA . VAL A 1 318 ? -14.620 6.785 31.752 1.00 84.25 318 VAL A CA 1
ATOM 2358 C C . VAL A 1 318 ? -15.021 6.550 30.302 1.00 84.25 318 VAL A C 1
ATOM 2360 O O . VAL A 1 318 ? -15.618 5.523 29.981 1.00 84.25 318 VAL A O 1
ATOM 2363 N N . ASN A 1 319 ? -14.683 7.495 29.425 1.00 85.69 319 ASN A N 1
ATOM 2364 C CA . ASN A 1 319 ? -15.012 7.423 28.003 1.00 85.69 319 ASN A CA 1
ATOM 2365 C C . ASN A 1 319 ? -13.789 7.000 27.198 1.00 85.69 319 ASN A C 1
ATOM 2367 O O . ASN A 1 319 ? -12.731 7.626 27.282 1.00 85.69 319 ASN A O 1
ATOM 2371 N N . PHE A 1 320 ? -13.968 5.972 26.381 1.00 87.31 320 PHE A N 1
ATOM 2372 C CA . PHE A 1 320 ? -12.961 5.431 25.486 1.00 87.31 320 PHE A CA 1
ATOM 2373 C C . PHE A 1 320 ? -13.372 5.676 24.045 1.00 87.31 320 PHE A C 1
ATOM 2375 O O . PHE A 1 320 ? -14.530 5.466 23.684 1.00 87.31 320 PHE A O 1
ATOM 2382 N N . THR A 1 321 ? -12.409 6.082 23.225 1.00 87.81 321 THR A N 1
ATOM 2383 C CA . THR A 1 321 ? -12.554 6.178 21.770 1.00 87.81 321 THR A CA 1
ATOM 2384 C C . THR A 1 321 ? -11.346 5.542 21.097 1.00 87.81 321 THR A C 1
ATOM 2386 O O . THR A 1 321 ? -10.222 5.687 21.582 1.00 87.81 321 THR A O 1
ATOM 2389 N N . TRP A 1 322 ? -11.562 4.804 20.012 1.00 89.19 322 TRP A N 1
ATOM 2390 C CA . TRP A 1 322 ? -10.485 4.185 19.238 1.00 89.19 322 TRP A CA 1
ATOM 2391 C C . TRP A 1 322 ? -10.883 4.041 17.769 1.00 89.19 322 TRP A C 1
ATOM 2393 O O . TRP A 1 322 ? -12.060 3.884 17.447 1.00 89.19 322 TRP A O 1
ATOM 2403 N N . ALA A 1 323 ? -9.896 4.117 16.881 1.00 90.69 323 ALA A N 1
ATOM 2404 C CA . ALA A 1 323 ? -10.066 3.832 15.460 1.00 90.69 323 ALA A CA 1
ATOM 2405 C C . ALA A 1 323 ? -10.208 2.319 15.229 1.00 90.69 323 ALA A C 1
ATOM 2407 O O . ALA A 1 323 ? -9.648 1.522 15.984 1.00 90.69 323 ALA A O 1
ATOM 2408 N N . THR A 1 324 ? -10.950 1.913 14.197 1.00 92.62 324 THR A N 1
ATOM 2409 C CA . THR A 1 324 ? -11.166 0.495 13.890 1.00 92.62 324 THR A CA 1
ATOM 2410 C C . THR A 1 324 ? -11.077 0.204 12.403 1.00 92.62 324 THR A C 1
ATOM 2412 O O . THR A 1 324 ? -11.537 1.000 11.599 1.00 92.62 324 THR A O 1
ATOM 2415 N N . THR A 1 325 ? -10.572 -0.974 12.048 1.00 91.94 325 THR A N 1
ATOM 2416 C CA . THR A 1 325 ? -10.616 -1.524 10.686 1.00 91.94 325 THR A CA 1
ATOM 2417 C C . THR A 1 325 ? -11.504 -2.766 10.651 1.00 91.94 325 THR A C 1
ATOM 2419 O O . THR A 1 325 ? -11.567 -3.518 11.627 1.00 91.94 325 THR A O 1
ATOM 2422 N N . SER A 1 326 ? -12.229 -2.987 9.554 1.00 91.25 326 SER A N 1
ATOM 2423 C CA . SER A 1 326 ? -13.226 -4.073 9.429 1.00 91.25 326 SER A CA 1
ATOM 2424 C C . SER A 1 326 ? -12.651 -5.483 9.557 1.00 91.25 326 SER A C 1
ATOM 2426 O O . SER A 1 326 ? -13.367 -6.432 9.876 1.00 91.25 326 SER A O 1
ATOM 2428 N N . THR A 1 327 ? -11.340 -5.626 9.393 1.00 86.69 327 THR A N 1
ATOM 2429 C CA . THR A 1 327 ? -10.640 -6.910 9.432 1.00 86.69 327 THR A CA 1
ATOM 2430 C C . THR A 1 327 ? -10.254 -7.379 10.840 1.00 86.69 327 THR A C 1
ATOM 2432 O O . THR A 1 327 ? -9.649 -8.451 10.977 1.00 86.69 327 THR A O 1
ATOM 2435 N N . PHE A 1 328 ? -10.617 -6.616 11.882 1.00 90.12 328 PHE A N 1
ATOM 2436 C CA . PHE A 1 328 ? -10.338 -6.922 13.285 1.00 90.12 328 PHE A CA 1
ATOM 2437 C C . PHE A 1 328 ? -11.581 -6.801 14.170 1.00 90.12 328 PHE A C 1
ATOM 2439 O O . PHE A 1 328 ? -12.468 -5.974 13.969 1.00 90.12 328 PHE A O 1
ATOM 2446 N N . THR A 1 329 ? -11.614 -7.612 15.225 1.00 91.12 329 THR A N 1
ATOM 2447 C CA . THR A 1 329 ? -12.546 -7.451 16.347 1.00 91.12 329 THR A CA 1
ATOM 2448 C C . THR A 1 329 ? -11.802 -6.881 17.543 1.00 91.12 329 THR A C 1
ATOM 2450 O O . THR A 1 329 ? -10.771 -7.418 17.927 1.00 91.12 329 THR A O 1
ATOM 2453 N N . TYR A 1 330 ? -12.335 -5.835 18.159 1.00 91.00 330 TYR A N 1
ATOM 2454 C CA . TYR A 1 330 ? -11.751 -5.093 19.271 1.00 91.00 330 TYR A CA 1
ATOM 2455 C C . TYR A 1 330 ? -12.438 -5.460 20.577 1.00 91.00 330 TYR A C 1
ATOM 2457 O O . TYR A 1 330 ? -13.662 -5.577 20.641 1.00 91.00 330 TYR A O 1
ATOM 2465 N N . ARG A 1 331 ? -11.653 -5.608 21.637 1.00 91.12 331 ARG A N 1
ATOM 2466 C CA . ARG A 1 331 ? -12.119 -5.964 22.970 1.00 91.12 331 ARG A CA 1
ATOM 2467 C C . ARG A 1 331 ? -11.509 -5.021 23.989 1.00 91.12 331 ARG A C 1
ATOM 2469 O O . ARG A 1 331 ? -10.307 -5.076 24.246 1.00 91.12 331 ARG A O 1
ATOM 2476 N N . LEU A 1 332 ? -12.342 -4.159 24.559 1.00 90.50 332 LEU A N 1
ATOM 2477 C CA . LEU A 1 332 ? -11.948 -3.327 25.685 1.00 90.50 332 LEU A CA 1
ATOM 2478 C C . LEU A 1 332 ? -12.124 -4.145 26.959 1.00 90.50 332 LEU A C 1
ATOM 2480 O O . LEU A 1 332 ? -13.218 -4.627 27.260 1.00 90.50 332 LEU A O 1
ATOM 2484 N N . GLU A 1 333 ? -11.044 -4.297 27.709 1.00 89.81 333 GLU A N 1
ATOM 2485 C CA . GLU A 1 333 ? -11.016 -5.067 28.942 1.00 89.81 333 GLU A CA 1
ATOM 2486 C C . GLU A 1 333 ? -10.576 -4.201 30.114 1.00 89.81 333 GLU A C 1
ATOM 2488 O O . GLU A 1 333 ? -9.824 -3.238 29.953 1.00 89.81 333 GLU A O 1
ATOM 2493 N N . ARG A 1 334 ? -11.020 -4.587 31.308 1.00 90.56 334 ARG A N 1
ATOM 2494 C CA . ARG A 1 334 ? -10.724 -3.919 32.569 1.00 90.56 334 ARG A CA 1
ATOM 2495 C C . ARG A 1 334 ? -10.264 -4.912 33.624 1.00 90.56 334 ARG A C 1
ATOM 2497 O O . ARG A 1 334 ? -10.784 -6.020 33.701 1.00 90.56 334 ARG A O 1
ATOM 2504 N N . SER A 1 335 ? -9.344 -4.490 34.479 1.00 89.38 335 SER A N 1
ATOM 2505 C CA . SER A 1 335 ? -8.906 -5.237 35.657 1.00 89.38 335 SER A CA 1
ATOM 2506 C C . SER A 1 335 ? -8.632 -4.290 36.826 1.00 89.38 335 SER A C 1
ATOM 2508 O O . SER A 1 335 ? -8.302 -3.124 36.628 1.00 89.38 335 SER A O 1
ATOM 2510 N N . THR A 1 336 ? -8.735 -4.778 38.060 1.00 86.69 336 THR A N 1
ATOM 2511 C CA . THR A 1 336 ? -8.278 -4.051 39.260 1.00 86.69 336 THR A CA 1
ATOM 2512 C C . THR A 1 336 ? -6.801 -4.314 39.578 1.00 86.69 336 THR A C 1
ATOM 2514 O O . THR A 1 336 ? -6.220 -3.660 40.445 1.00 86.69 336 THR A O 1
ATOM 2517 N N . THR A 1 337 ? -6.164 -5.246 38.858 1.00 83.50 337 THR A N 1
ATOM 2518 C CA . THR A 1 337 ? -4.744 -5.607 38.995 1.00 83.50 337 THR A CA 1
ATOM 2519 C C . THR A 1 337 ? -4.075 -5.791 37.628 1.00 83.50 337 THR A C 1
ATOM 2521 O O . THR A 1 337 ? -4.744 -5.977 36.616 1.00 83.50 337 THR A O 1
ATOM 2524 N N . LEU A 1 338 ? -2.743 -5.798 37.585 1.00 81.44 338 LEU A N 1
ATOM 2525 C CA . LEU A 1 338 ? -1.994 -6.154 36.371 1.00 81.44 338 LEU A CA 1
ATOM 2526 C C . LEU A 1 338 ? -1.754 -7.670 36.233 1.00 81.44 338 LEU A C 1
ATOM 2528 O O . LEU A 1 338 ? -1.092 -8.097 35.290 1.00 81.44 338 LEU A O 1
ATOM 2532 N N . ALA A 1 339 ? -2.266 -8.491 37.157 1.00 78.31 339 ALA A N 1
ATOM 2533 C CA . ALA A 1 339 ? -2.041 -9.932 37.140 1.00 78.31 339 ALA A CA 1
ATOM 2534 C C . ALA A 1 339 ? -2.698 -10.597 35.916 1.00 78.31 339 ALA A C 1
ATOM 2536 O O . ALA A 1 339 ? -3.797 -10.228 35.486 1.00 78.31 339 ALA A O 1
ATOM 2537 N N . ALA A 1 340 ? -2.025 -11.608 35.363 1.00 64.69 340 ALA A N 1
ATOM 2538 C CA . ALA A 1 340 ? -2.575 -12.428 34.290 1.00 64.69 340 ALA A CA 1
ATOM 2539 C C . ALA A 1 340 ? -3.865 -13.133 34.759 1.00 64.69 340 ALA A C 1
ATOM 2541 O O . ALA A 1 340 ? -3.933 -13.627 35.881 1.00 64.69 340 ALA A O 1
ATOM 2542 N N . GLY A 1 341 ? -4.897 -13.157 33.907 1.00 67.75 341 GLY A N 1
ATOM 2543 C CA . GLY A 1 341 ? -6.189 -13.803 34.195 1.00 67.75 341 GLY A CA 1
ATOM 2544 C C . GLY A 1 341 ? -7.232 -12.945 34.928 1.00 67.75 341 GLY A C 1
ATOM 2545 O O . GLY A 1 341 ? -8.380 -13.359 35.015 1.00 67.75 341 GLY A O 1
ATOM 2546 N N . GLY A 1 342 ? -6.885 -11.738 35.394 1.00 80.94 342 GLY A N 1
ATOM 2547 C CA . GLY A 1 342 ? -7.813 -10.835 36.103 1.00 80.94 342 GLY A CA 1
ATOM 2548 C C . GLY A 1 342 ? -8.654 -9.897 35.221 1.00 80.94 342 GLY A C 1
ATOM 2549 O O . GLY A 1 342 ? -9.289 -8.980 35.740 1.00 80.94 342 GLY A O 1
ATOM 2550 N N . TRP A 1 343 ? -8.636 -10.066 33.897 1.00 89.56 343 TRP A N 1
ATOM 2551 C CA . TRP A 1 343 ? -9.231 -9.113 32.954 1.00 89.56 343 TRP A CA 1
ATOM 2552 C C . TRP A 1 343 ? -10.672 -9.481 32.595 1.00 89.56 343 TRP A C 1
ATOM 2554 O O . TRP A 1 343 ? -10.945 -10.574 32.112 1.00 89.56 343 TRP A O 1
ATOM 2564 N N . THR A 1 344 ? -11.592 -8.540 32.794 1.00 91.56 344 THR A N 1
ATOM 2565 C CA . THR A 1 344 ? -13.003 -8.641 32.403 1.00 91.56 344 THR A CA 1
ATOM 2566 C C . THR A 1 344 ? -13.237 -7.873 31.110 1.00 91.56 344 THR A C 1
ATOM 2568 O O . THR A 1 344 ? -12.825 -6.721 30.996 1.00 91.56 344 THR A O 1
ATOM 2571 N N . THR A 1 345 ? -13.928 -8.476 30.146 1.00 94.00 345 THR A N 1
ATOM 2572 C CA . THR A 1 345 ? -14.342 -7.779 28.920 1.00 94.00 345 THR A CA 1
ATOM 2573 C C . THR A 1 345 ? -15.499 -6.834 29.210 1.00 94.00 345 THR A C 1
ATOM 2575 O O . THR A 1 345 ? -16.538 -7.269 29.694 1.00 94.00 345 THR A O 1
ATOM 2578 N N . LEU A 1 346 ? -15.318 -5.550 28.900 1.00 93.06 346 LEU A N 1
ATOM 2579 C CA . LEU A 1 346 ? -16.366 -4.534 29.001 1.00 93.06 346 LEU A CA 1
ATOM 2580 C C . LEU A 1 346 ? -17.210 -4.482 27.731 1.00 93.06 346 LEU A C 1
ATOM 2582 O O . LEU A 1 346 ? -18.434 -4.451 27.792 1.00 93.06 346 LEU A O 1
ATOM 2586 N N . VAL A 1 347 ? -16.551 -4.488 26.573 1.00 95.25 347 VAL A N 1
ATOM 2587 C CA . VAL A 1 347 ? -17.222 -4.475 25.274 1.00 95.25 347 VAL A CA 1
ATOM 2588 C C . VAL A 1 347 ? -16.388 -5.205 24.236 1.00 95.25 347 VAL A C 1
ATOM 2590 O O . VAL A 1 347 ? -15.158 -5.177 24.269 1.00 95.25 347 VAL A O 1
ATOM 2593 N N . THR A 1 348 ? -17.081 -5.855 23.305 1.00 95.44 348 THR A N 1
ATOM 2594 C CA . THR A 1 348 ? -16.507 -6.383 22.069 1.00 95.44 348 THR A CA 1
ATOM 2595 C C . THR A 1 348 ? -17.169 -5.685 20.890 1.00 95.44 348 THR A C 1
ATOM 2597 O O . THR A 1 348 ? -18.393 -5.543 20.862 1.00 95.44 348 THR A O 1
ATOM 2600 N N . ARG A 1 349 ? -16.369 -5.226 19.931 1.00 94.06 349 ARG A N 1
ATOM 2601 C CA . ARG A 1 349 ? -16.840 -4.573 18.714 1.00 94.06 349 ARG A CA 1
ATOM 2602 C C . ARG A 1 349 ? -16.117 -5.124 17.500 1.00 94.06 349 ARG A C 1
ATOM 2604 O O . ARG A 1 349 ? -14.891 -5.131 17.471 1.00 94.06 349 ARG A O 1
ATOM 2611 N N . THR A 1 350 ? -16.859 -5.521 16.479 1.00 93.12 350 THR A N 1
ATOM 2612 C CA . THR A 1 350 ? -16.277 -5.692 15.147 1.00 93.12 350 THR A CA 1
ATOM 2613 C C . THR A 1 350 ? -15.902 -4.313 14.619 1.00 93.12 350 THR A C 1
ATOM 2615 O O . THR A 1 350 ? -16.681 -3.363 14.757 1.00 93.12 350 THR A O 1
ATOM 2618 N N . GLY A 1 351 ? -14.694 -4.178 14.080 1.00 92.69 351 GLY A N 1
ATOM 2619 C CA . GLY A 1 351 ? -14.303 -2.948 13.419 1.00 92.69 351 GLY A CA 1
ATOM 2620 C C . GLY A 1 351 ? -15.158 -2.700 12.183 1.00 92.69 351 GLY A C 1
ATOM 2621 O O . GLY A 1 351 ? -15.764 -3.611 11.624 1.00 92.69 351 GLY A O 1
ATOM 2622 N N . ASN A 1 352 ? -15.267 -1.441 11.793 1.00 92.56 352 ASN A N 1
ATOM 2623 C CA . ASN A 1 352 ? -16.153 -1.020 10.706 1.00 92.56 352 ASN A CA 1
ATOM 2624 C C . ASN A 1 352 ? -15.564 0.147 9.900 1.00 92.56 352 ASN A C 1
ATOM 2626 O O . ASN A 1 352 ? -16.317 0.903 9.276 1.00 92.56 352 ASN A O 1
ATOM 2630 N N . GLY A 1 353 ? -14.247 0.344 9.991 1.00 92.81 353 GLY A N 1
ATOM 2631 C CA . GLY A 1 353 ? -13.533 1.444 9.351 1.00 92.81 353 GLY A CA 1
ATOM 2632 C C . GLY A 1 353 ? -13.757 2.808 10.011 1.00 92.81 353 GLY A C 1
ATOM 2633 O O . GLY A 1 353 ? -13.366 3.811 9.432 1.00 92.81 353 GLY A O 1
ATOM 2634 N N . THR A 1 354 ? -14.440 2.902 11.164 1.00 93.81 354 THR A N 1
ATOM 2635 C CA . THR A 1 354 ? -14.713 4.188 11.840 1.00 93.81 354 THR A CA 1
ATOM 2636 C C . THR A 1 354 ? -14.090 4.258 13.225 1.00 93.81 354 THR A C 1
ATOM 2638 O O . THR A 1 354 ? -13.661 3.259 13.806 1.00 93.81 354 THR A O 1
ATOM 2641 N N . ILE A 1 355 ? -14.106 5.462 13.799 1.00 92.81 355 ILE A N 1
ATOM 2642 C CA . ILE A 1 355 ? -13.918 5.640 15.237 1.00 92.81 355 ILE A CA 1
ATOM 2643 C C . ILE A 1 355 ? -15.120 5.028 15.962 1.00 92.81 355 ILE A C 1
ATOM 2645 O O . ILE A 1 355 ? -16.273 5.269 15.601 1.00 92.81 355 ILE A O 1
ATOM 2649 N N . GLN A 1 356 ? -14.845 4.235 16.989 1.00 92.94 356 GLN A N 1
ATOM 2650 C CA . GLN A 1 356 ? -15.843 3.672 17.887 1.00 92.94 356 GLN A CA 1
ATOM 2651 C C . GLN A 1 356 ? -15.617 4.172 19.309 1.00 92.94 356 GLN A C 1
ATOM 2653 O O . GLN A 1 356 ? -14.524 4.618 19.663 1.00 92.94 356 GLN A O 1
ATOM 2658 N N . ASN A 1 357 ? -16.671 4.121 20.123 1.00 92.50 357 ASN A N 1
ATOM 2659 C CA . ASN A 1 357 ? -16.636 4.594 21.497 1.00 92.50 357 ASN A CA 1
ATOM 2660 C C . ASN A 1 357 ? -17.288 3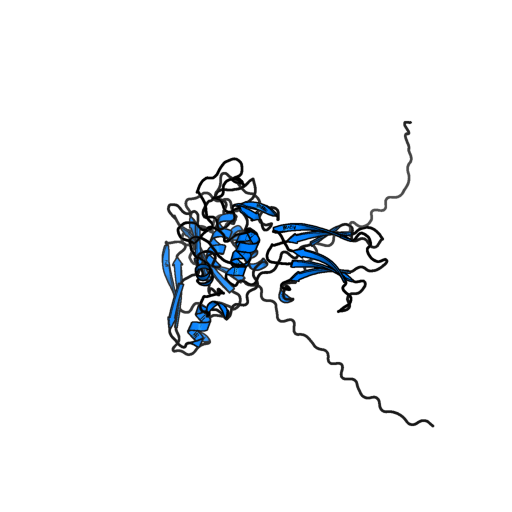.612 22.478 1.00 92.50 357 ASN A C 1
ATOM 2662 O O . ASN A 1 357 ? -18.092 2.748 22.109 1.00 92.50 357 ASN A O 1
ATOM 2666 N N . TYR A 1 358 ? -16.899 3.743 23.744 1.00 92.69 358 TYR A N 1
ATOM 2667 C CA . TYR A 1 358 ? -17.507 3.039 24.863 1.00 92.69 358 TYR A CA 1
ATOM 2668 C C . TYR A 1 358 ? -17.354 3.835 26.157 1.00 92.69 358 TYR A C 1
ATOM 2670 O O . TYR A 1 358 ? -16.301 4.419 26.410 1.00 92.69 358 TYR A O 1
ATOM 2678 N N . THR A 1 359 ? -18.379 3.794 27.005 1.00 92.06 359 THR A N 1
ATOM 2679 C CA . THR A 1 359 ? -18.364 4.422 28.327 1.00 92.06 359 THR A CA 1
ATOM 2680 C C . THR A 1 359 ? -18.409 3.354 29.412 1.00 92.06 359 THR A C 1
ATOM 2682 O O . THR A 1 359 ? -19.397 2.633 29.540 1.00 92.06 359 THR A O 1
ATOM 2685 N N . ASP A 1 360 ? -17.361 3.275 30.233 1.00 90.00 360 ASP A N 1
ATOM 2686 C CA . ASP A 1 360 ? -17.431 2.559 31.506 1.00 90.00 360 ASP A CA 1
ATOM 2687 C C . ASP A 1 360 ? -18.124 3.459 32.531 1.00 90.00 360 ASP A C 1
ATOM 2689 O O . ASP A 1 360 ? -17.503 4.351 33.106 1.00 90.00 360 ASP A O 1
ATOM 2693 N N . ALA A 1 361 ? -19.429 3.258 32.720 1.00 89.19 361 ALA A N 1
ATOM 2694 C CA . ALA A 1 361 ? -20.252 4.079 33.607 1.00 89.19 361 ALA A CA 1
ATOM 2695 C C . ALA A 1 361 ? -19.902 3.911 35.096 1.00 89.19 361 ALA A C 1
ATOM 2697 O O . ALA A 1 361 ? -20.176 4.803 35.898 1.00 89.19 361 ALA A O 1
ATOM 2698 N N . THR A 1 362 ? -19.309 2.776 35.473 1.00 86.00 362 THR A N 1
ATOM 2699 C CA . THR A 1 362 ? -19.052 2.412 36.870 1.00 86.00 362 THR A CA 1
ATOM 2700 C C . THR A 1 362 ? -17.659 1.795 37.005 1.00 86.00 362 THR A C 1
ATOM 2702 O O . THR A 1 362 ? -17.536 0.579 37.227 1.00 86.00 362 THR A O 1
ATOM 2705 N N . PRO A 1 363 ? -16.588 2.595 36.855 1.00 85.19 363 PRO A N 1
ATOM 2706 C CA . PRO A 1 363 ? -15.245 2.099 37.098 1.00 85.19 363 PRO A CA 1
ATOM 2707 C C . PRO A 1 363 ? -15.084 1.697 38.577 1.00 85.19 363 PRO A C 1
ATOM 2709 O O . PRO A 1 363 ? -15.653 2.354 39.455 1.00 85.19 363 PRO A O 1
ATOM 2712 N N . PRO A 1 364 ? -14.311 0.639 38.887 1.00 81.62 364 PRO A N 1
ATOM 2713 C CA . PRO A 1 364 ? -14.077 0.207 40.258 1.00 81.62 364 PRO A CA 1
ATOM 2714 C C . PRO A 1 364 ? -13.470 1.317 41.117 1.00 81.62 364 PRO A C 1
ATOM 2716 O O . PRO A 1 364 ? -12.586 2.053 40.675 1.00 81.62 364 PRO A O 1
ATOM 2719 N N . THR A 1 365 ? -13.888 1.388 42.380 1.00 75.25 365 THR A N 1
ATOM 2720 C CA . THR A 1 365 ? -13.241 2.248 43.376 1.00 75.25 365 THR A CA 1
ATOM 2721 C C . THR A 1 365 ? -11.789 1.804 43.582 1.00 75.25 365 THR A C 1
ATOM 2723 O O . THR A 1 365 ? -11.515 0.622 43.787 1.00 75.25 365 THR A O 1
ATOM 2726 N N . GLY A 1 366 ? -10.846 2.749 43.556 1.00 78.19 366 GLY A N 1
ATOM 2727 C CA . GLY A 1 366 ? -9.417 2.460 43.689 1.00 78.19 366 GLY A CA 1
ATOM 2728 C C . GLY A 1 366 ? -8.719 2.347 42.333 1.00 78.19 366 GLY A C 1
ATOM 2729 O O . GLY A 1 366 ? -8.632 3.336 41.609 1.00 78.19 366 GLY A O 1
ATOM 2730 N N . LYS A 1 367 ? -8.159 1.173 42.013 1.00 80.75 367 LYS A N 1
ATOM 2731 C CA . LYS A 1 367 ? -7.401 0.947 40.771 1.00 80.75 367 LYS A CA 1
ATOM 2732 C C . LYS A 1 367 ? -8.290 0.341 39.687 1.00 80.75 367 LYS A C 1
ATOM 2734 O O . LYS A 1 367 ? -8.930 -0.683 39.914 1.00 80.75 367 LYS A O 1
ATOM 2739 N N . ALA A 1 368 ? -8.243 0.933 38.498 1.00 84.44 368 ALA A N 1
ATOM 2740 C CA . ALA A 1 368 ? -8.822 0.388 37.279 1.00 84.44 368 ALA A CA 1
ATOM 2741 C C . ALA A 1 368 ? -7.778 0.469 36.160 1.00 84.44 368 ALA A C 1
ATOM 2743 O O . ALA A 1 368 ? -7.344 1.552 35.774 1.00 84.44 368 ALA A O 1
ATOM 2744 N N . PHE A 1 369 ? -7.357 -0.690 35.672 1.00 86.06 369 PHE A N 1
ATOM 2745 C CA . PHE A 1 369 ? -6.499 -0.841 34.508 1.00 86.06 369 PHE A CA 1
ATOM 2746 C C . PHE A 1 369 ? -7.369 -1.211 33.323 1.00 86.06 369 PHE A C 1
ATOM 2748 O O . PHE A 1 369 ? -8.274 -2.034 33.457 1.00 86.06 369 PHE A O 1
ATOM 2755 N N . TYR A 1 370 ? -7.069 -0.633 32.169 1.00 87.56 370 TYR A N 1
ATOM 2756 C CA . TYR A 1 370 ? -7.793 -0.881 30.935 1.00 87.56 370 TYR A CA 1
ATOM 2757 C C . TYR A 1 370 ? -6.806 -1.308 29.855 1.00 87.56 370 TYR A C 1
ATOM 2759 O O . TYR A 1 370 ? -5.664 -0.846 29.842 1.00 87.56 370 TYR A O 1
ATOM 2767 N N . ARG A 1 371 ? -7.249 -2.167 28.942 1.00 86.44 371 ARG A N 1
ATOM 2768 C CA . ARG A 1 371 ? -6.499 -2.496 27.728 1.00 86.44 371 ARG A CA 1
ATOM 2769 C C . ARG A 1 371 ? -7.448 -2.724 26.566 1.00 86.44 371 ARG A C 1
ATOM 2771 O O . ARG A 1 371 ? -8.544 -3.253 26.754 1.00 86.44 371 ARG A O 1
ATOM 2778 N N . LEU A 1 372 ? -6.997 -2.352 25.377 1.00 86.31 372 LEU A N 1
ATOM 2779 C CA . LEU A 1 372 ? -7.671 -2.648 24.126 1.00 86.31 372 LEU A CA 1
ATOM 2780 C C . LEU A 1 372 ? -6.925 -3.793 23.442 1.00 86.31 372 LEU A C 1
ATOM 2782 O O . LEU A 1 372 ? -5.751 -3.660 23.114 1.00 86.31 372 LEU A O 1
ATOM 2786 N N . ASN A 1 373 ? -7.607 -4.918 23.256 1.00 85.81 373 ASN A N 1
ATOM 2787 C CA . ASN A 1 373 ? -7.088 -6.086 22.552 1.00 85.81 373 ASN A CA 1
ATOM 2788 C C . ASN A 1 373 ? -7.823 -6.279 21.232 1.00 85.81 373 ASN A C 1
ATOM 2790 O O . ASN A 1 373 ? -8.969 -5.854 21.099 1.00 85.81 373 ASN A O 1
ATOM 2794 N N . THR A 1 374 ? -7.207 -6.989 20.291 1.00 86.19 374 THR A N 1
ATOM 2795 C CA . THR A 1 374 ? -7.861 -7.356 19.031 1.00 86.19 374 THR A CA 1
ATOM 2796 C C . THR A 1 374 ? -7.860 -8.856 18.780 1.00 86.19 374 THR A C 1
ATOM 2798 O O . THR A 1 374 ? -7.137 -9.616 19.423 1.00 86.19 374 THR A O 1
ATOM 2801 N N . ASN A 1 375 ? -8.714 -9.277 17.853 1.00 82.25 375 ASN A N 1
ATOM 2802 C CA . ASN A 1 375 ? -8.706 -10.584 17.221 1.00 82.25 375 ASN A CA 1
ATOM 2803 C C . ASN A 1 375 ? -8.716 -10.390 15.686 1.00 82.25 375 ASN A C 1
ATOM 2805 O O . ASN A 1 375 ? -9.637 -9.723 15.204 1.00 82.25 375 ASN A O 1
ATOM 2809 N N . PRO A 1 376 ? -7.750 -10.944 14.928 1.00 77.56 376 PRO A N 1
ATOM 2810 C CA . PRO A 1 376 ? -6.574 -11.671 15.414 1.00 77.56 376 PRO A CA 1
ATOM 2811 C C . PRO A 1 376 ? -5.734 -10.831 16.387 1.00 77.56 376 PRO A C 1
ATOM 2813 O O . PRO A 1 376 ? -5.744 -9.595 16.348 1.00 77.56 376 PRO A O 1
ATOM 2816 N N . ALA A 1 377 ? -5.113 -11.519 17.347 1.00 67.81 377 ALA A N 1
ATOM 2817 C CA . ALA A 1 377 ? -4.271 -10.872 18.340 1.00 67.81 377 ALA A CA 1
ATOM 2818 C C . ALA A 1 377 ? -3.056 -10.266 17.649 1.00 67.81 377 ALA A C 1
ATOM 2820 O O . ALA A 1 377 ? -2.479 -10.879 16.756 1.00 67.81 377 ALA A O 1
ATOM 2821 N N . VAL A 1 378 ? -2.675 -9.078 18.096 1.00 61.81 378 VAL A N 1
ATOM 2822 C CA . VAL A 1 378 ? -1.465 -8.410 17.641 1.00 61.81 378 VAL A CA 1
ATOM 2823 C C . VAL A 1 378 ? -0.260 -9.068 18.337 1.00 61.81 378 VAL A C 1
ATOM 2825 O O . VAL A 1 378 ? -0.230 -9.086 19.572 1.00 61.81 378 VAL A O 1
ATOM 2828 N N . PRO A 1 379 ? 0.719 -9.641 17.612 1.00 54.28 379 PRO A N 1
ATOM 2829 C CA . PRO A 1 379 ? 1.978 -10.104 18.183 1.00 54.28 379 PRO A CA 1
ATOM 2830 C C . PRO A 1 379 ? 2.621 -9.067 19.125 1.00 54.28 379 PRO A C 1
ATOM 2832 O O . PRO A 1 379 ? 2.627 -7.879 18.806 1.00 54.28 379 PRO A O 1
ATOM 2835 N N . PRO A 1 380 ? 3.217 -9.483 20.263 1.00 44.59 380 PRO A N 1
ATOM 2836 C CA . PRO A 1 380 ? 3.833 -8.573 21.243 1.00 44.59 380 PRO A CA 1
ATOM 2837 C C . PRO A 1 380 ? 4.897 -7.632 20.657 1.00 44.59 380 PRO A C 1
ATOM 2839 O O . PRO A 1 380 ? 5.107 -6.535 21.163 1.00 44.59 380 PRO A O 1
ATOM 2842 N N . ALA A 1 381 ? 5.525 -8.063 19.563 1.00 40.78 381 ALA A N 1
ATOM 2843 C CA . ALA A 1 381 ? 6.457 -7.317 18.729 1.00 40.78 381 ALA A CA 1
ATOM 2844 C C . ALA A 1 381 ? 5.892 -5.981 18.186 1.00 40.78 381 ALA A C 1
ATOM 2846 O O . ALA A 1 381 ? 6.648 -5.052 17.913 1.00 40.78 381 ALA A O 1
ATOM 2847 N N . MET A 1 382 ? 4.570 -5.857 18.077 1.00 48.28 382 MET A N 1
ATOM 2848 C CA . MET A 1 382 ? 3.882 -4.699 17.499 1.00 48.28 382 MET A CA 1
ATOM 2849 C C . MET A 1 382 ? 3.418 -3.674 18.553 1.00 48.28 382 MET A C 1
ATOM 2851 O O . MET A 1 382 ? 2.782 -2.676 18.220 1.00 48.28 382 MET A O 1
ATOM 2855 N N . LEU A 1 383 ? 3.698 -3.905 19.841 1.00 41.53 383 LEU A N 1
ATOM 2856 C CA . LEU A 1 383 ? 3.418 -2.946 20.911 1.00 41.53 383 LEU A CA 1
ATOM 2857 C C . LEU A 1 383 ? 4.648 -2.062 21.139 1.00 41.53 383 LEU A C 1
ATOM 2859 O O . LEU A 1 383 ? 5.274 -2.127 22.196 1.00 41.53 383 LEU A O 1
ATOM 2863 N N . THR A 1 384 ? 5.018 -1.220 20.171 1.00 37.44 384 THR A N 1
ATOM 2864 C CA . THR A 1 384 ? 5.917 -0.106 20.497 1.00 37.44 384 THR A CA 1
ATOM 2865 C C . THR A 1 384 ? 5.175 0.808 21.471 1.00 37.44 384 THR A C 1
ATOM 2867 O O . THR A 1 384 ? 4.094 1.297 21.120 1.00 37.44 384 THR A O 1
ATOM 2870 N N . PRO A 1 385 ? 5.698 1.066 22.685 1.00 32.16 385 PRO A N 1
ATOM 2871 C CA . PRO A 1 385 ? 5.159 2.119 23.520 1.00 32.16 385 PRO A CA 1
ATOM 2872 C C . PRO A 1 385 ? 5.242 3.399 22.696 1.00 32.16 385 PRO A C 1
ATOM 2874 O O . PRO A 1 385 ? 6.325 3.792 22.264 1.00 32.16 385 PRO A O 1
ATOM 2877 N N . VAL A 1 386 ? 4.104 4.049 22.464 1.00 34.28 386 VAL A N 1
ATOM 2878 C CA . VAL A 1 386 ? 4.128 5.462 22.098 1.00 34.28 386 VAL A CA 1
ATOM 2879 C C . VAL A 1 386 ? 4.919 6.122 23.217 1.00 34.28 386 VAL A C 1
ATOM 2881 O O . VAL A 1 386 ? 4.490 6.066 24.374 1.00 34.28 386 VAL A O 1
ATOM 2884 N N . ALA A 1 387 ? 6.099 6.665 22.902 1.00 27.06 387 ALA A N 1
ATOM 2885 C CA . ALA A 1 387 ? 6.757 7.593 23.799 1.00 27.06 387 ALA A CA 1
ATOM 2886 C C . ALA A 1 387 ? 5.670 8.586 24.190 1.00 27.06 387 ALA A C 1
ATOM 2888 O O . ALA A 1 387 ? 5.073 9.217 23.311 1.00 27.06 387 ALA A O 1
ATOM 2889 N N . ALA A 1 388 ? 5.332 8.626 25.481 1.00 30.95 388 ALA A N 1
ATOM 2890 C CA . ALA A 1 388 ? 4.483 9.678 25.991 1.00 30.95 388 ALA A CA 1
ATOM 2891 C C . ALA A 1 388 ? 5.025 10.966 25.372 1.00 30.95 388 ALA A C 1
ATOM 2893 O O . ALA A 1 388 ? 6.237 11.205 25.431 1.00 30.95 388 ALA A O 1
ATOM 2894 N N . GLY A 1 389 ? 4.157 11.746 24.715 1.00 28.95 389 GLY A N 1
ATOM 2895 C CA . GLY A 1 389 ? 4.526 13.112 24.358 1.00 28.95 389 GLY A CA 1
ATOM 2896 C C . GLY A 1 389 ? 5.192 13.753 25.579 1.00 28.95 389 GLY A C 1
ATOM 2897 O O . GLY A 1 389 ? 4.892 13.312 26.698 1.00 28.95 389 GLY A O 1
ATOM 2898 N N . PRO A 1 390 ? 6.123 14.707 25.384 1.00 26.23 390 PRO A N 1
ATOM 2899 C CA . PRO A 1 390 ? 6.872 15.291 26.490 1.00 26.23 390 PRO A CA 1
ATOM 2900 C C . PRO A 1 390 ? 5.906 15.526 27.641 1.00 26.23 390 PRO A C 1
ATOM 2902 O O . PRO A 1 390 ? 4.833 16.103 27.420 1.00 26.23 390 PRO A O 1
ATOM 2905 N N . ALA A 1 391 ? 6.230 14.962 28.814 1.00 28.59 391 ALA A N 1
ATOM 2906 C CA . ALA A 1 391 ? 5.446 15.191 30.017 1.00 28.59 391 ALA A CA 1
ATOM 2907 C C . ALA A 1 391 ? 5.123 16.687 30.028 1.00 28.59 391 ALA A C 1
ATOM 2909 O O . ALA A 1 391 ? 6.055 17.462 29.777 1.00 28.59 391 ALA A O 1
ATOM 2910 N N . PRO A 1 392 ? 3.841 17.088 30.177 1.00 28.53 392 PRO A N 1
ATOM 2911 C CA . PRO A 1 392 ? 3.492 18.498 30.167 1.00 28.53 392 PRO A CA 1
ATOM 2912 C C . PRO A 1 392 ? 4.484 19.173 31.090 1.00 28.53 392 PRO A C 1
ATOM 2914 O O . PRO A 1 392 ? 4.646 18.722 32.226 1.00 28.53 392 PRO A O 1
ATOM 2917 N N . THR A 1 393 ? 5.230 20.136 30.546 1.00 27.77 393 THR A N 1
ATOM 2918 C CA . THR A 1 393 ? 6.223 20.877 31.305 1.00 27.77 393 THR A CA 1
ATOM 2919 C C . THR A 1 393 ? 5.519 21.278 32.583 1.00 27.77 393 THR A C 1
ATOM 2921 O O . THR A 1 393 ? 4.480 21.942 32.517 1.00 27.77 393 THR A O 1
ATOM 2924 N N . GLU A 1 394 ? 5.996 20.772 33.719 1.00 26.75 394 GLU A N 1
ATOM 2925 C CA . GLU A 1 394 ? 5.504 21.202 35.014 1.00 26.75 394 GLU A CA 1
ATOM 2926 C C . GLU A 1 394 ? 5.753 22.708 35.037 1.00 26.75 394 GLU A C 1
ATOM 2928 O O . GLU A 1 394 ? 6.877 23.179 35.204 1.00 26.75 394 GLU A O 1
ATOM 2933 N N . VAL A 1 395 ? 4.708 23.484 34.757 1.00 27.48 395 VAL A N 1
ATOM 2934 C CA . VAL A 1 395 ? 4.696 24.881 35.137 1.00 27.48 395 VAL A CA 1
ATOM 2935 C C . VAL A 1 395 ? 4.685 24.803 36.648 1.00 27.48 395 VAL A C 1
ATOM 2937 O O . VAL A 1 395 ? 3.697 24.359 37.238 1.00 27.48 395 VAL A O 1
ATOM 2940 N N . ALA A 1 396 ? 5.827 25.135 37.252 1.00 28.34 396 ALA A N 1
ATOM 2941 C CA . ALA A 1 396 ? 5.942 25.268 38.692 1.00 28.34 396 ALA A CA 1
ATOM 2942 C C . ALA A 1 396 ? 4.713 26.044 39.200 1.00 28.34 396 ALA A C 1
ATOM 2944 O O . ALA A 1 396 ? 4.349 27.048 38.575 1.00 28.34 396 ALA A O 1
ATOM 2945 N N . PRO A 1 397 ? 4.047 25.593 40.278 1.00 27.39 397 PRO A N 1
ATOM 2946 C CA . PRO A 1 397 ? 2.925 26.324 40.838 1.00 27.39 397 PRO A CA 1
ATOM 2947 C C . PRO A 1 397 ? 3.372 27.760 41.113 1.00 27.39 397 PRO A C 1
ATOM 2949 O O . PRO A 1 397 ? 4.260 27.987 41.933 1.00 27.39 397 PRO A O 1
ATOM 2952 N N . GLN A 1 398 ? 2.793 28.729 40.405 1.00 25.97 398 GLN A N 1
ATOM 2953 C CA . GLN A 1 398 ? 2.873 30.106 40.856 1.00 25.97 398 GLN A CA 1
ATOM 2954 C C . GLN A 1 398 ? 1.930 30.241 42.043 1.00 25.97 398 GLN A C 1
ATOM 2956 O O . GLN A 1 398 ? 0.742 29.925 41.958 1.00 25.97 398 GLN A O 1
ATOM 2961 N N . GLU A 1 399 ? 2.505 30.665 43.159 1.00 25.61 399 GLU A N 1
ATOM 2962 C CA . GLU A 1 399 ? 1.810 31.055 44.371 1.00 25.61 399 GLU A CA 1
ATOM 2963 C C . GLU A 1 399 ? 0.850 32.201 44.016 1.00 25.61 399 GLU A C 1
ATOM 2965 O O . GLU A 1 399 ? 1.266 33.327 43.749 1.00 25.61 399 GLU A O 1
ATOM 2970 N N . VAL A 1 400 ? -0.448 31.902 43.925 1.00 27.06 400 VAL A N 1
ATOM 2971 C CA . VAL A 1 400 ? -1.480 32.938 43.848 1.00 27.06 400 VAL A CA 1
ATOM 2972 C C . VAL A 1 400 ? -1.913 33.205 45.275 1.00 27.06 400 VAL A C 1
ATOM 2974 O O . VAL A 1 400 ? -2.788 32.528 45.816 1.00 27.06 400 VAL A O 1
ATOM 2977 N N . ASP A 1 401 ? -1.243 34.175 45.885 1.00 27.30 401 ASP A N 1
ATOM 2978 C CA . ASP A 1 401 ? -1.580 34.671 47.207 1.00 27.30 401 ASP A CA 1
ATOM 2979 C C . ASP A 1 401 ? -2.977 35.306 47.167 1.00 27.30 401 ASP A C 1
ATOM 2981 O O . ASP A 1 401 ? -3.279 36.240 46.417 1.00 27.30 401 ASP A O 1
ATOM 2985 N N . SER A 1 402 ? -3.880 34.742 47.958 1.00 26.03 402 SER A N 1
ATOM 2986 C CA . SER A 1 402 ? -5.259 35.182 48.076 1.00 26.03 402 SER A CA 1
ATOM 2987 C C . SER A 1 402 ? -5.351 36.462 48.909 1.00 26.03 402 SER A C 1
ATOM 2989 O O . SER A 1 402 ? -5.222 36.385 50.126 1.00 26.03 402 SER A O 1
ATOM 2991 N N . CYS A 1 403 ? -5.647 37.611 48.290 1.00 23.20 403 CYS A N 1
ATOM 2992 C CA . CYS A 1 403 ? -6.633 38.604 48.762 1.00 23.20 403 CYS A CA 1
ATOM 2993 C C . CYS A 1 403 ? -6.467 39.964 48.072 1.00 23.20 403 CYS A C 1
ATOM 2995 O O . CYS A 1 403 ? -5.600 40.755 48.433 1.00 23.20 403 CYS A O 1
ATOM 2997 N N . THR A 1 404 ? -7.436 40.347 47.241 1.00 26.28 404 THR A N 1
ATOM 2998 C CA . THR A 1 404 ? -8.125 41.631 47.443 1.00 26.28 404 THR A CA 1
ATOM 2999 C C . THR A 1 404 ? -9.511 41.606 46.796 1.00 26.28 404 THR A C 1
ATOM 3001 O O . THR A 1 404 ? -9.699 41.153 45.674 1.00 26.28 404 THR A O 1
ATOM 3004 N N . ARG A 1 405 ? -10.487 42.051 47.592 1.00 26.88 405 ARG A N 1
ATOM 3005 C CA . ARG A 1 405 ? -11.916 42.276 47.311 1.00 26.88 405 ARG A CA 1
ATOM 3006 C C . ARG A 1 405 ? -12.113 42.939 45.933 1.00 26.88 405 ARG A C 1
ATOM 3008 O O . ARG A 1 405 ? -11.335 43.808 45.565 1.00 26.88 405 ARG A O 1
ATOM 3015 N N . THR A 1 406 ? -13.176 42.676 45.173 1.00 25.81 406 THR A N 1
ATOM 3016 C CA . THR A 1 406 ? -14.518 43.216 45.454 1.00 25.81 406 THR A CA 1
ATOM 3017 C C . THR A 1 406 ? -15.561 42.551 44.550 1.00 25.81 406 THR A C 1
ATOM 3019 O O . THR A 1 406 ? -15.408 42.499 43.334 1.00 25.81 406 THR A O 1
ATOM 3022 N N . ILE A 1 407 ? -16.632 42.070 45.180 1.00 29.22 407 ILE A N 1
ATOM 3023 C CA . ILE A 1 407 ? -17.918 41.714 44.578 1.00 29.22 407 ILE A CA 1
ATOM 3024 C C . ILE A 1 407 ? -18.586 43.000 44.078 1.00 29.22 407 ILE A C 1
ATOM 3026 O O . ILE A 1 407 ? -18.783 43.916 44.873 1.00 29.22 407 ILE A O 1
ATOM 3030 N N . HIS A 1 408 ? -19.024 43.032 42.821 1.00 26.81 408 HIS A N 1
ATOM 3031 C CA . HIS A 1 408 ? -20.209 43.801 42.448 1.00 26.81 408 HIS A CA 1
ATOM 3032 C C . HIS A 1 408 ? -21.313 42.831 42.033 1.00 26.81 408 HIS A C 1
ATOM 3034 O O . HIS A 1 408 ? -21.222 42.149 41.015 1.00 26.81 408 HIS A O 1
ATOM 3040 N N . CYS A 1 409 ? -22.338 42.769 42.882 1.00 23.69 409 CYS A N 1
ATOM 3041 C CA . CYS A 1 409 ? -23.650 42.221 42.583 1.00 23.69 409 CYS A CA 1
ATOM 3042 C C . CYS A 1 409 ? -24.325 43.020 41.460 1.00 23.69 409 CYS A C 1
A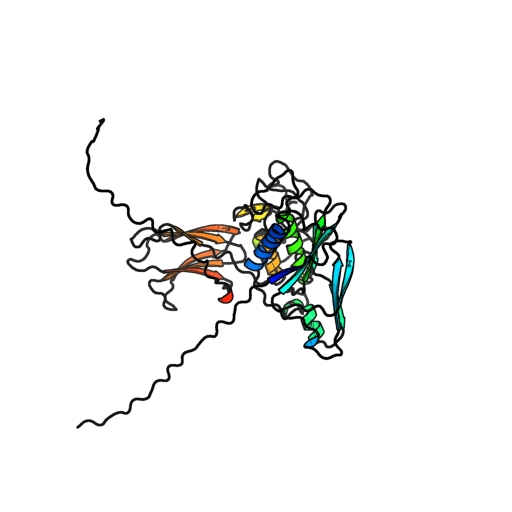TOM 3044 O O . CYS A 1 409 ? -24.222 44.245 41.459 1.00 23.69 409 CYS A O 1
ATOM 3046 N N . CYS A 1 410 ? -25.145 42.345 40.654 1.00 24.42 410 CYS A N 1
ATOM 3047 C CA . CYS A 1 410 ? -26.431 42.875 40.199 1.00 24.42 410 CYS A CA 1
ATOM 3048 C C . CYS A 1 410 ? -27.451 41.724 40.116 1.00 24.42 410 CYS A C 1
ATOM 3050 O O . CYS A 1 410 ? -27.303 40.851 39.270 1.00 24.42 410 CYS A O 1
ATOM 3052 N N . GLN A 1 411 ? -28.423 41.817 41.037 1.00 31.83 411 GLN A N 1
ATOM 3053 C CA . GLN A 1 411 ? -29.737 41.162 41.204 1.00 31.83 411 GLN A CA 1
ATOM 3054 C C . GLN A 1 411 ? -29.861 39.637 41.164 1.00 31.83 411 GLN A C 1
ATOM 3056 O O . GLN A 1 411 ? -29.698 39.027 40.089 1.00 31.83 411 GLN A O 1
#

pLDDT: mean 82.96, std 22.59, range [23.2, 98.94]

Sequence (411 aa):
MHPYKPAVPGILAVLLGAALPSHALEIKLDYTYDTNGFFNQPGAKAALRAAADFYQTVLHDNLSRIDKSEWPAGNSWTAVIVHPGTGVQTNIPNLVVPADTIIVYAGGRPLGGAAGYGGPGGYSLSGSSGWANLVNSRGQAGALASPKTDFGPWGGMITFDNTLDWNFSTTTNDEDLSPFISIALHELGHLLGIGTAPSWQAKVSGGVFTGTNSTATYGSNVPLESGGYHWRDDATCEYPDGYDPTNPDNILSKAYGSFGAPHGFAQIALMDPGLCSVGQYHKAMTDLDLAALKDIGWQMAPPLKWIAANVKPKTGPVNFTWATTSTFTYRLERSTTLAAGGWTTLVTRTGNGTIQNYTDATPPTGKAFYRLNTNPAVPPAMLTPVAAGPAPTEVAPQEVDSCTRTIHCCQ